Protein AF-A0A7J7K8I4-F1 (afdb_monomer_lite)

pLDDT: mean 76.25, std 20.35, range [28.31, 97.31]

Sequence (463 aa):
MSLALYSTEATQTVIATSYNNIGLVYEEMGEYNKGLEYHKKALQISYSNLGGVYYKKGEYSKALRYYRKSLEMVLAVYGTEATHPDIANNYANVGLVHHRMGEYNKALGVYYKMGEYKKALEYYTESINKMFVKLLMVLRLHMKTLLVIIELLSIGMPRQPQKSSGRLAAKRKLQNTELVDAKKEKLETNSSQINAKDSNDTKDCSVESLTALQKAKIENNRLKALQLRKTKQEAEEQKAANYKKIKQSVAVEVDTGAGFFIDDDATENTDDLDISDLIADEPFVIAGDGQDVECVECCRPFTLSFLRSKFKVNVCDDCHDRETHRLITRTTAKTRYLLKDSDLDKREPILQFVTKKNPRNNYWGEMKLYLESQCHDRAMEIWGSMENIEEEATKRKILSAKSKAKKYDKKMNELKKEVRSSLYKVELSGHTHQYSEETYNEETDEYSKSCITCNHTLTYEKM

Foldseek 3Di:
DVVVVVVVLVVLLVQLVVLQVVLVVCVVVVNNVSSVLSPLVSVLSVLQSVLVVCVVVVVLVSSLVSLVVSLVSVCVNQNPPGQDPSNLVSLQSNLVSCVSVVVNVVSVVSNVVSVVSVVVVVVVVVVVVVVVVVVVVVVVVVVVVVVVVVVVVVVPDDDDDDDDDDCPVVVVVVVVVVVVVVVVVVVVVVVVVVVPPDDPDDDDD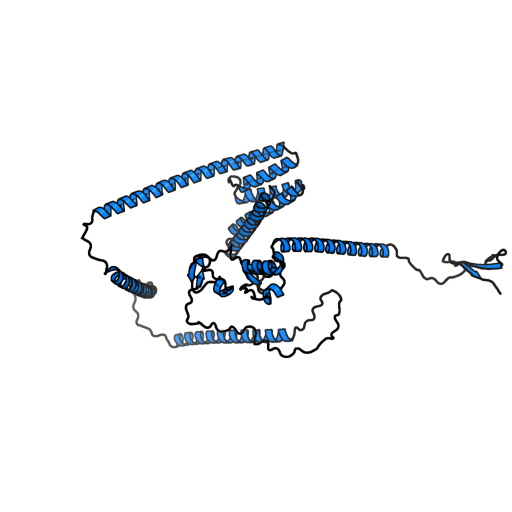DDDDDDPVRVVVVVVVVVVVVVVVVVVVVVVVVVVVVVVVVVVVPPDDDPPVPDDDDDDDDDDDDDDDDPPPPDPPPPPPPPVDQPQQQAPPPRGGDRDAPCCVFFVHRHHPVRDDCVQFPKDWPVCLCLQLVDDPCLQDPDPPHGGWDWDQDPVDNPDDTTTIGGPVVSVVSSCVVQVDPVSSVVVNVVVVVVVVVVVVVVVVVVVVVVVVVVVCVVPPPPPPDDDFDWDDWDADPVPQWIWTAGPVDRDIDIDHDD

Structure (mmCIF, N/CA/C/O backbone):
data_AF-A0A7J7K8I4-F1
#
_entry.id   AF-A0A7J7K8I4-F1
#
loop_
_atom_site.group_PDB
_atom_site.id
_atom_site.type_symbol
_atom_site.label_atom_id
_atom_site.label_alt_id
_atom_site.label_comp_id
_atom_site.label_asym_id
_atom_site.label_entity_id
_atom_site.label_seq_id
_atom_site.pdbx_PDB_ins_code
_atom_site.Cartn_x
_atom_site.Cartn_y
_atom_site.Cartn_z
_atom_site.occupancy
_atom_site.B_iso_or_equiv
_atom_site.auth_seq_id
_atom_site.auth_comp_id
_atom_site.auth_asym_id
_atom_site.auth_atom_id
_atom_site.pdbx_PDB_model_num
ATOM 1 N N . MET A 1 1 ? 13.097 12.731 14.223 1.00 39.94 1 MET A N 1
ATOM 2 C CA . MET A 1 1 ? 13.411 11.292 14.416 1.00 39.94 1 MET A CA 1
ATOM 3 C C . MET A 1 1 ? 12.275 10.340 14.001 1.00 39.94 1 MET A C 1
ATOM 5 O O . MET A 1 1 ? 12.544 9.163 13.821 1.00 39.94 1 MET A O 1
ATOM 9 N N . SER A 1 2 ? 11.035 10.810 13.795 1.00 32.41 2 SER A N 1
ATOM 10 C CA . SER A 1 2 ? 9.885 9.974 13.394 1.00 32.41 2 SER A CA 1
ATOM 11 C C . SER A 1 2 ? 9.833 9.604 11.901 1.00 32.41 2 SER A C 1
ATOM 13 O O . SER A 1 2 ? 9.329 8.535 11.573 1.00 32.41 2 SER A O 1
ATOM 15 N N . LEU A 1 3 ? 10.390 10.424 10.996 1.00 33.50 3 LEU A N 1
ATOM 16 C CA . LEU A 1 3 ? 10.366 10.149 9.547 1.00 33.50 3 LEU A CA 1
ATOM 17 C C . LEU A 1 3 ? 11.277 8.986 9.104 1.00 33.50 3 LEU A C 1
ATOM 19 O O . LEU A 1 3 ? 10.959 8.303 8.137 1.00 33.50 3 LEU A O 1
ATOM 23 N N . ALA A 1 4 ? 12.366 8.704 9.827 1.00 29.92 4 ALA A N 1
ATOM 24 C CA . ALA A 1 4 ? 13.311 7.642 9.458 1.00 29.92 4 ALA A CA 1
ATOM 25 C C . ALA A 1 4 ? 12.798 6.218 9.760 1.00 29.92 4 ALA A C 1
ATOM 27 O O . ALA A 1 4 ? 13.297 5.250 9.199 1.00 29.92 4 ALA A O 1
ATOM 28 N N . LEU A 1 5 ? 11.797 6.077 10.638 1.00 36.91 5 LEU A N 1
ATOM 29 C CA . LEU A 1 5 ? 11.194 4.779 10.972 1.00 36.91 5 LEU A CA 1
ATOM 30 C C . LEU A 1 5 ? 10.066 4.387 10.007 1.00 36.91 5 LEU A C 1
ATOM 32 O O . LEU A 1 5 ? 9.754 3.207 9.886 1.00 36.91 5 LEU A O 1
ATOM 36 N N . TYR A 1 6 ? 9.457 5.357 9.317 1.00 38.16 6 TYR A N 1
ATOM 37 C CA . TYR A 1 6 ? 8.373 5.086 8.369 1.00 38.16 6 TYR A CA 1
ATOM 38 C C . TYR A 1 6 ? 8.905 4.619 7.006 1.00 38.16 6 TYR A C 1
ATOM 40 O O . TYR A 1 6 ? 8.277 3.792 6.347 1.00 38.16 6 TYR A O 1
ATOM 48 N N . SER A 1 7 ? 10.092 5.092 6.602 1.00 42.34 7 SER A N 1
ATOM 49 C CA . SER A 1 7 ? 10.717 4.682 5.339 1.00 42.34 7 SER A CA 1
ATOM 50 C C . SER A 1 7 ? 11.245 3.245 5.376 1.00 42.34 7 SER A C 1
ATOM 52 O O . SER A 1 7 ? 11.195 2.558 4.361 1.00 42.34 7 SER A O 1
ATOM 54 N N . THR A 1 8 ? 11.694 2.746 6.531 1.00 52.34 8 THR A N 1
ATOM 55 C CA . THR A 1 8 ? 12.239 1.384 6.663 1.00 52.34 8 THR A CA 1
ATOM 56 C C . THR A 1 8 ? 11.156 0.303 6.729 1.00 52.34 8 THR A C 1
ATOM 58 O O . THR A 1 8 ? 11.338 -0.786 6.195 1.00 52.34 8 THR A O 1
ATOM 61 N N . GLU A 1 9 ? 9.993 0.585 7.319 1.00 54.00 9 GLU A N 1
ATOM 62 C CA . GLU A 1 9 ? 8.866 -0.365 7.343 1.00 54.00 9 GLU A CA 1
ATOM 63 C C . GLU A 1 9 ? 8.167 -0.451 5.978 1.00 54.00 9 GLU A C 1
ATOM 65 O O . GLU A 1 9 ? 7.796 -1.538 5.520 1.00 54.00 9 GLU A O 1
ATOM 70 N N . ALA A 1 10 ? 8.060 0.684 5.278 1.00 58.06 10 ALA A N 1
ATOM 71 C CA . ALA A 1 10 ? 7.558 0.727 3.910 1.00 58.06 10 ALA A CA 1
ATOM 72 C C . ALA A 1 10 ? 8.470 -0.042 2.936 1.00 58.06 10 ALA A C 1
ATOM 74 O O . ALA A 1 10 ? 7.969 -0.740 2.059 1.00 58.06 10 ALA A O 1
ATOM 75 N N . THR A 1 11 ? 9.795 -0.010 3.110 1.00 69.12 11 THR A N 1
ATOM 76 C CA . THR A 1 11 ? 10.706 -0.769 2.235 1.00 69.12 11 THR A CA 1
ATOM 77 C C . THR A 1 11 ? 10.649 -2.273 2.492 1.00 69.12 11 THR A C 1
ATOM 79 O O . THR A 1 11 ? 10.616 -3.048 1.538 1.00 69.12 11 THR A O 1
ATOM 82 N N . GLN A 1 12 ? 10.544 -2.717 3.748 1.00 74.44 12 GLN A N 1
ATOM 83 C CA . GLN A 1 12 ? 10.467 -4.150 4.072 1.00 74.44 12 GLN A CA 1
ATOM 84 C C . GLN A 1 12 ? 9.188 -4.817 3.546 1.00 74.44 12 GLN A C 1
ATOM 86 O O . GLN A 1 12 ? 9.217 -5.962 3.097 1.00 74.44 12 GLN A O 1
ATOM 91 N N . THR A 1 13 ? 8.061 -4.102 3.543 1.00 79.50 13 THR A N 1
ATOM 92 C CA . THR A 1 13 ? 6.807 -4.620 2.961 1.00 79.50 13 THR A CA 1
ATOM 93 C C . THR A 1 13 ? 6.885 -4.770 1.440 1.00 79.50 13 THR A C 1
ATOM 95 O O . THR A 1 13 ? 6.418 -5.775 0.895 1.00 79.50 13 THR A O 1
ATOM 98 N N . VAL A 1 14 ? 7.538 -3.829 0.751 1.00 86.56 14 VAL A N 1
ATOM 99 C CA . VAL A 1 14 ? 7.799 -3.929 -0.693 1.00 86.56 14 VAL A CA 1
ATOM 100 C C . VAL A 1 14 ? 8.726 -5.108 -0.996 1.00 86.56 14 VAL A C 1
ATOM 102 O O . VAL A 1 14 ? 8.413 -5.905 -1.877 1.00 86.56 14 VAL A O 1
ATOM 105 N N . ILE A 1 15 ? 9.807 -5.289 -0.229 1.00 85.62 15 ILE A N 1
ATOM 106 C CA . ILE A 1 15 ? 10.748 -6.410 -0.406 1.00 85.62 15 ILE A CA 1
ATOM 107 C C . ILE A 1 15 ? 10.043 -7.762 -0.220 1.00 85.62 15 ILE A C 1
ATOM 109 O O . ILE A 1 15 ? 10.208 -8.658 -1.049 1.00 85.62 15 ILE A O 1
ATOM 113 N N . ALA A 1 16 ? 9.210 -7.910 0.815 1.00 88.94 16 ALA A N 1
ATOM 114 C CA . ALA A 1 16 ? 8.439 -9.136 1.034 1.00 88.94 16 ALA A CA 1
ATOM 115 C C . ALA A 1 16 ? 7.492 -9.444 -0.139 1.00 88.94 16 ALA A C 1
ATOM 117 O O . ALA A 1 16 ? 7.390 -10.590 -0.575 1.00 88.94 16 ALA A O 1
ATOM 118 N N . THR A 1 17 ? 6.837 -8.414 -0.683 1.00 89.75 17 THR A N 1
ATOM 119 C CA . THR A 1 17 ? 5.940 -8.552 -1.840 1.00 89.75 17 THR A CA 1
ATOM 120 C C . THR A 1 17 ? 6.713 -8.978 -3.087 1.00 89.75 17 THR A C 1
ATOM 122 O O . THR A 1 17 ? 6.278 -9.875 -3.808 1.00 89.75 17 THR A O 1
ATOM 125 N N . SER A 1 18 ? 7.890 -8.395 -3.315 1.00 91.50 18 SER A N 1
ATOM 126 C CA . SER A 1 18 ? 8.774 -8.775 -4.417 1.00 91.50 18 SER A CA 1
ATOM 127 C C . SER A 1 18 ? 9.224 -10.229 -4.308 1.00 91.50 18 SER A C 1
ATOM 129 O O . SER A 1 18 ? 9.113 -10.962 -5.285 1.00 91.50 18 SER A O 1
ATOM 131 N N . TYR A 1 19 ? 9.657 -10.683 -3.127 1.00 92.75 19 TYR A N 1
ATOM 132 C CA . TYR A 1 19 ? 10.014 -12.090 -2.927 1.00 92.75 19 TYR A CA 1
ATOM 133 C C . TYR A 1 19 ? 8.835 -13.034 -3.150 1.00 92.75 19 TYR A C 1
ATOM 135 O O . TYR A 1 19 ? 9.013 -14.089 -3.752 1.00 92.75 19 TYR A O 1
ATOM 143 N N . ASN A 1 20 ? 7.627 -12.645 -2.743 1.00 93.44 20 ASN A N 1
ATOM 144 C CA . ASN A 1 20 ? 6.443 -13.449 -3.012 1.00 93.44 20 ASN A CA 1
ATOM 145 C C . ASN A 1 20 ? 6.164 -13.572 -4.518 1.00 93.44 20 ASN A C 1
ATOM 147 O O . ASN A 1 20 ? 5.889 -14.663 -5.002 1.00 93.44 20 ASN A O 1
ATOM 151 N N . ASN A 1 21 ? 6.289 -12.472 -5.262 1.00 94.56 21 ASN A N 1
ATOM 152 C CA . ASN A 1 21 ? 6.097 -12.478 -6.712 1.00 94.56 21 ASN A CA 1
ATOM 153 C C . ASN A 1 21 ? 7.182 -13.289 -7.432 1.00 94.56 21 ASN A C 1
ATOM 155 O O . ASN A 1 21 ? 6.873 -14.006 -8.374 1.00 94.56 21 ASN A O 1
ATOM 159 N N . ILE A 1 22 ? 8.436 -13.223 -6.975 1.00 93.06 22 ILE A N 1
ATOM 160 C CA . ILE A 1 22 ? 9.518 -14.069 -7.497 1.00 93.06 22 ILE A CA 1
ATOM 161 C C . ILE A 1 22 ? 9.201 -15.550 -7.245 1.00 93.06 22 ILE A C 1
ATOM 163 O O . ILE A 1 22 ? 9.384 -16.370 -8.140 1.00 93.06 22 ILE A O 1
ATOM 167 N N . GLY A 1 23 ? 8.678 -15.884 -6.061 1.00 94.06 23 GLY A N 1
ATOM 168 C CA . GLY A 1 23 ? 8.219 -17.235 -5.743 1.00 94.06 23 GLY A CA 1
ATOM 169 C C . GLY A 1 23 ? 7.164 -17.750 -6.727 1.00 94.06 23 GLY A C 1
ATOM 170 O O . GLY A 1 23 ? 7.326 -18.844 -7.262 1.00 94.06 23 GLY A O 1
ATOM 171 N N . LEU A 1 24 ? 6.169 -16.913 -7.050 1.00 94.69 24 LEU A N 1
ATOM 172 C CA . LEU A 1 24 ? 5.126 -17.230 -8.035 1.00 94.69 24 LEU A CA 1
ATOM 173 C C . LEU A 1 24 ? 5.693 -17.450 -9.443 1.00 94.69 24 LEU A C 1
ATOM 175 O O . LEU A 1 24 ? 5.287 -18.379 -10.130 1.00 94.69 24 LEU A O 1
ATOM 179 N N . VAL A 1 25 ? 6.670 -16.643 -9.867 1.00 95.69 25 VAL A N 1
ATOM 180 C CA . VAL A 1 25 ? 7.329 -16.840 -11.170 1.00 95.69 25 VAL A CA 1
ATOM 181 C C . VAL A 1 25 ? 8.059 -18.188 -11.209 1.00 95.69 25 VAL A C 1
ATOM 183 O O . VAL A 1 25 ? 7.976 -18.902 -12.204 1.00 95.69 25 VAL A O 1
ATOM 186 N N . TYR A 1 26 ? 8.742 -18.581 -10.129 1.00 94.69 26 TYR A N 1
ATOM 187 C CA . TYR A 1 26 ? 9.374 -19.904 -10.048 1.00 94.69 26 TYR A CA 1
ATOM 188 C C . TYR A 1 26 ? 8.364 -21.055 -10.030 1.00 94.69 26 TYR A C 1
ATOM 190 O O . TYR A 1 26 ? 8.649 -22.108 -10.599 1.00 94.69 26 TYR A O 1
ATOM 198 N N . GLU A 1 27 ? 7.191 -20.858 -9.431 1.00 93.00 27 GLU A N 1
ATOM 199 C CA . GLU A 1 27 ? 6.085 -21.818 -9.483 1.00 93.00 27 GLU A CA 1
ATOM 200 C C . GLU A 1 27 ? 5.567 -21.999 -10.918 1.00 93.00 27 GLU A C 1
ATOM 202 O O . GLU A 1 27 ? 5.460 -23.132 -11.386 1.00 93.00 27 GLU A O 1
ATOM 207 N N . GLU A 1 28 ? 5.349 -20.905 -11.655 1.00 93.56 28 GLU A N 1
ATOM 208 C CA . GLU A 1 28 ? 4.932 -20.945 -13.066 1.00 93.56 28 GLU A CA 1
ATOM 209 C C . GLU A 1 28 ? 5.984 -21.597 -13.980 1.00 93.56 28 GLU A C 1
ATOM 211 O O . GLU A 1 28 ? 5.636 -22.246 -14.966 1.00 93.56 28 GLU A O 1
ATOM 216 N N . MET A 1 29 ? 7.272 -21.479 -13.640 1.00 92.12 29 MET A N 1
ATOM 217 C CA . MET A 1 29 ? 8.372 -22.159 -14.341 1.00 92.12 29 MET A CA 1
ATOM 218 C C . MET A 1 29 ? 8.544 -23.636 -13.936 1.00 92.12 29 MET A C 1
ATOM 220 O O . MET A 1 29 ? 9.392 -24.325 -14.502 1.00 92.12 29 MET A O 1
ATOM 224 N N . GLY A 1 30 ? 7.777 -24.137 -12.961 1.00 91.56 30 GLY A N 1
ATOM 225 C 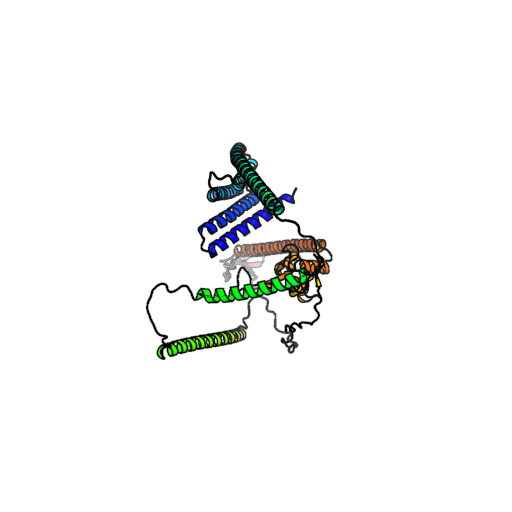CA . GLY A 1 30 ? 7.888 -25.504 -12.438 1.00 91.56 30 GLY A CA 1
ATOM 226 C C . GLY A 1 30 ? 9.074 -25.736 -11.489 1.00 91.56 30 GLY A C 1
ATOM 227 O O . GLY A 1 30 ? 9.336 -26.870 -11.086 1.00 91.56 30 GLY A O 1
ATOM 228 N N . GLU A 1 31 ? 9.794 -24.685 -11.089 1.00 93.94 31 GLU A N 1
ATOM 229 C CA . GLU A 1 31 ? 10.927 -24.748 -10.160 1.00 93.94 31 GLU A CA 1
ATOM 230 C C . GLU A 1 31 ? 10.476 -24.558 -8.697 1.00 93.94 31 GLU A C 1
ATOM 232 O O . GLU A 1 31 ? 10.883 -23.628 -7.991 1.00 93.94 31 GLU A O 1
ATOM 237 N N . TYR A 1 32 ? 9.650 -25.482 -8.206 1.00 89.81 32 TYR A N 1
ATOM 238 C CA . TYR A 1 32 ? 8.975 -25.368 -6.904 1.00 89.81 32 TYR A CA 1
ATOM 239 C C . TYR A 1 32 ? 9.914 -25.186 -5.703 1.00 89.81 32 TYR A C 1
ATOM 241 O O . TYR A 1 32 ? 9.582 -24.464 -4.766 1.00 89.81 32 TYR A O 1
ATOM 249 N N . ASN A 1 33 ? 11.103 -25.797 -5.721 1.00 91.38 33 ASN A N 1
ATOM 250 C CA . ASN A 1 33 ? 12.066 -25.670 -4.621 1.00 91.38 33 ASN A CA 1
ATOM 251 C C . ASN A 1 33 ? 12.587 -24.232 -4.470 1.00 91.38 33 ASN A C 1
ATOM 253 O O . ASN A 1 33 ? 12.698 -23.738 -3.348 1.00 91.38 33 ASN A O 1
ATOM 257 N N . LYS A 1 34 ? 12.850 -23.542 -5.589 1.00 90.12 34 LYS A N 1
ATOM 258 C CA . LYS A 1 34 ? 13.249 -22.128 -5.568 1.00 90.12 34 LYS A CA 1
ATOM 259 C C . LYS A 1 34 ? 12.062 -21.248 -5.195 1.00 90.12 34 LYS A C 1
ATOM 261 O O . LYS A 1 34 ? 12.207 -20.362 -4.356 1.00 90.12 34 LYS A O 1
ATOM 266 N N . GLY A 1 35 ? 10.874 -21.547 -5.728 1.00 91.31 35 GLY A N 1
ATOM 267 C CA . GLY A 1 35 ? 9.634 -20.876 -5.331 1.00 91.31 35 GLY A CA 1
ATOM 268 C C . GLY A 1 35 ? 9.423 -20.907 -3.814 1.00 91.31 35 GLY A C 1
ATOM 269 O O . GLY A 1 35 ? 9.251 -19.867 -3.176 1.00 91.31 35 GLY A O 1
ATOM 270 N N . LEU A 1 36 ? 9.561 -22.089 -3.208 1.00 92.31 36 LEU A N 1
ATOM 271 C CA . LEU A 1 36 ? 9.457 -22.291 -1.764 1.00 92.31 36 LEU A CA 1
ATOM 272 C C . LEU A 1 36 ? 10.501 -21.486 -0.977 1.00 92.31 36 LEU A C 1
ATOM 274 O O . LEU A 1 36 ? 10.177 -20.930 0.073 1.00 92.31 36 LEU A O 1
ATOM 278 N N . GLU A 1 37 ? 11.742 -21.405 -1.458 1.00 91.00 37 GLU A N 1
ATOM 279 C CA . GLU A 1 37 ? 12.791 -20.592 -0.834 1.00 91.00 37 GLU A CA 1
ATOM 280 C C . GLU A 1 37 ? 12.400 -19.106 -0.793 1.00 91.00 37 GLU A C 1
ATOM 282 O O . GLU A 1 37 ? 12.486 -18.459 0.256 1.00 91.00 37 GLU A O 1
ATOM 287 N N . TYR A 1 38 ? 11.899 -18.569 -1.906 1.00 91.69 38 TYR A N 1
ATOM 288 C CA . TYR A 1 38 ? 11.472 -17.173 -1.996 1.00 91.69 38 TYR A CA 1
ATOM 289 C C . TYR A 1 38 ? 10.207 -16.879 -1.179 1.00 91.69 38 TYR A C 1
ATOM 291 O O . TYR A 1 38 ? 10.146 -15.852 -0.497 1.00 91.69 38 TYR A O 1
ATOM 299 N N . HIS A 1 39 ? 9.243 -17.801 -1.132 1.00 91.25 39 HIS A N 1
ATOM 300 C CA . HIS A 1 39 ? 8.096 -17.676 -0.229 1.00 91.25 39 HIS A CA 1
ATOM 301 C C . HIS A 1 39 ? 8.516 -17.708 1.246 1.00 91.25 39 HIS A C 1
ATOM 303 O O . HIS A 1 39 ? 7.987 -16.936 2.051 1.00 91.25 39 HIS A O 1
ATOM 309 N N . LYS A 1 40 ? 9.511 -18.529 1.618 1.00 91.31 40 LYS A N 1
ATOM 310 C CA . LYS A 1 40 ? 10.081 -18.517 2.976 1.00 91.31 40 LYS A CA 1
ATOM 311 C C . LYS A 1 40 ? 10.722 -17.164 3.303 1.00 91.31 40 LYS A C 1
ATOM 313 O O . LYS A 1 40 ? 10.443 -16.624 4.373 1.00 91.31 40 LYS A O 1
ATOM 318 N N . LYS A 1 41 ? 11.493 -16.566 2.387 1.00 90.00 41 LYS A N 1
ATOM 319 C CA . LYS A 1 41 ? 12.060 -15.209 2.560 1.00 90.00 41 LYS A CA 1
ATOM 320 C C . LYS A 1 41 ? 10.970 -14.144 2.748 1.00 90.00 41 LYS A C 1
ATOM 322 O O . LYS A 1 41 ? 11.058 -13.313 3.651 1.00 90.00 41 LYS A O 1
ATOM 327 N N . ALA A 1 42 ? 9.897 -14.193 1.958 1.00 91.44 42 ALA A N 1
ATOM 328 C CA . ALA A 1 42 ? 8.767 -13.268 2.101 1.00 91.44 42 ALA A CA 1
ATOM 329 C C . ALA A 1 42 ? 8.054 -13.410 3.463 1.00 91.44 42 ALA A C 1
ATOM 331 O O . ALA A 1 42 ? 7.730 -12.417 4.131 1.00 91.44 42 ALA A O 1
ATOM 332 N N . LEU A 1 43 ? 7.829 -14.650 3.902 1.00 91.75 43 LEU A N 1
ATOM 333 C CA . LEU A 1 43 ? 7.150 -14.948 5.162 1.00 91.75 43 LEU A CA 1
ATOM 334 C C . LEU A 1 43 ? 8.002 -14.568 6.382 1.00 91.75 43 LEU A C 1
ATOM 336 O O . LEU A 1 43 ? 7.477 -14.026 7.356 1.00 91.75 43 LEU A O 1
ATOM 340 N N . GLN A 1 44 ? 9.315 -14.775 6.310 1.00 91.31 44 GLN A N 1
ATOM 341 C CA . GLN A 1 44 ? 10.280 -14.322 7.311 1.00 91.31 44 GLN A CA 1
ATOM 342 C C . GLN A 1 44 ? 10.160 -12.810 7.567 1.00 91.31 44 GLN A C 1
ATOM 344 O O . GLN A 1 44 ? 9.978 -12.389 8.712 1.00 91.31 44 GLN A O 1
ATOM 349 N N . ILE A 1 45 ? 10.201 -11.988 6.513 1.00 88.69 45 ILE A N 1
ATOM 350 C CA . ILE A 1 45 ? 10.073 -10.525 6.637 1.00 88.69 45 ILE A CA 1
ATOM 351 C C . ILE A 1 45 ? 8.717 -10.151 7.248 1.00 88.69 45 ILE A C 1
ATOM 353 O O . ILE A 1 45 ? 8.639 -9.304 8.140 1.00 88.69 45 ILE A O 1
ATOM 357 N N . SER A 1 46 ? 7.650 -10.836 6.834 1.00 90.75 46 SER A N 1
ATOM 358 C CA . SER A 1 46 ? 6.303 -10.620 7.371 1.00 90.75 46 SER A CA 1
ATOM 359 C C . SER A 1 46 ? 6.224 -10.905 8.877 1.00 90.75 46 SER A C 1
ATOM 361 O O . SER A 1 46 ? 5.643 -10.114 9.625 1.00 90.75 46 SER A O 1
ATOM 363 N N . TYR A 1 47 ? 6.850 -11.987 9.352 1.00 94.00 47 TYR A N 1
ATOM 364 C CA . TYR A 1 47 ? 6.924 -12.290 10.783 1.00 94.00 47 TYR A CA 1
ATOM 365 C C . TYR A 1 47 ? 7.746 -11.263 11.565 1.00 94.00 47 TYR A C 1
ATOM 367 O O . TYR A 1 47 ? 7.332 -10.872 12.658 1.00 94.00 47 TYR A O 1
ATOM 375 N N . SER A 1 48 ? 8.864 -10.790 11.010 1.00 90.31 48 SER A N 1
ATOM 376 C CA . SER A 1 48 ? 9.661 -9.720 11.622 1.00 90.31 48 SER A CA 1
ATOM 377 C C . SER A 1 48 ? 8.840 -8.433 11.783 1.00 90.31 48 SER A C 1
ATOM 379 O O . SER A 1 48 ? 8.759 -7.876 12.879 1.00 90.31 48 SER A O 1
ATOM 381 N N . ASN A 1 49 ? 8.121 -8.018 10.735 1.00 90.06 49 ASN A N 1
ATOM 382 C CA . ASN A 1 49 ? 7.259 -6.833 10.776 1.00 90.06 49 ASN A CA 1
ATOM 383 C C . ASN A 1 49 ? 6.141 -6.973 11.820 1.00 90.06 49 ASN A C 1
ATOM 385 O O . ASN A 1 49 ? 5.882 -6.045 12.588 1.00 90.06 49 ASN A O 1
ATOM 389 N N . LEU A 1 50 ? 5.512 -8.149 11.907 1.00 91.94 50 LEU A N 1
ATOM 390 C CA . LEU A 1 50 ? 4.487 -8.423 12.913 1.00 91.94 50 LEU A CA 1
ATOM 391 C C . LEU A 1 50 ? 5.057 -8.353 14.340 1.00 91.94 50 LEU A C 1
ATOM 393 O O . LEU A 1 50 ? 4.422 -7.786 15.231 1.00 91.94 50 LEU A O 1
ATOM 397 N N . GLY A 1 51 ? 6.272 -8.869 14.549 1.00 92.69 51 GLY A N 1
ATOM 398 C CA . GLY A 1 51 ? 7.017 -8.711 15.799 1.00 92.69 51 GLY A CA 1
ATOM 399 C C . GLY A 1 51 ? 7.228 -7.241 16.169 1.00 92.69 51 GLY A C 1
ATOM 400 O O . GLY A 1 51 ? 6.981 -6.857 17.314 1.00 92.69 51 GLY A O 1
ATOM 401 N N . GLY A 1 52 ? 7.585 -6.405 15.190 1.00 90.38 52 GLY A N 1
ATOM 402 C CA . GLY A 1 52 ? 7.746 -4.955 15.348 1.00 90.38 52 GLY A CA 1
ATOM 403 C C . GLY A 1 52 ? 6.466 -4.244 15.770 1.00 90.38 52 GLY A C 1
ATOM 404 O O . GLY A 1 52 ? 6.486 -3.437 16.701 1.00 90.38 52 GLY A O 1
ATOM 405 N N . VAL A 1 53 ? 5.333 -4.595 15.160 1.00 91.50 53 VAL A N 1
ATOM 406 C CA . VAL A 1 53 ? 4.021 -4.040 15.528 1.00 91.50 53 VAL A CA 1
ATOM 407 C C . VAL A 1 53 ? 3.663 -4.384 16.977 1.00 91.50 53 VAL A C 1
ATOM 409 O O . VAL A 1 53 ? 3.301 -3.492 17.746 1.00 91.50 53 VAL A O 1
ATOM 412 N N . TYR A 1 54 ? 3.807 -5.649 17.387 1.00 92.25 54 TYR A N 1
ATOM 413 C CA . TYR A 1 54 ? 3.535 -6.048 18.775 1.00 92.25 54 TYR A CA 1
ATOM 414 C C . TYR A 1 54 ? 4.506 -5.414 19.772 1.00 92.25 54 TYR A C 1
ATOM 416 O O . TYR A 1 54 ? 4.087 -5.031 20.864 1.00 92.25 54 TYR A O 1
ATOM 424 N N . TYR A 1 55 ? 5.774 -5.243 19.391 1.00 90.94 55 TYR A N 1
ATOM 425 C CA . TYR A 1 55 ? 6.766 -4.544 20.202 1.00 90.94 55 TYR A CA 1
ATOM 426 C C . TYR A 1 55 ? 6.372 -3.079 20.431 1.00 90.94 55 TYR A C 1
ATOM 428 O O . TYR A 1 55 ? 6.359 -2.628 21.574 1.00 90.94 55 TYR A O 1
ATOM 436 N N . LYS A 1 56 ? 5.969 -2.354 19.377 1.00 90.56 56 LYS A N 1
ATOM 437 C CA . LYS A 1 56 ? 5.480 -0.965 19.490 1.00 90.56 56 LYS A CA 1
ATOM 438 C C . LYS A 1 56 ? 4.208 -0.855 20.332 1.00 90.56 56 LYS A C 1
ATOM 440 O O . LYS A 1 56 ? 4.002 0.155 20.993 1.00 90.56 56 LYS A O 1
ATOM 445 N N . LYS A 1 57 ? 3.371 -1.896 20.329 1.00 92.50 57 LYS A N 1
ATOM 446 C CA . LYS A 1 57 ? 2.163 -1.988 21.162 1.00 92.50 57 LYS A CA 1
ATOM 447 C C . LYS A 1 57 ? 2.464 -2.318 22.636 1.00 92.50 57 LYS A C 1
ATOM 449 O O . LYS A 1 57 ? 1.554 -2.293 23.456 1.00 92.50 57 LYS A O 1
ATOM 454 N N . GLY A 1 58 ? 3.711 -2.652 22.979 1.00 89.81 58 GLY A N 1
ATOM 455 C CA . GLY A 1 58 ? 4.110 -3.081 24.325 1.00 89.81 58 GLY A CA 1
ATOM 456 C C . GLY A 1 58 ? 3.772 -4.542 24.651 1.00 89.81 58 GLY A C 1
ATOM 457 O O . GLY A 1 58 ? 4.011 -5.002 25.764 1.00 89.81 58 GLY A O 1
ATOM 458 N N . GLU A 1 59 ? 3.256 -5.316 23.691 1.00 94.94 59 GLU A N 1
ATOM 459 C CA . GLU A 1 59 ? 2.947 -6.742 23.858 1.00 94.94 59 GLU A CA 1
ATOM 460 C C . GLU A 1 59 ? 4.205 -7.601 23.604 1.00 94.94 59 GLU A C 1
ATOM 462 O O . GLU A 1 59 ? 4.292 -8.367 22.638 1.00 94.94 59 GLU A O 1
ATOM 467 N N . TYR A 1 60 ? 5.210 -7.463 24.475 1.00 91.69 60 TYR A N 1
ATOM 468 C CA . TYR A 1 60 ? 6.559 -8.013 24.274 1.00 91.69 60 TYR A CA 1
ATOM 469 C C . TYR A 1 60 ? 6.620 -9.541 24.137 1.00 91.69 60 TYR A C 1
ATOM 471 O O . TYR A 1 60 ? 7.387 -10.056 23.325 1.00 91.69 60 TYR A O 1
ATOM 479 N N . SER A 1 61 ? 5.777 -10.285 24.855 1.00 92.69 61 SER A N 1
ATOM 480 C CA . SER A 1 61 ? 5.717 -11.751 24.759 1.00 92.69 61 SER A CA 1
ATOM 481 C C . SER A 1 61 ? 5.294 -12.232 23.365 1.00 92.69 61 SER A C 1
ATOM 483 O O . SER A 1 61 ? 5.865 -13.183 22.823 1.00 92.69 61 SER A O 1
ATOM 485 N N . LYS A 1 62 ? 4.335 -11.541 22.734 1.00 92.19 62 LYS A N 1
ATOM 486 C CA . LYS A 1 62 ? 3.917 -11.827 21.354 1.00 92.19 62 LYS A CA 1
ATOM 487 C C . LYS A 1 62 ? 4.973 -11.384 20.351 1.00 92.19 62 LYS A C 1
ATOM 489 O O . LYS A 1 62 ? 5.246 -12.132 19.413 1.00 92.19 62 LYS A O 1
ATOM 494 N N . ALA A 1 63 ? 5.599 -10.227 20.572 1.00 92.50 63 ALA A N 1
ATOM 495 C CA . ALA A 1 63 ? 6.710 -9.761 19.745 1.00 92.50 63 ALA A CA 1
ATOM 496 C C . ALA A 1 63 ? 7.842 -10.800 19.697 1.00 92.50 63 ALA A C 1
ATOM 498 O O . ALA A 1 63 ? 8.280 -11.193 18.616 1.00 92.50 63 ALA A O 1
ATOM 499 N N . LEU A 1 64 ? 8.234 -11.331 20.861 1.00 94.06 64 LEU A N 1
ATOM 500 C CA . LEU A 1 64 ? 9.251 -12.374 20.981 1.00 94.06 64 LEU A CA 1
ATOM 501 C C . LEU A 1 64 ? 8.885 -13.634 20.185 1.00 94.06 64 LEU A C 1
ATOM 503 O O . LEU A 1 64 ? 9.736 -14.199 19.499 1.00 94.06 64 LEU A O 1
ATOM 507 N N . ARG A 1 65 ? 7.616 -14.067 20.238 1.00 94.81 65 ARG A N 1
ATOM 508 C CA . ARG A 1 65 ? 7.135 -15.239 19.489 1.00 94.81 65 ARG A CA 1
ATOM 509 C C . ARG A 1 65 ? 7.331 -15.065 17.984 1.00 94.81 65 ARG A C 1
ATOM 511 O O . ARG A 1 65 ? 7.788 -15.992 17.321 1.00 94.81 65 ARG A O 1
ATOM 518 N N . TYR A 1 66 ? 6.979 -13.901 17.446 1.00 94.69 66 TYR A N 1
ATOM 519 C CA . TYR A 1 66 ? 7.081 -13.644 16.010 1.00 94.69 66 TYR A CA 1
ATOM 520 C C . TYR A 1 66 ? 8.522 -13.433 15.549 1.00 94.69 66 TYR A C 1
ATOM 522 O O . TYR A 1 66 ? 8.910 -14.004 14.531 1.00 94.69 66 TYR A O 1
ATOM 530 N N . TYR A 1 67 ? 9.348 -12.730 16.327 1.00 93.56 67 TYR A N 1
ATOM 531 C CA . TYR A 1 67 ? 10.772 -12.612 16.012 1.00 93.56 67 TYR A CA 1
ATOM 532 C C . TYR A 1 67 ? 11.509 -13.955 16.069 1.00 93.56 67 TYR A C 1
ATOM 534 O O . TYR A 1 67 ? 12.356 -14.209 15.220 1.00 93.56 67 TYR A O 1
ATOM 542 N N . ARG A 1 68 ? 11.157 -14.860 16.994 1.00 93.38 68 ARG A N 1
ATOM 543 C CA . ARG A 1 68 ? 11.728 -16.220 17.019 1.00 93.38 68 ARG A CA 1
ATOM 544 C C . ARG A 1 68 ? 11.348 -17.042 15.791 1.00 93.38 68 ARG A C 1
ATOM 546 O O . ARG A 1 68 ? 12.219 -17.689 15.226 1.00 93.38 68 ARG A O 1
ATOM 553 N N . LYS A 1 69 ? 10.088 -16.974 15.349 1.00 93.81 69 LYS A N 1
ATOM 554 C CA . LYS A 1 69 ? 9.658 -17.624 14.099 1.00 93.81 69 LYS A CA 1
ATOM 555 C C . LYS A 1 69 ? 10.411 -17.077 12.891 1.00 93.81 69 LYS A C 1
ATOM 557 O O . LYS A 1 69 ? 10.877 -17.845 12.063 1.00 93.81 69 LYS A O 1
ATOM 562 N N . SER A 1 70 ? 10.559 -15.756 12.810 1.00 92.62 70 SER A N 1
ATOM 563 C CA . SER A 1 70 ? 11.360 -15.121 11.762 1.00 92.62 70 SER A CA 1
ATOM 564 C C . SER A 1 70 ? 12.807 -15.629 11.791 1.00 92.62 70 SER A C 1
ATOM 566 O O . SER A 1 70 ? 13.315 -16.062 10.763 1.00 92.62 70 SER A O 1
ATOM 568 N N . LEU A 1 71 ? 13.442 -15.677 12.966 1.00 91.19 71 LEU A N 1
ATOM 569 C CA . LEU A 1 71 ? 14.806 -16.186 13.129 1.00 91.19 71 LEU A CA 1
ATOM 570 C C . LEU A 1 71 ? 14.956 -17.654 12.691 1.00 91.19 71 LEU A C 1
ATOM 572 O O . LEU A 1 71 ? 15.900 -17.976 11.977 1.00 91.19 71 LEU A O 1
ATOM 576 N N . GLU A 1 72 ? 14.026 -18.526 13.079 1.00 91.00 72 GLU A N 1
ATOM 577 C CA . GLU A 1 72 ? 14.004 -19.935 12.662 1.00 91.00 72 GLU A CA 1
ATOM 578 C C . GLU A 1 72 ? 13.955 -20.068 11.135 1.00 91.00 72 GLU A C 1
ATOM 580 O O . GLU A 1 72 ? 14.706 -20.842 10.544 1.00 91.00 72 GLU A O 1
ATOM 585 N N . MET A 1 73 ? 13.132 -19.247 10.481 1.00 89.31 73 MET A N 1
ATOM 586 C CA . MET A 1 73 ? 13.041 -19.227 9.024 1.00 89.31 73 MET A CA 1
ATOM 587 C C . MET A 1 73 ? 14.322 -18.726 8.356 1.00 89.31 73 MET A C 1
ATOM 589 O O . MET A 1 73 ? 14.749 -19.319 7.368 1.00 89.31 73 MET A O 1
ATOM 593 N N . VAL A 1 74 ? 14.954 -17.674 8.890 1.00 88.19 74 VAL A N 1
ATOM 594 C CA . VAL A 1 74 ? 16.245 -17.186 8.373 1.00 88.19 74 VAL A CA 1
ATOM 595 C C . VAL A 1 74 ? 17.299 -18.289 8.441 1.00 88.19 74 VAL A C 1
ATOM 597 O O . VAL A 1 74 ? 17.997 -18.532 7.459 1.00 88.19 74 VAL A O 1
ATOM 600 N N . LEU A 1 75 ? 17.395 -18.977 9.579 1.00 89.19 75 LEU A N 1
ATOM 601 C CA . LEU A 1 75 ? 18.355 -20.066 9.768 1.00 89.19 75 LEU A CA 1
ATOM 602 C C . LEU A 1 75 ? 18.068 -21.250 8.838 1.00 89.19 75 LEU A C 1
ATOM 604 O O . LEU A 1 75 ? 19.003 -21.876 8.354 1.00 89.19 75 LEU A O 1
ATOM 608 N N . ALA A 1 76 ? 16.798 -21.529 8.539 1.00 86.81 76 ALA A N 1
ATOM 609 C CA . ALA A 1 76 ? 16.421 -22.576 7.593 1.00 86.81 76 ALA A CA 1
ATOM 610 C C . ALA A 1 76 ? 16.732 -22.220 6.127 1.00 86.81 76 ALA A C 1
ATOM 612 O O . ALA A 1 76 ? 16.936 -23.123 5.321 1.00 86.81 76 ALA A O 1
ATOM 613 N N . VAL A 1 77 ? 16.728 -20.932 5.765 1.00 84.44 77 VAL A N 1
ATOM 614 C CA . VAL A 1 77 ? 17.008 -20.469 4.394 1.00 84.44 77 VAL A CA 1
ATOM 615 C C . VAL A 1 77 ? 18.506 -20.369 4.135 1.00 84.44 77 VAL A C 1
ATOM 617 O O . VAL A 1 77 ? 18.979 -20.864 3.119 1.00 84.44 77 VAL A O 1
ATOM 620 N N . TYR A 1 78 ? 19.253 -19.727 5.035 1.00 81.56 78 TYR A N 1
ATOM 621 C CA . TYR A 1 78 ? 20.683 -19.487 4.825 1.00 81.56 78 TYR A CA 1
ATOM 622 C C . TYR A 1 78 ? 21.563 -20.598 5.415 1.00 81.56 78 TYR A C 1
ATOM 624 O O . TYR A 1 78 ? 22.695 -20.767 4.980 1.00 81.56 78 TYR A O 1
ATOM 632 N N . GLY A 1 79 ? 21.052 -21.386 6.362 1.00 78.06 79 GLY A N 1
ATOM 633 C CA . GLY A 1 79 ? 21.832 -22.352 7.134 1.00 78.06 79 GLY A CA 1
ATOM 634 C C . GLY A 1 79 ? 22.377 -21.749 8.431 1.00 78.06 79 GLY A C 1
ATOM 635 O O . GLY A 1 79 ? 22.469 -20.532 8.594 1.00 78.06 79 GLY A O 1
ATOM 636 N N . THR A 1 80 ? 22.740 -22.609 9.383 1.00 68.81 80 THR A N 1
ATOM 637 C CA . THR A 1 80 ? 23.217 -22.201 10.719 1.00 68.81 80 THR A CA 1
ATOM 638 C C . THR A 1 80 ? 24.613 -21.580 10.708 1.00 68.81 80 THR A C 1
ATOM 640 O O . THR A 1 80 ? 24.932 -20.790 11.597 1.00 68.81 80 THR A O 1
ATOM 643 N N . GLU A 1 81 ? 25.421 -21.928 9.705 1.00 64.81 81 GLU A N 1
ATOM 644 C CA . GLU A 1 81 ? 26.809 -21.478 9.533 1.00 64.81 81 GLU A CA 1
ATOM 645 C C . GLU A 1 81 ? 26.941 -20.277 8.587 1.00 64.81 81 GLU A C 1
ATOM 647 O O . GLU A 1 81 ? 27.986 -19.629 8.545 1.00 64.81 81 GLU A O 1
ATOM 652 N N . ALA A 1 82 ? 25.888 -19.950 7.832 1.00 65.94 82 ALA A N 1
ATOM 653 C CA . ALA A 1 82 ? 25.927 -18.828 6.911 1.00 65.94 82 ALA A CA 1
ATOM 654 C C . ALA A 1 82 ? 25.833 -17.496 7.655 1.00 65.94 82 ALA A C 1
ATOM 656 O O . ALA A 1 82 ? 25.001 -17.288 8.539 1.00 65.94 82 ALA A O 1
ATOM 657 N N . THR A 1 83 ? 26.679 -16.556 7.253 1.00 70.19 83 THR A N 1
ATOM 658 C CA . THR A 1 83 ? 26.751 -15.218 7.829 1.00 70.19 83 THR A CA 1
ATOM 659 C C . THR A 1 83 ? 25.914 -14.271 6.978 1.00 70.19 83 THR A C 1
ATOM 661 O O . THR A 1 83 ? 26.369 -13.732 5.975 1.00 70.19 83 THR A O 1
ATOM 664 N N . HIS A 1 84 ? 24.646 -14.090 7.359 1.00 76.38 84 HIS A N 1
ATOM 665 C CA . HIS A 1 84 ? 23.721 -13.209 6.641 1.00 76.38 84 HIS A CA 1
ATOM 666 C C . HIS A 1 84 ? 23.273 -12.019 7.513 1.00 76.38 84 HIS A C 1
ATOM 668 O O . HIS A 1 84 ? 22.940 -12.222 8.688 1.00 76.38 84 HIS A O 1
ATOM 674 N N . PRO A 1 85 ? 23.189 -10.786 6.966 1.00 79.38 85 PRO A N 1
ATOM 675 C CA . PRO A 1 85 ? 22.700 -9.613 7.700 1.00 79.38 85 PRO A CA 1
ATOM 676 C C . PRO A 1 85 ? 21.332 -9.824 8.367 1.00 79.38 85 PRO A C 1
ATOM 678 O O . PRO A 1 85 ? 21.087 -9.330 9.468 1.00 79.38 85 PRO A O 1
ATOM 681 N N . ASP A 1 86 ? 20.454 -10.608 7.737 1.00 81.12 86 ASP A N 1
ATOM 682 C CA . ASP A 1 86 ? 19.113 -10.901 8.261 1.00 81.12 86 ASP A CA 1
ATOM 683 C C . ASP A 1 86 ? 19.137 -11.701 9.571 1.00 81.12 86 ASP A C 1
ATOM 685 O O . ASP A 1 86 ? 18.244 -11.529 10.409 1.00 81.12 86 ASP A O 1
ATOM 689 N N . ILE A 1 87 ? 20.156 -12.547 9.775 1.00 85.88 87 ILE A N 1
ATOM 690 C CA . ILE A 1 87 ? 20.347 -13.308 11.020 1.00 85.88 87 ILE A CA 1
ATOM 691 C C . ILE A 1 87 ? 20.688 -12.332 12.144 1.00 85.88 87 ILE A C 1
ATOM 693 O O . ILE A 1 87 ? 20.032 -12.321 13.188 1.00 85.88 87 ILE A O 1
ATOM 697 N N . ALA A 1 88 ? 21.667 -11.457 11.903 1.00 84.94 88 ALA A N 1
ATOM 698 C CA . ALA A 1 88 ? 22.088 -10.450 12.869 1.00 84.94 88 ALA A CA 1
ATOM 699 C C . ALA A 1 88 ? 20.942 -9.484 13.224 1.00 84.94 88 ALA A C 1
ATOM 701 O O . ALA A 1 88 ? 20.735 -9.185 14.402 1.00 84.94 88 ALA A O 1
ATOM 702 N N . ASN A 1 89 ? 20.152 -9.052 12.236 1.00 85.44 89 ASN A N 1
ATOM 703 C CA . ASN A 1 89 ? 18.989 -8.187 12.454 1.00 85.44 89 ASN A CA 1
ATOM 704 C C . ASN A 1 89 ? 17.902 -8.871 13.297 1.00 85.44 89 ASN A C 1
ATOM 706 O O . ASN A 1 89 ? 17.337 -8.247 14.197 1.00 85.44 89 ASN A O 1
ATOM 710 N N . ASN A 1 90 ? 17.631 -10.159 13.070 1.00 88.88 90 ASN A N 1
ATOM 711 C CA . ASN A 1 90 ? 16.670 -10.897 13.892 1.00 88.88 90 ASN A CA 1
ATOM 712 C C . ASN A 1 90 ? 17.143 -11.048 15.341 1.00 88.88 90 ASN A C 1
ATOM 714 O O . ASN A 1 90 ? 16.360 -10.804 16.262 1.00 88.88 90 ASN A O 1
ATOM 718 N N . TYR A 1 91 ? 18.416 -11.385 15.567 1.00 90.94 91 TYR A N 1
ATOM 719 C CA . TYR A 1 91 ? 18.963 -11.423 16.924 1.00 90.94 91 TYR A CA 1
ATOM 720 C C . TYR A 1 91 ? 18.926 -10.046 17.596 1.00 90.94 91 TYR A C 1
ATOM 722 O O . TYR A 1 91 ? 18.578 -9.963 18.773 1.00 90.94 91 TYR A O 1
ATOM 730 N N . ALA A 1 92 ? 19.189 -8.958 16.866 1.00 89.19 92 ALA A N 1
ATOM 731 C CA . ALA A 1 92 ? 19.056 -7.604 17.403 1.00 89.19 92 ALA A CA 1
ATOM 732 C C . ALA A 1 92 ? 17.617 -7.309 17.867 1.00 89.19 92 ALA A C 1
ATOM 734 O O . ALA A 1 92 ? 17.418 -6.811 18.976 1.00 89.19 92 ALA A O 1
ATOM 735 N N . ASN A 1 93 ? 16.614 -7.692 17.072 1.00 90.44 93 ASN A N 1
ATOM 736 C CA . ASN A 1 93 ? 15.203 -7.528 17.428 1.00 90.44 93 ASN A CA 1
ATOM 737 C C . ASN A 1 93 ? 14.813 -8.354 18.665 1.00 90.44 93 ASN A C 1
ATOM 739 O O . ASN A 1 93 ? 14.135 -7.846 19.558 1.00 90.44 93 ASN A O 1
ATOM 743 N N . VAL A 1 94 ? 15.276 -9.604 18.769 1.00 92.88 94 VAL A N 1
ATOM 744 C CA . VAL A 1 94 ? 15.050 -10.453 19.954 1.00 92.88 94 VAL A CA 1
ATOM 745 C C . VAL A 1 94 ? 15.730 -9.867 21.199 1.00 92.88 94 VAL A C 1
ATOM 747 O O . VAL A 1 94 ? 15.118 -9.819 22.269 1.00 92.88 94 VAL A O 1
ATOM 750 N N . GLY A 1 95 ? 16.966 -9.379 21.068 1.00 90.69 95 GLY A N 1
ATOM 751 C CA . GLY A 1 95 ? 17.710 -8.736 22.155 1.00 90.69 95 GLY A CA 1
ATOM 752 C C . GLY A 1 95 ? 17.017 -7.471 22.658 1.00 90.69 95 GLY A C 1
ATOM 753 O O . GLY A 1 95 ? 16.909 -7.260 23.869 1.00 90.69 95 GLY A O 1
ATOM 754 N N . LEU A 1 96 ? 16.454 -6.677 21.743 1.00 90.12 96 LEU A N 1
ATOM 755 C CA . LEU A 1 96 ? 15.699 -5.472 22.075 1.00 90.12 96 LEU A CA 1
ATOM 756 C C . LEU A 1 96 ? 14.434 -5.790 22.883 1.00 90.12 96 LEU A C 1
ATOM 758 O O . LEU A 1 96 ? 14.131 -5.088 23.848 1.00 90.12 96 LEU A O 1
ATOM 762 N N . VAL A 1 97 ? 13.719 -6.867 22.540 1.00 92.06 97 VAL A N 1
ATOM 763 C CA . VAL A 1 97 ? 12.547 -7.319 23.308 1.00 92.06 97 VAL A CA 1
ATOM 764 C C . VAL A 1 97 ? 12.946 -7.736 24.725 1.00 92.06 97 VAL A C 1
ATOM 766 O O . VAL A 1 97 ? 12.343 -7.254 25.681 1.00 92.06 97 VAL A O 1
ATOM 769 N N . HIS A 1 98 ? 13.983 -8.566 24.884 1.00 90.81 98 HIS A N 1
ATOM 770 C CA . HIS A 1 98 ? 14.459 -8.981 26.211 1.00 90.81 98 HIS A CA 1
ATOM 771 C C . HIS A 1 98 ? 14.923 -7.791 27.060 1.00 90.81 98 HIS A C 1
ATOM 773 O O . HIS A 1 98 ? 14.613 -7.727 28.249 1.00 90.81 98 HIS A O 1
ATOM 779 N N . HIS A 1 99 ? 15.584 -6.808 26.443 1.00 89.06 99 HIS A N 1
ATOM 780 C CA . HIS A 1 99 ? 15.955 -5.564 27.111 1.00 89.06 99 HIS A CA 1
ATOM 781 C C . HIS A 1 99 ? 14.720 -4.793 27.607 1.00 89.06 99 HIS A C 1
ATOM 783 O O . HIS A 1 99 ? 14.715 -4.299 28.731 1.00 89.06 99 HIS A O 1
ATOM 789 N N . ARG A 1 100 ? 13.649 -4.687 26.806 1.00 88.62 100 ARG A N 1
ATOM 790 C CA . ARG A 1 100 ? 12.402 -4.022 27.238 1.00 88.62 100 ARG A CA 1
ATOM 791 C C . ARG A 1 100 ? 11.625 -4.792 28.299 1.00 88.62 100 ARG A C 1
ATOM 793 O O . ARG A 1 100 ? 10.906 -4.168 29.068 1.00 88.62 100 ARG A O 1
ATOM 800 N N . MET A 1 101 ? 11.787 -6.110 28.365 1.00 91.06 101 MET A N 1
ATOM 801 C CA . MET A 1 101 ? 11.210 -6.942 29.423 1.00 91.06 101 MET A CA 1
ATOM 802 C C . MET A 1 101 ? 12.012 -6.902 30.738 1.00 91.06 101 MET A C 1
ATOM 804 O O . MET A 1 101 ? 11.586 -7.513 31.711 1.00 91.06 101 MET A O 1
ATOM 808 N N . GLY A 1 102 ? 13.161 -6.213 30.783 1.00 87.88 102 GLY A N 1
ATOM 809 C CA . GLY A 1 102 ? 14.046 -6.182 31.956 1.00 87.88 102 GLY A CA 1
ATOM 810 C C . GLY A 1 102 ? 14.900 -7.445 32.128 1.00 87.88 102 GLY A C 1
ATOM 811 O O . GLY A 1 102 ? 15.583 -7.610 33.134 1.00 87.88 102 GLY A O 1
ATOM 812 N N . GLU A 1 103 ? 14.904 -8.344 31.142 1.00 92.06 103 GLU A N 1
ATOM 813 C CA . GLU A 1 103 ? 15.664 -9.595 31.169 1.00 92.06 103 GLU A CA 1
ATOM 814 C C . GLU A 1 103 ? 17.093 -9.387 30.636 1.00 92.06 103 GLU A C 1
ATOM 816 O O . GLU A 1 103 ? 17.503 -9.973 29.629 1.00 92.06 103 GLU A O 1
ATOM 821 N N . TYR A 1 104 ? 17.867 -8.531 31.305 1.00 83.62 104 TYR A N 1
ATOM 822 C CA . TYR A 1 104 ? 19.158 -8.045 30.799 1.00 83.62 104 TYR A CA 1
ATOM 823 C C . TYR A 1 104 ? 20.182 -9.154 30.523 1.00 83.62 104 TYR A C 1
ATOM 825 O O . TYR A 1 104 ? 20.856 -9.114 29.497 1.00 83.62 104 TYR A O 1
ATOM 833 N N . ASN A 1 105 ? 20.244 -10.193 31.362 1.00 88.69 105 ASN A N 1
ATOM 834 C CA . ASN A 1 105 ? 21.154 -11.329 31.155 1.00 88.69 105 ASN A CA 1
ATOM 835 C C . ASN A 1 105 ? 20.846 -12.097 29.858 1.00 88.69 105 ASN A C 1
ATOM 837 O O . ASN A 1 105 ? 21.755 -12.502 29.134 1.00 88.69 105 ASN A O 1
ATOM 841 N N . LYS A 1 106 ? 19.559 -12.256 29.520 1.00 89.38 106 LYS A N 1
ATOM 842 C CA . LYS A 1 106 ? 19.143 -12.890 28.259 1.00 89.38 106 LYS A CA 1
ATOM 843 C C . LYS A 1 106 ? 19.430 -11.976 27.070 1.00 89.38 106 LYS A C 1
ATOM 845 O O . LYS A 1 106 ? 19.910 -12.451 26.044 1.00 89.38 106 LYS A O 1
ATOM 850 N N . ALA A 1 107 ? 19.177 -10.674 27.216 1.00 86.75 107 ALA A N 1
ATOM 851 C CA . ALA A 1 107 ? 19.477 -9.684 26.184 1.00 86.75 107 ALA A CA 1
ATOM 852 C C . ALA A 1 107 ? 20.977 -9.652 25.848 1.00 86.75 107 ALA A C 1
ATOM 854 O O . ALA A 1 107 ? 21.331 -9.693 24.672 1.00 86.75 107 ALA A O 1
ATOM 855 N N . LEU A 1 108 ? 21.849 -9.667 26.862 1.00 87.31 108 LEU A N 1
ATOM 856 C CA . LEU A 1 108 ? 23.302 -9.754 26.692 1.00 87.31 108 LEU A CA 1
ATOM 857 C C . LEU A 1 108 ? 23.698 -11.003 25.904 1.00 87.31 108 LEU A C 1
ATOM 859 O O . LEU A 1 108 ? 24.377 -10.884 24.888 1.00 87.31 108 LEU A O 1
ATOM 863 N N . GLY A 1 109 ? 23.218 -12.183 26.311 1.00 89.06 109 GLY A N 1
ATOM 864 C CA . GLY A 1 109 ? 23.505 -13.431 25.595 1.00 89.06 109 GLY A CA 1
ATOM 865 C C . GLY A 1 109 ? 23.074 -13.395 24.123 1.00 89.06 109 GLY A C 1
ATOM 866 O O . GLY A 1 109 ? 23.792 -13.876 23.248 1.00 89.06 109 GLY A O 1
ATOM 867 N N . VAL A 1 110 ? 21.930 -12.775 23.826 1.00 89.56 110 VAL A N 1
ATOM 868 C CA . VAL A 1 110 ? 21.439 -12.597 22.451 1.00 89.56 110 VAL A CA 1
ATOM 869 C C . VAL A 1 110 ? 22.290 -11.595 21.659 1.00 89.56 110 VAL A C 1
ATOM 871 O O . VAL A 1 110 ? 22.596 -11.844 20.491 1.00 89.56 110 VAL A O 1
ATOM 874 N N . TYR A 1 111 ? 22.713 -10.489 22.273 1.00 86.69 111 TYR A N 1
ATOM 875 C CA . TYR A 1 111 ? 23.579 -9.508 21.616 1.00 86.69 111 TYR A CA 1
ATOM 876 C C . TYR A 1 111 ? 24.996 -10.032 21.363 1.00 86.69 111 TYR A C 1
ATOM 878 O O . TYR A 1 111 ? 25.565 -9.701 20.324 1.00 86.69 111 TYR A O 1
ATOM 886 N N . TYR A 1 112 ? 25.540 -10.889 22.235 1.00 89.94 112 TYR A N 1
ATOM 887 C CA . TYR A 1 112 ? 26.811 -11.575 21.974 1.00 89.94 112 TYR A CA 1
ATOM 888 C C . TYR A 1 112 ? 26.738 -12.416 20.697 1.00 89.94 112 TYR A C 1
ATOM 890 O O . TYR A 1 112 ? 27.563 -12.226 19.804 1.00 89.94 112 TYR A O 1
ATOM 898 N N . LYS A 1 113 ? 25.691 -13.240 20.551 1.00 88.00 113 LYS A N 1
ATOM 899 C CA . LYS A 1 113 ? 25.459 -14.016 19.320 1.00 88.00 113 LYS A CA 1
ATOM 900 C C . LYS A 1 113 ? 25.321 -13.118 18.092 1.00 88.00 113 LYS A C 1
ATOM 902 O O . LYS A 1 113 ? 25.927 -13.382 17.062 1.00 88.00 113 LYS A O 1
ATOM 907 N N . MET A 1 114 ? 24.571 -12.017 18.192 1.00 89.00 114 MET A N 1
ATOM 908 C CA . MET A 1 114 ? 24.461 -11.038 17.100 1.00 89.00 114 MET A CA 1
ATOM 909 C C . MET A 1 114 ? 25.831 -10.482 16.677 1.00 89.00 114 MET A C 1
ATOM 911 O O . MET A 1 114 ? 26.097 -10.346 15.481 1.00 89.00 114 MET A O 1
ATOM 915 N N . GLY A 1 115 ? 26.702 -10.191 17.647 1.00 85.31 115 GLY A N 1
ATOM 916 C CA . GLY A 1 115 ? 28.064 -9.719 17.409 1.00 85.31 115 GLY A CA 1
ATOM 917 C C . GLY A 1 115 ? 28.950 -10.741 16.693 1.00 85.31 115 GLY A C 1
ATOM 918 O O . GLY A 1 115 ? 29.722 -10.351 15.820 1.00 85.31 115 GLY A O 1
ATOM 919 N N . GLU A 1 116 ? 28.816 -12.032 17.003 1.00 86.19 116 GLU A N 1
ATOM 920 C CA . GLU A 1 116 ? 29.526 -13.114 16.300 1.00 86.19 116 GLU A CA 1
ATOM 921 C C . GLU A 1 116 ? 29.152 -13.152 14.811 1.00 86.19 116 GLU A C 1
ATOM 923 O O . GLU A 1 116 ? 30.038 -13.118 13.954 1.00 86.19 116 GLU A O 1
ATOM 928 N N . TYR A 1 117 ? 27.853 -13.101 14.490 1.00 82.81 117 TYR A N 1
ATOM 929 C CA . TYR A 1 117 ? 27.385 -13.062 13.098 1.00 82.81 117 TYR A CA 1
ATOM 930 C C . TYR A 1 117 ? 27.825 -11.791 12.357 1.00 82.81 117 TYR A C 1
ATOM 932 O O . TYR A 1 117 ? 28.184 -11.867 11.181 1.00 82.81 117 TYR A O 1
ATOM 940 N N . LYS A 1 118 ? 27.838 -10.625 13.022 1.00 82.94 118 LYS A N 1
ATOM 941 C CA . LYS A 1 118 ? 28.325 -9.372 12.414 1.00 82.94 118 LYS A CA 1
ATOM 942 C C . LYS A 1 118 ? 29.817 -9.410 12.099 1.00 82.94 118 LYS A C 1
ATOM 944 O O . LYS A 1 118 ? 30.196 -9.071 10.984 1.00 82.94 118 LYS A O 1
ATOM 949 N N . LYS A 1 119 ? 30.651 -9.856 13.042 1.00 82.62 119 LYS A N 1
ATOM 950 C CA . LYS A 1 119 ? 32.103 -9.978 12.825 1.00 82.62 119 LYS A CA 1
ATOM 951 C C . LYS A 1 119 ? 32.420 -10.919 11.665 1.00 82.62 119 LYS A C 1
ATOM 953 O O . LYS A 1 119 ? 33.283 -10.631 10.841 1.00 82.62 119 LYS A O 1
ATOM 958 N N . ALA A 1 120 ? 31.703 -12.035 11.582 1.00 76.50 120 ALA A N 1
ATOM 959 C CA . ALA A 1 120 ? 31.905 -13.004 10.518 1.00 76.50 120 ALA A CA 1
ATOM 960 C C . ALA A 1 120 ? 31.428 -12.479 9.142 1.00 76.50 120 ALA A C 1
ATOM 962 O O . ALA A 1 120 ? 32.048 -12.782 8.122 1.00 76.50 120 ALA A O 1
ATOM 963 N N . LEU A 1 121 ? 30.389 -11.633 9.105 1.00 76.88 121 LEU A N 1
ATOM 964 C CA . LEU A 1 121 ? 29.974 -10.911 7.897 1.00 76.88 121 LEU A CA 1
ATOM 965 C C . LEU A 1 121 ? 31.038 -9.895 7.443 1.00 76.88 121 LEU A C 1
ATOM 967 O O . LEU A 1 121 ? 31.386 -9.867 6.264 1.00 76.88 121 LEU A O 1
ATOM 971 N N . GLU A 1 122 ? 31.578 -9.092 8.363 1.00 81.81 122 GLU A N 1
ATOM 972 C CA . GLU A 1 122 ? 32.641 -8.117 8.069 1.00 81.81 122 GLU A CA 1
ATOM 973 C C . GLU A 1 122 ? 33.860 -8.807 7.440 1.00 81.81 122 GLU A C 1
ATOM 975 O O . GLU A 1 122 ? 34.292 -8.416 6.353 1.00 81.81 122 GLU A O 1
ATOM 980 N N . TYR A 1 123 ? 34.325 -9.911 8.033 1.00 78.88 123 TYR A N 1
ATOM 981 C CA . TYR A 1 123 ? 35.418 -10.722 7.486 1.00 78.88 123 TYR A CA 1
ATOM 982 C C . TYR A 1 123 ? 35.136 -11.226 6.058 1.00 78.88 123 TYR A C 1
ATOM 984 O O . TYR A 1 123 ? 35.995 -11.139 5.175 1.00 78.88 123 TYR A O 1
ATOM 992 N N . TYR A 1 124 ? 33.920 -11.721 5.802 1.00 73.44 124 TYR A N 1
ATOM 993 C CA . TYR A 1 124 ? 33.524 -12.210 4.479 1.00 73.44 124 TYR A CA 1
ATOM 994 C C . TYR A 1 124 ? 33.491 -11.086 3.432 1.00 73.44 124 TYR A C 1
ATOM 996 O O . TYR A 1 124 ? 34.031 -11.244 2.334 1.00 73.44 124 TYR A O 1
ATOM 1004 N N . THR A 1 125 ? 32.931 -9.921 3.777 1.00 77.56 125 THR A N 1
ATOM 1005 C CA . THR A 1 125 ? 32.901 -8.755 2.877 1.00 77.56 125 THR A CA 1
ATOM 1006 C C . THR A 1 125 ? 34.298 -8.228 2.566 1.00 77.56 125 THR A C 1
ATOM 1008 O O . THR A 1 125 ? 34.592 -7.904 1.415 1.00 77.56 125 THR A O 1
ATOM 1011 N N . GLU A 1 126 ? 35.198 -8.210 3.551 1.00 80.44 126 GLU A N 1
ATOM 1012 C CA . GLU A 1 126 ? 36.588 -7.808 3.348 1.00 80.44 126 GLU A CA 1
ATOM 1013 C C . GLU A 1 126 ? 37.322 -8.786 2.416 1.00 80.44 126 GLU A C 1
ATOM 1015 O O . GLU A 1 126 ? 38.077 -8.366 1.537 1.00 80.44 126 GLU A O 1
ATOM 1020 N N . SER A 1 127 ? 37.057 -10.089 2.549 1.00 76.25 127 SER A N 1
ATOM 1021 C CA . SER A 1 127 ? 37.602 -11.126 1.667 1.00 76.25 127 SER A CA 1
ATOM 1022 C C . SER A 1 127 ? 37.117 -10.981 0.216 1.00 76.25 127 SER A C 1
ATOM 1024 O O . SER A 1 127 ? 37.935 -10.985 -0.711 1.00 76.25 127 SER A O 1
ATOM 1026 N N . ILE A 1 128 ? 35.813 -10.759 -0.002 1.00 77.50 128 ILE A N 1
ATOM 1027 C CA . ILE A 1 128 ? 35.253 -10.492 -1.340 1.00 77.50 128 ILE A CA 1
ATOM 1028 C C . ILE A 1 128 ? 35.850 -9.219 -1.935 1.00 77.50 128 ILE A C 1
ATOM 1030 O O . ILE A 1 128 ? 36.294 -9.234 -3.083 1.00 77.50 128 ILE A O 1
ATOM 1034 N N . ASN A 1 129 ? 35.914 -8.134 -1.163 1.00 79.06 129 ASN A N 1
ATOM 1035 C CA . ASN A 1 129 ? 36.492 -6.874 -1.623 1.00 79.06 129 ASN A CA 1
ATOM 1036 C C . ASN A 1 129 ? 37.964 -7.056 -2.021 1.00 79.06 129 ASN A C 1
ATOM 1038 O O . ASN A 1 129 ? 38.382 -6.567 -3.071 1.00 79.06 129 ASN A O 1
ATOM 1042 N N . LYS A 1 130 ? 38.741 -7.838 -1.257 1.00 78.62 130 LYS A N 1
ATOM 1043 C CA . LYS A 1 130 ? 40.119 -8.210 -1.621 1.00 78.62 130 LYS A CA 1
ATOM 1044 C C . LYS A 1 130 ? 40.180 -9.017 -2.921 1.00 78.62 130 LYS A C 1
ATOM 1046 O O . LYS A 1 130 ? 41.060 -8.755 -3.742 1.00 78.62 130 LYS A O 1
ATOM 1051 N N . MET A 1 131 ? 39.271 -9.971 -3.143 1.00 78.75 131 MET A N 1
ATOM 1052 C CA . MET A 1 131 ? 39.187 -10.701 -4.418 1.00 78.75 131 MET A CA 1
ATOM 1053 C C . MET A 1 131 ? 38.827 -9.784 -5.592 1.00 78.75 131 MET A C 1
ATOM 1055 O O . MET A 1 131 ? 39.468 -9.858 -6.639 1.00 78.75 131 MET A O 1
ATOM 1059 N N . PHE A 1 132 ? 37.854 -8.890 -5.419 1.00 84.50 132 PHE A N 1
ATOM 1060 C CA . PHE A 1 132 ? 37.415 -7.970 -6.466 1.00 84.50 132 PHE A CA 1
ATOM 1061 C C . PHE A 1 132 ? 38.519 -6.980 -6.855 1.00 84.50 132 PHE A C 1
ATOM 1063 O O . PHE A 1 132 ? 38.790 -6.781 -8.038 1.00 84.50 132 PHE A O 1
ATOM 1070 N N . VAL A 1 133 ? 39.237 -6.430 -5.870 1.00 84.56 133 VAL A N 1
ATOM 1071 C CA . VAL A 1 133 ? 40.406 -5.571 -6.111 1.00 84.56 133 VAL A CA 1
ATOM 1072 C C . VAL A 1 133 ? 41.491 -6.322 -6.889 1.00 84.56 133 VAL A C 1
ATOM 1074 O O . VAL A 1 133 ? 42.036 -5.774 -7.848 1.00 84.56 133 VAL A O 1
ATOM 1077 N N . LYS A 1 134 ? 41.770 -7.590 -6.550 1.00 85.75 134 LYS A N 1
ATOM 1078 C CA . LYS A 1 134 ? 42.714 -8.429 -7.311 1.00 85.75 134 LYS A CA 1
ATOM 1079 C C . LYS A 1 134 ? 42.255 -8.645 -8.757 1.00 85.75 134 LYS A C 1
ATOM 1081 O O . LYS A 1 134 ? 43.063 -8.495 -9.671 1.00 85.75 134 LYS A O 1
ATOM 1086 N N . LEU A 1 135 ? 40.973 -8.936 -8.979 1.00 86.38 135 LEU A N 1
ATOM 1087 C CA . LEU A 1 135 ? 40.408 -9.114 -10.320 1.00 86.38 135 LEU A CA 1
ATOM 1088 C C . LEU A 1 135 ? 40.532 -7.835 -11.166 1.00 86.38 135 LEU A C 1
ATOM 1090 O O . LEU A 1 135 ? 40.964 -7.892 -12.318 1.00 86.38 135 LEU A O 1
ATOM 1094 N N . LEU A 1 136 ? 40.224 -6.673 -10.584 1.00 87.12 136 LEU A N 1
ATOM 1095 C CA . LEU A 1 136 ? 40.378 -5.376 -11.247 1.00 87.12 136 LEU A CA 1
ATOM 1096 C C . LEU A 1 136 ? 41.840 -5.065 -11.597 1.00 87.12 136 LEU A C 1
ATOM 1098 O O . LEU A 1 136 ? 42.111 -4.530 -12.673 1.00 87.12 136 LEU A O 1
ATOM 1102 N N . MET A 1 137 ? 42.793 -5.411 -10.724 1.00 86.75 137 MET A N 1
ATOM 1103 C CA . MET A 1 137 ? 44.225 -5.254 -11.010 1.00 86.75 137 MET A CA 1
ATOM 1104 C C . MET A 1 137 ? 44.664 -6.109 -12.205 1.00 86.75 137 MET A C 1
ATOM 1106 O O . MET A 1 137 ? 45.382 -5.612 -13.074 1.00 86.75 137 MET A O 1
ATOM 1110 N N . VAL A 1 138 ? 44.194 -7.358 -12.283 1.00 88.75 138 VAL A N 1
ATOM 1111 C CA . VAL A 1 138 ? 44.473 -8.275 -13.400 1.00 88.75 138 VAL A CA 1
ATOM 1112 C C . VAL A 1 138 ? 43.873 -7.746 -14.705 1.00 88.75 138 VAL A C 1
ATOM 1114 O O . VAL A 1 138 ? 44.585 -7.630 -15.702 1.00 88.75 138 VAL A O 1
ATOM 1117 N N . LEU A 1 139 ? 42.606 -7.321 -14.699 1.00 86.94 139 LEU A N 1
ATOM 1118 C CA . LEU A 1 139 ? 41.957 -6.695 -15.860 1.00 86.94 139 LEU A CA 1
ATOM 1119 C C . LEU A 1 139 ? 42.710 -5.447 -16.337 1.00 86.94 139 LEU A C 1
ATOM 1121 O O . LEU A 1 139 ? 42.943 -5.279 -17.534 1.00 86.94 139 LEU A O 1
ATOM 1125 N N . ARG A 1 140 ? 43.157 -4.591 -15.411 1.00 90.31 140 ARG A N 1
ATOM 1126 C CA . ARG A 1 140 ? 43.952 -3.400 -15.740 1.00 90.31 140 ARG A CA 1
ATOM 1127 C C . ARG A 1 140 ? 45.292 -3.765 -16.380 1.00 90.31 140 ARG A C 1
ATOM 1129 O O . ARG A 1 140 ? 45.739 -3.051 -17.276 1.00 90.31 140 ARG A O 1
ATOM 1136 N N . LEU A 1 141 ? 45.929 -4.847 -15.932 1.00 86.19 141 LEU A N 1
ATOM 1137 C CA . LEU A 1 141 ? 47.168 -5.342 -16.528 1.00 86.19 141 LEU A CA 1
ATOM 1138 C C . LEU A 1 141 ? 46.924 -5.845 -17.956 1.00 86.19 141 LEU A C 1
ATOM 1140 O O . LEU A 1 141 ? 47.642 -5.427 -18.858 1.00 86.19 141 LEU A O 1
ATOM 1144 N N . HIS A 1 142 ? 45.870 -6.638 -18.177 1.00 89.38 142 HIS A N 1
ATOM 1145 C CA . HIS A 1 142 ? 45.487 -7.107 -19.513 1.00 89.38 142 HIS A CA 1
ATOM 1146 C C . HIS A 1 142 ? 45.140 -5.961 -20.472 1.00 89.38 142 HIS A C 1
ATOM 1148 O O . HIS A 1 142 ? 45.535 -5.986 -21.632 1.00 89.38 142 HIS A O 1
ATOM 1154 N N . MET A 1 143 ? 44.453 -4.921 -19.998 1.00 89.25 143 MET A N 1
ATOM 1155 C CA . MET A 1 143 ? 44.158 -3.747 -20.826 1.00 89.25 143 MET A CA 1
ATOM 1156 C C . MET A 1 143 ? 45.429 -2.976 -21.205 1.00 89.25 143 MET A C 1
ATOM 1158 O O . MET A 1 143 ? 45.560 -2.525 -22.340 1.00 89.25 143 MET A O 1
ATOM 1162 N N . LYS A 1 144 ? 46.391 -2.850 -20.281 1.00 89.31 144 LYS A N 1
ATOM 1163 C CA . LYS A 1 144 ? 47.689 -2.218 -20.565 1.00 89.31 144 LYS A CA 1
ATOM 1164 C C . LYS A 1 144 ? 48.516 -3.024 -21.563 1.00 89.31 144 LYS A C 1
ATOM 1166 O O . LYS A 1 144 ? 49.095 -2.430 -22.465 1.00 89.31 144 LYS A O 1
ATOM 1171 N N . THR A 1 145 ? 48.571 -4.348 -21.426 1.00 84.38 145 THR A N 1
ATOM 1172 C CA . THR A 1 145 ? 49.304 -5.190 -22.382 1.00 84.38 145 THR A CA 1
ATOM 1173 C C . THR A 1 145 ? 48.667 -5.137 -23.766 1.00 84.38 145 THR A C 1
ATOM 1175 O O . THR A 1 145 ? 49.389 -5.029 -24.752 1.00 84.38 145 THR A O 1
ATOM 1178 N N . LEU A 1 146 ? 47.333 -5.113 -23.850 1.00 87.62 146 LEU A N 1
ATOM 1179 C CA . LEU A 1 146 ? 46.614 -4.946 -25.114 1.00 87.62 146 LEU A CA 1
ATOM 1180 C C . LEU A 1 146 ? 46.952 -3.609 -25.795 1.00 87.62 146 LEU A C 1
ATOM 1182 O O . LEU A 1 146 ? 47.205 -3.582 -26.995 1.00 87.62 146 LEU A O 1
ATOM 1186 N N . LEU A 1 147 ? 47.004 -2.513 -25.031 1.00 87.38 147 LEU A N 1
ATOM 1187 C CA . LEU A 1 147 ? 47.375 -1.189 -25.546 1.00 87.38 147 LEU A CA 1
ATOM 1188 C C . LEU A 1 147 ? 48.809 -1.158 -26.089 1.00 87.38 147 LEU A C 1
ATOM 1190 O O . LEU A 1 147 ? 49.025 -0.656 -27.187 1.00 87.38 147 LEU A O 1
ATOM 1194 N N . VAL A 1 148 ? 49.767 -1.760 -25.377 1.00 84.75 148 VAL A N 1
ATOM 1195 C CA . VAL A 1 148 ? 51.159 -1.870 -25.850 1.00 84.75 148 VAL A CA 1
ATOM 1196 C C . VAL A 1 148 ? 51.243 -2.702 -27.133 1.00 84.75 148 VAL A C 1
ATOM 1198 O O . VAL A 1 148 ? 51.965 -2.337 -28.056 1.00 84.75 148 VAL A O 1
ATOM 1201 N N . ILE A 1 149 ? 50.475 -3.792 -27.241 1.00 80.19 149 ILE A N 1
ATOM 1202 C CA . ILE A 1 149 ? 50.406 -4.598 -28.471 1.00 80.19 149 ILE A CA 1
ATOM 1203 C C . ILE A 1 149 ? 49.853 -3.763 -29.638 1.00 80.19 149 ILE A C 1
ATOM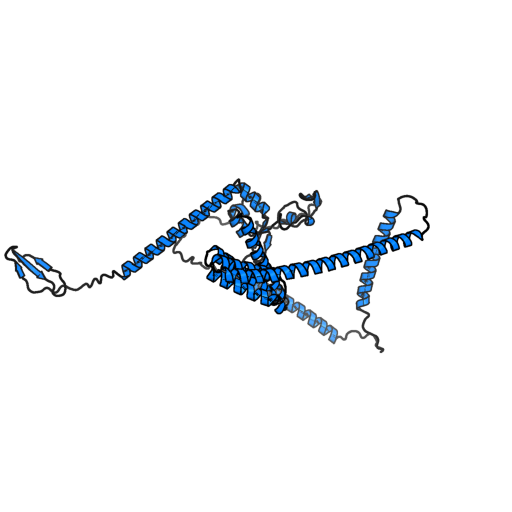 1205 O O . ILE A 1 149 ? 50.404 -3.814 -30.737 1.00 80.19 149 ILE A O 1
ATOM 1209 N N . ILE A 1 150 ? 48.807 -2.962 -29.410 1.00 80.62 150 ILE A N 1
ATOM 1210 C CA . ILE A 1 150 ? 48.234 -2.061 -30.424 1.00 80.62 150 ILE A CA 1
ATOM 1211 C C . ILE A 1 150 ? 49.263 -1.011 -30.880 1.00 80.62 150 ILE A C 1
ATOM 1213 O O . ILE A 1 150 ? 49.386 -0.755 -32.081 1.00 80.62 150 ILE A O 1
ATOM 1217 N N . GLU A 1 151 ? 50.029 -0.427 -29.957 1.00 77.75 151 GLU A N 1
ATOM 1218 C CA . GLU A 1 151 ? 51.093 0.532 -30.285 1.00 77.75 151 GLU A CA 1
ATOM 1219 C C . GLU A 1 151 ? 52.226 -0.115 -31.093 1.00 77.75 151 GLU A C 1
ATOM 1221 O O . GLU A 1 151 ? 52.632 0.432 -32.119 1.00 77.75 151 GLU A O 1
ATOM 1226 N N . LEU A 1 152 ? 52.683 -1.310 -30.706 1.00 74.88 152 LEU A N 1
ATOM 1227 C CA . LEU A 1 152 ? 53.731 -2.040 -31.430 1.00 74.88 152 LEU A CA 1
ATOM 1228 C C . LEU A 1 152 ? 53.298 -2.419 -32.855 1.00 74.88 152 LEU A C 1
ATOM 1230 O O . LEU A 1 152 ? 54.083 -2.278 -33.792 1.00 74.88 152 LEU A O 1
ATOM 1234 N N . LEU A 1 153 ? 52.038 -2.824 -33.046 1.00 70.69 153 LEU A N 1
ATOM 1235 C CA . LEU A 1 153 ? 51.470 -3.088 -34.375 1.00 70.69 153 LEU A CA 1
ATOM 1236 C C . LEU A 1 153 ? 51.341 -1.812 -35.228 1.00 70.69 153 LEU A C 1
ATOM 1238 O O . LEU A 1 153 ? 51.391 -1.883 -36.455 1.00 70.69 153 LEU A O 1
ATOM 1242 N N . SER A 1 154 ? 51.218 -0.642 -34.597 1.00 66.00 154 SER A N 1
ATOM 1243 C CA . SER A 1 154 ? 51.090 0.652 -35.281 1.00 66.00 154 SER A CA 1
ATOM 1244 C C . SER A 1 154 ? 52.433 1.236 -35.747 1.00 66.00 154 SER A C 1
ATOM 1246 O O . SER A 1 154 ? 52.454 2.050 -36.670 1.00 66.00 154 SER A O 1
ATOM 1248 N N . ILE A 1 155 ? 53.557 0.819 -35.152 1.00 61.94 155 ILE A N 1
ATOM 1249 C CA . ILE A 1 155 ? 54.914 1.285 -35.504 1.00 61.94 155 ILE A CA 1
ATOM 1250 C C . ILE A 1 155 ? 55.459 0.570 -36.762 1.00 61.94 155 ILE A C 1
ATOM 1252 O O . ILE A 1 155 ? 56.329 1.102 -37.447 1.00 61.94 155 ILE A O 1
ATOM 1256 N N . GLY A 1 156 ? 54.908 -0.593 -37.129 1.00 49.12 156 GLY A N 1
ATOM 1257 C CA . GLY A 1 156 ? 55.347 -1.396 -38.280 1.00 49.12 156 GLY A CA 1
ATOM 1258 C C . GLY A 1 156 ? 54.817 -0.977 -39.662 1.00 49.12 156 GLY A C 1
ATOM 1259 O O . GLY A 1 156 ? 55.116 -1.659 -40.639 1.00 49.12 156 GLY A O 1
ATOM 1260 N N . MET A 1 157 ? 54.033 0.104 -39.785 1.00 43.47 157 MET A N 1
ATOM 1261 C CA . MET A 1 157 ? 53.445 0.527 -41.069 1.00 43.47 157 MET A CA 1
ATOM 1262 C C . MET A 1 157 ? 53.952 1.907 -41.535 1.00 43.47 157 MET A C 1
ATOM 1264 O O . MET A 1 157 ? 53.799 2.891 -40.807 1.00 43.47 157 MET A O 1
ATOM 1268 N N . PRO A 1 158 ? 54.510 2.038 -42.758 1.00 40.47 158 PRO A N 1
ATOM 1269 C CA . PRO A 1 158 ? 54.996 3.320 -43.260 1.00 40.47 158 PRO A CA 1
ATOM 1270 C C . PRO A 1 158 ? 53.830 4.273 -43.566 1.00 40.47 158 PRO A C 1
ATOM 1272 O O . PRO A 1 158 ? 52.869 3.921 -44.254 1.00 40.47 158 PRO A O 1
ATOM 1275 N N . ARG A 1 159 ? 53.926 5.513 -43.069 1.00 45.59 159 ARG A N 1
ATOM 1276 C CA . ARG A 1 159 ? 52.955 6.592 -43.322 1.00 45.59 159 ARG A CA 1
ATOM 1277 C C . ARG A 1 159 ? 53.042 7.076 -44.775 1.00 45.59 159 ARG A C 1
ATOM 1279 O O . ARG A 1 159 ? 54.026 7.694 -45.166 1.00 45.59 159 ARG A O 1
ATOM 1286 N N . GLN A 1 160 ? 51.980 6.858 -45.550 1.00 36.34 160 GLN A N 1
ATOM 1287 C CA . GLN A 1 160 ? 51.742 7.531 -46.834 1.00 36.34 160 GLN A CA 1
ATOM 1288 C C . GLN A 1 160 ? 51.066 8.902 -46.602 1.00 36.34 160 GLN A C 1
ATOM 1290 O O . GLN A 1 160 ? 50.250 9.025 -45.682 1.00 36.34 160 GLN A O 1
ATOM 1295 N N . PRO A 1 161 ? 51.382 9.940 -47.403 1.00 37.28 161 PRO A N 1
ATOM 1296 C CA . PRO A 1 161 ? 50.934 11.307 -47.152 1.00 37.28 161 PRO A CA 1
ATOM 1297 C C . PRO A 1 161 ? 49.457 11.517 -47.512 1.00 37.28 161 PRO A C 1
ATOM 1299 O O . PRO A 1 161 ? 48.931 10.968 -48.481 1.00 37.28 161 PRO A O 1
ATOM 1302 N N . GLN A 1 162 ? 48.790 12.346 -46.708 1.00 47.78 162 GLN A N 1
ATOM 1303 C CA . GLN A 1 162 ? 47.363 12.632 -46.804 1.00 47.78 162 GLN A CA 1
ATOM 1304 C C . GLN A 1 162 ? 47.001 13.408 -48.081 1.00 47.78 162 GLN A C 1
ATOM 1306 O O . GLN A 1 162 ? 47.544 14.480 -48.341 1.00 47.78 162 GLN A O 1
ATOM 1311 N N . LYS A 1 163 ? 46.007 12.906 -48.830 1.00 35.75 163 LYS A N 1
ATOM 1312 C CA . LYS A 1 163 ? 45.224 13.695 -49.793 1.00 35.75 163 LYS A CA 1
ATOM 1313 C C . LYS A 1 163 ? 43.753 13.746 -49.370 1.00 35.75 163 LYS A C 1
ATOM 1315 O O . LYS A 1 163 ? 43.107 12.714 -49.210 1.00 35.75 163 LYS A O 1
ATOM 1320 N N . SER A 1 164 ? 43.324 14.990 -49.165 1.00 36.72 164 SER A N 1
ATOM 1321 C CA . SER A 1 164 ? 41.987 15.597 -49.153 1.00 36.72 164 SER A CA 1
ATOM 1322 C C . SER A 1 164 ? 40.724 14.725 -49.039 1.00 36.72 164 SER A C 1
ATOM 1324 O O . SER A 1 164 ? 40.419 13.825 -49.822 1.00 36.72 164 SER A O 1
ATOM 1326 N N . SER A 1 165 ? 39.919 15.150 -48.065 1.00 45.66 165 SER A N 1
ATOM 1327 C CA . SER A 1 165 ? 38.488 14.935 -47.864 1.00 45.66 165 SER A CA 1
ATOM 1328 C C . SER A 1 165 ? 37.670 14.933 -49.163 1.00 45.66 165 SER A C 1
ATOM 1330 O O . SER A 1 165 ? 37.579 15.940 -49.857 1.00 45.66 165 SER A O 1
ATOM 1332 N N . GLY A 1 166 ? 37.031 13.800 -49.458 1.00 46.56 166 GLY A N 1
ATOM 1333 C CA . GLY A 1 166 ? 36.105 13.652 -50.589 1.00 46.56 166 GLY A CA 1
ATOM 1334 C C . GLY A 1 166 ? 35.679 12.206 -50.866 1.00 46.56 166 GLY A C 1
ATOM 1335 O O . GLY A 1 166 ? 34.588 11.964 -51.368 1.00 46.56 166 GLY A O 1
ATOM 1336 N N . ARG A 1 167 ? 36.480 11.207 -50.465 1.00 44.72 167 ARG A N 1
ATOM 1337 C CA . ARG A 1 167 ? 36.176 9.779 -50.721 1.00 44.72 167 ARG A CA 1
ATOM 1338 C C . ARG A 1 167 ? 35.461 9.029 -49.591 1.00 44.72 167 ARG A C 1
ATOM 1340 O O . ARG A 1 167 ? 34.995 7.915 -49.823 1.00 44.72 167 ARG A O 1
ATOM 1347 N N . LEU A 1 168 ? 35.331 9.605 -48.390 1.00 43.97 168 LEU A N 1
ATOM 1348 C CA . LEU A 1 168 ? 34.750 8.890 -47.240 1.00 43.97 168 LEU A CA 1
ATOM 1349 C C . LEU A 1 168 ? 33.220 8.732 -47.315 1.00 43.97 168 LEU A C 1
ATOM 1351 O O . LEU A 1 168 ? 32.690 7.748 -46.807 1.00 43.97 168 LEU A O 1
ATOM 1355 N N . ALA A 1 169 ? 32.515 9.646 -47.990 1.00 44.25 169 ALA A N 1
ATOM 1356 C CA . ALA A 1 169 ? 31.067 9.538 -48.186 1.00 44.25 169 ALA A CA 1
ATOM 1357 C C . ALA A 1 169 ? 30.699 8.503 -49.268 1.00 44.25 169 ALA A C 1
ATOM 1359 O O . ALA A 1 169 ? 29.733 7.761 -49.106 1.00 44.25 169 ALA A O 1
ATOM 1360 N N . ALA A 1 170 ? 31.509 8.387 -50.329 1.00 47.16 170 ALA A N 1
ATOM 1361 C CA . ALA A 1 170 ? 31.304 7.396 -51.387 1.00 47.16 170 ALA A CA 1
ATOM 1362 C C . ALA A 1 170 ? 31.686 5.974 -50.935 1.00 47.16 170 ALA A C 1
ATOM 1364 O O . ALA A 1 170 ? 30.941 5.035 -51.199 1.00 47.16 170 ALA A O 1
ATOM 1365 N N . LYS A 1 171 ? 32.778 5.807 -50.168 1.00 47.50 171 LYS A N 1
ATOM 1366 C CA . LYS A 1 171 ? 33.167 4.490 -49.628 1.00 47.50 171 LYS A CA 1
ATOM 1367 C C . LYS A 1 171 ? 32.228 3.969 -48.541 1.00 47.50 171 LYS A C 1
ATOM 1369 O O . LYS A 1 171 ? 31.998 2.770 -48.507 1.00 47.50 171 LYS A O 1
ATOM 1374 N N . ARG A 1 172 ? 31.644 4.831 -47.697 1.00 50.66 172 ARG A N 1
ATOM 1375 C CA . ARG A 1 172 ? 30.633 4.395 -46.712 1.00 50.66 172 ARG A CA 1
ATOM 1376 C C . ARG A 1 172 ? 29.303 4.013 -47.362 1.00 50.66 172 ARG A C 1
ATOM 1378 O O . ARG A 1 172 ? 28.655 3.093 -46.879 1.00 50.66 172 ARG A O 1
ATOM 1385 N N . LYS A 1 173 ? 28.913 4.665 -48.465 1.00 50.62 173 LYS A N 1
ATOM 1386 C CA . LYS A 1 173 ? 27.735 4.257 -49.248 1.00 50.62 173 LYS A CA 1
ATOM 1387 C C . LYS A 1 173 ? 27.964 2.938 -49.999 1.00 50.62 173 LYS A C 1
ATOM 1389 O O . LYS A 1 173 ? 27.054 2.117 -50.003 1.00 50.62 173 LYS A O 1
ATOM 1394 N N . LEU A 1 174 ? 29.165 2.697 -50.540 1.00 51.91 174 LEU A N 1
ATOM 1395 C CA . LEU A 1 174 ? 29.516 1.407 -51.156 1.00 51.91 174 LEU A CA 1
ATOM 1396 C C . LEU A 1 174 ? 29.637 0.279 -50.113 1.00 51.91 174 LEU A C 1
ATOM 1398 O O . LEU A 1 174 ? 29.039 -0.770 -50.281 1.00 51.91 174 LEU A O 1
ATOM 1402 N N . GLN A 1 175 ? 30.299 0.518 -48.973 1.00 50.94 175 GLN A N 1
ATOM 1403 C CA . GLN A 1 175 ? 30.425 -0.499 -47.920 1.00 50.94 175 GLN A CA 1
ATOM 1404 C C . GLN A 1 175 ? 29.096 -0.843 -47.251 1.00 50.94 175 GLN A C 1
ATOM 1406 O O . GLN A 1 175 ? 28.915 -1.989 -46.869 1.00 50.94 175 GLN A O 1
ATOM 1411 N N . ASN A 1 176 ? 28.167 0.109 -47.102 1.00 49.91 176 ASN A N 1
ATOM 1412 C CA . ASN A 1 176 ? 26.853 -0.179 -46.521 1.00 49.91 176 ASN A CA 1
ATOM 1413 C C . ASN A 1 176 ? 25.895 -0.852 -47.513 1.00 49.91 176 ASN A C 1
ATOM 1415 O O . ASN A 1 176 ? 25.015 -1.578 -47.067 1.00 49.91 176 ASN A O 1
ATOM 1419 N N . THR A 1 177 ? 26.061 -0.652 -48.825 1.00 52.97 177 THR A N 1
ATOM 1420 C CA . THR A 1 177 ? 25.309 -1.407 -49.845 1.00 52.97 177 THR A CA 1
ATOM 1421 C C . THR A 1 177 ? 25.863 -2.825 -49.969 1.00 52.97 177 THR A C 1
ATOM 1423 O O . THR A 1 177 ? 25.102 -3.773 -49.826 1.00 52.97 177 THR A O 1
ATOM 1426 N N . GLU A 1 178 ? 27.188 -2.992 -49.991 1.00 56.41 178 GLU A N 1
ATOM 1427 C CA . GLU A 1 178 ? 27.849 -4.305 -49.929 1.00 56.41 178 GLU A CA 1
ATOM 1428 C C . GLU A 1 178 ? 27.566 -5.065 -48.615 1.00 56.41 178 GLU A C 1
ATOM 1430 O O . GLU A 1 178 ? 27.453 -6.285 -48.632 1.00 56.41 178 GLU A O 1
ATOM 1435 N N . LEU A 1 179 ? 27.388 -4.389 -47.468 1.00 54.28 179 LEU A N 1
ATOM 1436 C CA . LEU A 1 179 ? 26.998 -5.033 -46.197 1.00 54.28 179 LEU A CA 1
ATOM 1437 C C . LEU A 1 179 ? 25.517 -5.420 -46.128 1.00 54.28 179 LEU A C 1
ATOM 1439 O O . LEU A 1 179 ? 25.170 -6.332 -45.373 1.00 54.28 179 LEU A O 1
ATOM 1443 N N . VAL A 1 180 ? 24.648 -4.718 -46.858 1.00 55.31 180 VAL A N 1
ATOM 1444 C CA . VAL A 1 180 ? 23.221 -5.051 -46.967 1.00 55.31 180 VAL A CA 1
ATOM 1445 C C . VAL A 1 180 ? 23.034 -6.195 -47.961 1.00 55.31 180 VAL A C 1
ATOM 1447 O O . VAL A 1 180 ? 22.316 -7.141 -47.642 1.00 55.31 180 VAL A O 1
ATOM 1450 N N . ASP A 1 181 ? 23.770 -6.188 -49.071 1.00 54.50 181 ASP A N 1
ATOM 1451 C CA . ASP A 1 181 ? 23.769 -7.264 -50.064 1.00 54.50 181 ASP A CA 1
ATOM 1452 C C . ASP A 1 181 ? 24.457 -8.529 -49.520 1.00 54.50 181 ASP A C 1
ATOM 1454 O O . ASP A 1 181 ? 23.876 -9.607 -49.602 1.00 54.50 181 ASP A O 1
ATOM 1458 N N . ALA A 1 182 ? 25.571 -8.417 -48.782 1.00 56.44 182 ALA A N 1
ATOM 1459 C CA . ALA A 1 182 ? 26.197 -9.553 -48.087 1.00 56.44 182 ALA A CA 1
ATOM 1460 C C . ALA A 1 182 ? 25.372 -10.086 -46.897 1.00 56.44 182 ALA A C 1
ATOM 1462 O O . ALA A 1 182 ? 25.559 -11.228 -46.470 1.00 56.44 182 ALA A O 1
ATOM 1463 N N . LYS A 1 183 ? 24.455 -9.287 -46.329 1.00 55.47 183 LYS A N 1
ATOM 1464 C CA . LYS A 1 183 ? 23.468 -9.767 -45.341 1.00 55.47 183 LYS A CA 1
ATOM 1465 C C . LYS A 1 183 ? 22.271 -10.445 -46.006 1.00 55.47 183 LYS A C 1
ATOM 1467 O O . LYS A 1 183 ? 21.743 -11.388 -45.422 1.00 55.47 183 LYS A O 1
ATOM 1472 N N . LYS A 1 184 ? 21.879 -10.013 -47.207 1.00 55.28 184 LYS A N 1
ATOM 1473 C CA . LYS A 1 184 ? 20.862 -10.673 -48.039 1.00 55.28 184 LYS A CA 1
ATOM 1474 C C . LYS A 1 184 ? 21.367 -12.021 -48.558 1.00 55.28 184 LYS A C 1
ATOM 1476 O O . LYS A 1 184 ? 20.692 -13.027 -48.377 1.00 55.28 184 LYS A O 1
ATOM 1481 N N . GLU A 1 185 ? 22.614 -12.070 -49.018 1.00 53.81 185 GLU A N 1
ATOM 1482 C CA . GLU A 1 185 ? 23.302 -13.285 -49.471 1.00 53.81 185 GLU A CA 1
ATOM 1483 C C . GLU A 1 185 ? 23.580 -14.255 -48.301 1.00 53.81 185 GLU A C 1
ATOM 1485 O O . GLU A 1 185 ? 23.482 -15.471 -48.458 1.00 53.81 185 GLU A O 1
ATOM 1490 N N . LYS A 1 186 ? 23.804 -13.748 -47.073 1.00 54.62 186 LYS A N 1
ATOM 1491 C CA . LYS A 1 186 ? 23.866 -14.566 -45.837 1.00 54.62 186 LYS A CA 1
ATOM 1492 C C . LYS A 1 186 ? 22.508 -15.072 -45.335 1.00 54.62 186 LYS A C 1
ATOM 1494 O O . LYS A 1 186 ? 22.467 -16.082 -44.635 1.00 54.62 186 LYS A O 1
ATOM 1499 N N . LEU A 1 187 ? 21.400 -14.410 -45.675 1.00 48.38 187 LEU A N 1
ATOM 1500 C CA . LEU A 1 187 ? 20.047 -14.909 -45.395 1.00 48.38 187 LEU A CA 1
ATOM 1501 C C . LEU A 1 187 ? 19.583 -15.931 -46.446 1.00 48.38 187 LEU A C 1
ATOM 1503 O O . LEU A 1 187 ? 18.909 -16.897 -46.085 1.00 48.38 187 LEU A O 1
ATOM 1507 N N . GLU A 1 188 ? 19.994 -15.773 -47.706 1.00 51.19 188 GLU A N 1
ATOM 1508 C CA . GLU A 1 188 ? 19.732 -16.715 -48.806 1.00 51.19 188 GLU A CA 1
ATOM 1509 C C . GLU A 1 188 ? 20.606 -17.982 -48.706 1.00 51.19 188 GLU A C 1
ATOM 1511 O O . GLU A 1 188 ? 20.126 -19.085 -48.972 1.00 51.19 188 GLU A O 1
ATOM 1516 N N . THR A 1 189 ? 21.841 -17.875 -48.196 1.00 49.75 189 THR A N 1
ATOM 1517 C CA . THR A 1 189 ? 22.702 -19.039 -47.880 1.00 49.75 189 THR A CA 1
ATOM 1518 C C . THR A 1 189 ? 22.282 -19.781 -46.606 1.00 49.75 189 THR A C 1
ATOM 1520 O O . THR A 1 189 ? 22.371 -21.005 -46.554 1.00 49.75 189 THR A O 1
ATOM 1523 N N . ASN A 1 190 ? 21.720 -19.096 -45.601 1.00 47.69 190 ASN A N 1
ATOM 1524 C CA . ASN A 1 190 ? 21.151 -19.761 -44.417 1.00 47.69 190 ASN A CA 1
ATOM 1525 C C . ASN A 1 190 ? 19.804 -20.449 -44.690 1.00 47.69 190 ASN A C 1
ATOM 1527 O O . ASN A 1 190 ? 19.477 -21.427 -44.021 1.00 47.69 190 ASN A O 1
ATOM 1531 N N . SER A 1 191 ? 19.038 -19.996 -45.686 1.00 43.97 191 SER A N 1
ATOM 1532 C CA . SER A 1 191 ? 17.834 -20.705 -46.147 1.00 43.97 191 SER A CA 1
ATOM 1533 C C . SER A 1 191 ? 18.149 -21.869 -47.100 1.00 43.97 191 SER A C 1
ATOM 1535 O O . SER A 1 191 ? 17.321 -22.764 -47.252 1.00 43.97 191 SER A O 1
ATOM 1537 N N . SER A 1 192 ? 19.369 -21.938 -47.647 1.00 48.28 192 SER A N 1
ATOM 1538 C CA . SER A 1 192 ? 19.878 -23.089 -48.413 1.00 48.28 192 SER A CA 1
ATOM 1539 C C . SER A 1 192 ? 20.748 -24.062 -47.594 1.00 48.28 192 SER A C 1
ATOM 1541 O O . SER A 1 192 ? 20.897 -25.214 -47.993 1.00 48.28 192 SER A O 1
ATOM 1543 N N . GLN A 1 193 ? 21.224 -23.686 -46.399 1.00 47.38 193 GLN A N 1
ATOM 1544 C CA . GLN A 1 193 ? 21.921 -24.591 -45.464 1.00 47.38 193 GLN A CA 1
ATOM 1545 C C . GLN A 1 193 ? 20.998 -25.379 -44.515 1.00 47.38 193 GLN A C 1
ATOM 1547 O O . GLN A 1 193 ? 21.451 -26.339 -43.893 1.00 47.38 193 GLN A O 1
ATOM 1552 N N . ILE A 1 194 ? 19.700 -25.057 -44.447 1.00 40.81 194 ILE A N 1
ATOM 1553 C CA . ILE A 1 194 ? 18.699 -25.895 -43.750 1.00 40.81 194 ILE A CA 1
ATOM 1554 C C . ILE A 1 194 ? 18.305 -27.130 -44.594 1.00 40.81 194 ILE A C 1
ATOM 1556 O O . ILE A 1 194 ? 17.800 -28.104 -44.049 1.00 40.81 194 ILE A O 1
ATOM 1560 N N . ASN A 1 195 ? 18.649 -27.160 -45.888 1.00 40.84 195 ASN A N 1
ATOM 1561 C CA . ASN A 1 195 ? 18.415 -28.303 -46.785 1.00 40.84 195 ASN A CA 1
ATOM 1562 C C . ASN A 1 195 ? 19.659 -29.188 -47.033 1.00 40.84 195 ASN A C 1
ATOM 1564 O O . ASN A 1 195 ? 19.645 -29.999 -47.953 1.00 40.84 195 ASN A O 1
ATOM 1568 N N . ALA A 1 196 ? 20.736 -29.053 -46.247 1.00 36.62 196 ALA A N 1
ATOM 1569 C CA . ALA A 1 196 ? 22.009 -29.751 -46.497 1.00 36.62 196 ALA A CA 1
ATOM 1570 C C . ALA A 1 196 ? 22.602 -30.466 -45.264 1.00 36.62 196 ALA A C 1
ATOM 1572 O O . ALA A 1 196 ? 23.819 -30.563 -45.109 1.00 36.62 196 ALA A O 1
ATOM 1573 N N . LYS A 1 197 ? 21.750 -30.989 -44.378 1.00 36.25 197 LYS A N 1
ATOM 1574 C CA . LYS A 1 197 ? 22.123 -32.045 -43.424 1.00 36.25 197 LYS A CA 1
ATOM 1575 C C . LYS A 1 197 ? 21.041 -33.113 -43.411 1.00 36.25 197 LYS A C 1
ATOM 1577 O O . LYS A 1 197 ? 20.237 -33.154 -42.499 1.00 36.25 197 LYS A O 1
ATOM 1582 N N . ASP A 1 198 ? 21.031 -33.913 -44.465 1.00 38.47 198 ASP A N 1
ATOM 1583 C CA . ASP A 1 198 ? 20.698 -35.336 -44.416 1.00 38.47 198 ASP A CA 1
ATOM 1584 C C . ASP A 1 198 ? 21.161 -35.951 -45.737 1.00 38.47 198 ASP A C 1
ATOM 1586 O O . ASP A 1 198 ? 20.472 -35.863 -46.749 1.00 38.47 198 ASP A O 1
ATOM 1590 N N . SER A 1 199 ? 22.395 -36.467 -45.746 1.00 32.44 199 SER A N 1
ATOM 1591 C CA . SER A 1 199 ? 22.859 -37.615 -46.551 1.00 32.44 199 SER A CA 1
ATOM 1592 C C . SER A 1 199 ? 24.387 -37.626 -46.653 1.00 32.44 199 SER A C 1
ATOM 1594 O O . SER A 1 199 ? 24.993 -37.063 -47.556 1.00 32.44 199 SER A O 1
ATOM 1596 N N . ASN A 1 200 ? 25.021 -38.343 -45.729 1.00 33.75 200 ASN A N 1
ATOM 1597 C CA . ASN A 1 200 ? 26.139 -39.199 -46.103 1.00 33.75 200 ASN A CA 1
ATOM 1598 C C . ASN A 1 200 ? 25.669 -40.620 -45.808 1.00 33.75 200 ASN A C 1
ATOM 1600 O O . ASN A 1 200 ? 25.887 -41.120 -44.716 1.00 33.75 200 ASN A O 1
ATOM 1604 N N . ASP A 1 201 ? 24.928 -41.194 -46.753 1.00 34.00 201 ASP A N 1
ATOM 1605 C CA . ASP A 1 201 ? 24.915 -42.629 -47.015 1.00 34.00 201 ASP A CA 1
ATOM 1606 C C . ASP A 1 201 ? 24.339 -42.855 -48.417 1.00 34.00 201 ASP A C 1
ATOM 1608 O O . ASP A 1 201 ? 23.276 -42.366 -48.793 1.00 34.00 201 ASP A O 1
ATOM 1612 N N . THR A 1 202 ? 25.128 -43.540 -49.230 1.00 42.62 202 THR A N 1
ATOM 1613 C CA . THR A 1 202 ? 24.910 -43.824 -50.646 1.00 42.62 202 THR A CA 1
ATOM 1614 C C . THR A 1 202 ? 23.685 -44.710 -50.887 1.00 42.62 202 THR A C 1
ATOM 1616 O O . THR A 1 202 ? 23.668 -45.837 -50.389 1.00 42.62 202 THR A O 1
ATOM 1619 N N . LYS A 1 203 ? 22.741 -44.277 -51.740 1.00 35.25 203 LYS A N 1
ATOM 1620 C CA . LYS A 1 203 ? 22.090 -45.121 -52.769 1.00 35.25 203 LYS A CA 1
ATOM 1621 C C . LYS A 1 203 ? 21.126 -44.328 -53.659 1.00 35.25 203 LYS A C 1
ATOM 1623 O O . LYS A 1 203 ? 20.397 -43.470 -53.181 1.00 35.25 203 LYS A O 1
ATOM 1628 N N . ASP A 1 204 ? 21.163 -44.669 -54.946 1.00 40.50 204 ASP A N 1
ATOM 1629 C CA . ASP A 1 204 ? 20.268 -44.253 -56.032 1.00 40.50 204 ASP A CA 1
ATOM 1630 C C . ASP A 1 204 ? 18.811 -44.000 -55.617 1.00 40.50 204 ASP A C 1
ATOM 1632 O O . ASP A 1 204 ? 18.223 -44.846 -54.946 1.00 40.50 204 ASP A O 1
ATOM 1636 N N . CYS A 1 205 ? 18.185 -42.936 -56.145 1.00 28.31 205 CYS A N 1
ATOM 1637 C CA . CYS A 1 205 ? 16.851 -43.069 -56.743 1.00 28.31 205 CYS A CA 1
ATOM 1638 C C . CYS A 1 205 ? 16.432 -41.852 -57.584 1.00 28.31 205 CYS A C 1
ATOM 1640 O O . CYS A 1 205 ? 16.630 -40.693 -57.222 1.00 28.31 205 CYS A O 1
ATOM 1642 N N . SER A 1 206 ? 15.789 -42.159 -58.703 1.00 42.06 206 SER A N 1
ATOM 1643 C CA . SER A 1 206 ? 15.021 -41.281 -59.577 1.00 42.06 206 SER A CA 1
ATOM 1644 C C . SER A 1 206 ? 13.922 -40.496 -58.850 1.00 42.06 206 SER A C 1
ATOM 1646 O O . SER A 1 206 ? 13.299 -40.982 -57.912 1.00 42.06 206 SER A O 1
ATOM 1648 N N . VAL A 1 207 ? 13.636 -39.298 -59.361 1.00 43.78 207 VAL A N 1
ATOM 1649 C CA . VAL A 1 207 ? 12.541 -38.415 -58.935 1.00 43.78 207 VAL A CA 1
ATOM 1650 C C . VAL A 1 207 ? 11.185 -39.127 -59.062 1.00 43.78 207 VAL A C 1
ATOM 1652 O O . VAL A 1 207 ? 10.655 -39.263 -60.163 1.00 43.78 207 VAL A O 1
ATOM 1655 N N . GLU A 1 208 ? 10.591 -39.545 -57.943 1.00 51.94 208 GLU A N 1
ATOM 1656 C CA . GLU A 1 208 ? 9.207 -40.030 -57.906 1.00 51.94 208 GLU A CA 1
ATOM 1657 C C . GLU A 1 208 ? 8.239 -38.868 -57.653 1.00 51.94 208 GLU A C 1
ATOM 1659 O O . GLU A 1 208 ? 8.188 -38.260 -56.582 1.00 51.94 208 GLU A O 1
ATOM 1664 N N . SER A 1 209 ? 7.432 -38.549 -58.665 1.00 59.06 209 SER A N 1
ATOM 1665 C CA . SER A 1 209 ? 6.297 -37.641 -58.526 1.00 59.06 209 SER A CA 1
ATOM 1666 C C . SER A 1 209 ? 5.269 -38.216 -57.542 1.00 59.06 209 SER A C 1
ATOM 1668 O O . SER A 1 209 ? 4.830 -39.352 -57.719 1.00 59.06 209 SER A O 1
ATOM 1670 N N . LEU A 1 210 ? 4.838 -37.414 -56.556 1.00 64.31 210 LEU A N 1
ATOM 1671 C CA . LEU A 1 210 ? 3.821 -37.781 -55.556 1.00 64.31 210 LEU A CA 1
ATOM 1672 C C . LEU A 1 210 ? 2.626 -38.506 -56.194 1.00 64.31 210 LEU A C 1
ATOM 1674 O O . LEU A 1 210 ? 1.948 -37.956 -57.072 1.00 64.31 210 LEU A O 1
ATOM 1678 N N . THR A 1 211 ? 2.350 -39.717 -55.709 1.00 77.38 211 THR A N 1
ATOM 1679 C CA . THR A 1 211 ? 1.246 -40.557 -56.191 1.00 77.38 211 THR A CA 1
ATOM 1680 C C . THR A 1 211 ? -0.109 -39.878 -55.958 1.00 77.38 211 THR A C 1
ATOM 1682 O O . THR A 1 211 ? -0.288 -39.100 -55.016 1.00 77.38 211 THR A O 1
ATOM 1685 N N . ALA A 1 212 ? -1.102 -40.179 -56.802 1.00 73.81 212 ALA A N 1
ATOM 1686 C CA . ALA A 1 212 ? -2.441 -39.579 -56.718 1.00 73.81 212 ALA A CA 1
ATOM 1687 C C . ALA A 1 212 ? -3.089 -39.745 -55.325 1.00 73.81 212 ALA A C 1
ATOM 1689 O O . ALA A 1 212 ? -3.777 -38.846 -54.844 1.00 73.81 212 ALA A O 1
ATOM 1690 N N . LEU A 1 213 ? -2.785 -40.846 -54.627 1.00 74.19 213 LEU A N 1
ATOM 1691 C CA . LEU A 1 213 ? -3.247 -41.113 -53.264 1.00 74.19 213 LEU A CA 1
ATOM 1692 C C . LEU A 1 213 ? -2.644 -40.146 -52.225 1.00 74.19 213 LEU A C 1
ATOM 1694 O O . LEU A 1 213 ? -3.326 -39.730 -51.287 1.00 74.19 213 LEU A O 1
ATOM 1698 N N . GLN A 1 214 ? -1.372 -39.768 -52.382 1.00 70.38 214 GLN A N 1
ATOM 1699 C CA . GLN A 1 214 ? -0.700 -38.815 -51.492 1.00 70.38 214 GLN A CA 1
ATOM 1700 C C . GLN A 1 214 ? -1.234 -37.394 -51.701 1.00 70.38 214 GLN A C 1
ATOM 1702 O O . GLN A 1 214 ? -1.485 -36.688 -50.723 1.00 70.38 214 GLN A O 1
ATOM 1707 N N . LYS A 1 215 ? -1.511 -37.002 -52.951 1.00 77.62 215 LYS A N 1
ATOM 1708 C CA . LYS A 1 215 ? -2.158 -35.717 -53.265 1.00 77.62 215 LYS A CA 1
ATOM 1709 C C . LYS A 1 215 ? -3.585 -35.645 -52.704 1.00 77.62 215 LYS A C 1
ATOM 1711 O O . LYS A 1 215 ? -3.919 -34.667 -52.039 1.00 77.62 215 LYS A O 1
ATOM 1716 N N . ALA A 1 216 ? -4.372 -36.715 -52.838 1.00 77.31 216 ALA A N 1
ATOM 1717 C CA . ALA A 1 216 ? -5.718 -36.797 -52.262 1.00 77.31 216 ALA A CA 1
ATOM 1718 C C . ALA A 1 216 ? -5.724 -36.719 -50.721 1.00 77.31 216 ALA A C 1
ATOM 1720 O O . ALA A 1 216 ? -6.618 -36.117 -50.127 1.00 77.31 216 ALA A O 1
ATOM 1721 N N . LYS A 1 217 ? -4.710 -37.276 -50.042 1.00 78.81 217 LYS A N 1
ATOM 1722 C CA . LYS A 1 217 ? -4.554 -37.131 -48.580 1.00 78.81 217 LYS A CA 1
ATOM 1723 C C . LYS A 1 217 ? -4.242 -35.694 -48.161 1.00 78.81 217 LYS A C 1
ATOM 1725 O O . LYS A 1 217 ? -4.786 -35.226 -47.161 1.00 78.81 217 LYS A O 1
ATOM 1730 N N . ILE A 1 218 ? -3.391 -34.995 -48.911 1.00 78.06 218 ILE A N 1
ATOM 1731 C CA . ILE A 1 218 ? -3.059 -33.586 -48.652 1.00 78.06 218 ILE A CA 1
ATOM 1732 C C . ILE A 1 218 ? -4.300 -32.708 -48.842 1.00 78.06 218 ILE A C 1
ATOM 1734 O O . ILE A 1 218 ? -4.592 -31.855 -48.002 1.00 78.06 218 ILE A O 1
ATOM 1738 N N . GLU A 1 219 ? -5.072 -32.961 -49.896 1.00 83.12 219 GLU A N 1
ATOM 1739 C CA . GLU A 1 219 ? -6.301 -32.226 -50.182 1.00 83.12 219 GLU A CA 1
ATOM 1740 C C . GLU A 1 219 ? -7.392 -32.489 -49.134 1.00 83.12 219 GLU A C 1
ATOM 1742 O O . GLU A 1 219 ? -7.981 -31.543 -48.611 1.00 83.12 219 GLU A O 1
ATOM 1747 N N . ASN A 1 220 ? -7.566 -33.738 -48.694 1.00 84.12 220 ASN A N 1
ATOM 1748 C CA . ASN A 1 220 ? -8.482 -34.072 -47.599 1.00 84.12 220 ASN A CA 1
ATOM 1749 C C . ASN A 1 220 ? -8.083 -33.425 -46.262 1.00 84.12 220 ASN A C 1
ATOM 1751 O O . ASN A 1 220 ? -8.945 -32.918 -45.541 1.00 84.12 220 ASN A O 1
ATOM 1755 N N . ASN A 1 221 ? -6.789 -33.378 -45.930 1.00 80.38 221 ASN A N 1
ATOM 1756 C CA . ASN A 1 221 ? -6.318 -32.680 -44.729 1.00 80.38 221 ASN A CA 1
ATOM 1757 C C . ASN A 1 221 ? -6.549 -31.165 -44.819 1.00 80.38 221 ASN A C 1
ATOM 1759 O O . ASN A 1 221 ? -6.954 -30.543 -43.832 1.00 80.38 221 ASN A O 1
ATOM 1763 N N . ARG A 1 222 ? -6.365 -30.571 -46.003 1.00 88.25 222 ARG A N 1
ATOM 1764 C CA . ARG A 1 222 ? -6.666 -29.157 -46.257 1.00 88.25 222 ARG A CA 1
ATOM 1765 C C . ARG A 1 222 ? -8.162 -28.861 -46.109 1.00 88.25 222 ARG A C 1
ATOM 1767 O O . ARG A 1 222 ? -8.519 -27.880 -45.456 1.00 88.25 222 ARG A O 1
ATOM 1774 N N . LEU A 1 223 ? -9.036 -29.710 -46.651 1.00 88.56 223 LEU A N 1
ATOM 1775 C CA . LEU A 1 223 ? -10.492 -29.569 -46.523 1.00 88.56 223 LEU A CA 1
ATOM 1776 C C . LEU A 1 223 ? -10.951 -29.701 -45.066 1.00 88.56 223 LEU A C 1
ATOM 1778 O O . LEU A 1 223 ? -11.729 -28.874 -44.589 1.00 88.56 223 LEU A O 1
ATOM 1782 N N . LYS A 1 224 ? -10.397 -30.661 -44.319 1.00 86.12 224 LYS A N 1
ATOM 1783 C CA . LYS A 1 224 ? -10.690 -30.847 -42.890 1.00 86.12 224 LYS A CA 1
ATOM 1784 C C . LYS A 1 224 ? -10.274 -29.635 -42.049 1.00 86.12 224 LYS A C 1
ATOM 1786 O O . LYS A 1 224 ? -11.010 -29.224 -41.153 1.00 86.12 224 LYS A O 1
ATOM 1791 N N . ALA A 1 225 ? -9.132 -29.020 -42.364 1.00 74.19 225 ALA A N 1
ATOM 1792 C CA . ALA A 1 225 ? -8.675 -27.796 -41.706 1.00 74.19 225 ALA A CA 1
ATOM 1793 C C . ALA A 1 225 ? -9.591 -26.591 -42.000 1.00 74.19 225 ALA A C 1
ATOM 1795 O O . ALA A 1 225 ? -9.902 -25.815 -41.095 1.00 74.19 225 ALA A O 1
ATOM 1796 N N . LEU A 1 226 ? -10.068 -26.452 -43.242 1.00 85.62 226 LEU A N 1
ATOM 1797 C CA . LEU A 1 226 ? -11.023 -25.403 -43.619 1.00 85.62 226 LEU A CA 1
ATOM 1798 C C . LEU A 1 226 ? -12.384 -25.592 -42.937 1.00 85.62 226 LEU A C 1
ATOM 1800 O O . LEU A 1 226 ? -12.972 -24.617 -42.470 1.00 85.62 226 LEU A O 1
ATOM 1804 N N . GLN A 1 227 ? -12.856 -26.834 -42.823 1.00 85.94 227 GLN A N 1
ATOM 1805 C CA . GLN A 1 227 ? -14.111 -27.152 -42.143 1.00 85.94 227 GLN A CA 1
ATOM 1806 C C . GLN A 1 227 ? -14.030 -26.846 -40.642 1.00 85.94 227 GLN A C 1
ATOM 1808 O O . GLN A 1 227 ? -14.913 -26.179 -40.117 1.00 85.94 227 GLN A O 1
ATOM 1813 N N . LEU A 1 228 ? -12.926 -27.212 -39.979 1.00 80.75 228 LEU A N 1
ATOM 1814 C CA . LEU A 1 228 ? -12.675 -26.863 -38.573 1.00 80.75 228 LEU A CA 1
ATOM 1815 C C . LEU A 1 228 ? -12.653 -25.348 -38.326 1.00 80.75 228 LEU A C 1
ATOM 1817 O O . LEU A 1 228 ? -13.084 -24.878 -37.270 1.00 80.75 228 LEU A O 1
ATOM 1821 N N . ARG A 1 229 ? -12.149 -24.571 -39.290 1.00 82.19 229 ARG A N 1
ATOM 1822 C CA . ARG A 1 229 ? -12.142 -23.106 -39.212 1.00 82.19 229 ARG A CA 1
ATOM 1823 C C . ARG A 1 229 ? -13.553 -22.531 -39.348 1.00 82.19 229 ARG A C 1
ATOM 1825 O O . ARG A 1 229 ? -13.913 -21.680 -38.540 1.00 82.19 229 ARG A O 1
ATOM 1832 N N . LYS A 1 230 ? -14.360 -23.040 -40.287 1.00 86.50 230 LYS A N 1
ATOM 1833 C CA . LYS A 1 230 ? -15.774 -22.651 -40.432 1.00 86.50 230 LYS A CA 1
ATOM 1834 C C . LYS A 1 230 ? -16.593 -22.989 -39.186 1.00 86.50 230 LYS A C 1
ATOM 1836 O O . LYS A 1 230 ? -17.247 -22.108 -38.649 1.00 86.50 230 LYS A O 1
ATOM 1841 N N . THR A 1 231 ? -16.455 -24.199 -38.640 1.00 81.38 231 THR A N 1
ATOM 1842 C CA . THR A 1 231 ? -17.183 -24.595 -37.421 1.00 81.38 231 THR A CA 1
ATOM 1843 C C . THR A 1 231 ? -16.810 -23.749 -36.203 1.00 81.38 231 THR A C 1
ATOM 1845 O O . THR A 1 231 ? -17.641 -23.520 -35.332 1.00 81.38 231 THR A O 1
ATOM 1848 N N . LYS A 1 232 ? -15.558 -23.269 -36.114 1.00 82.56 232 LYS A N 1
ATOM 1849 C CA . LYS A 1 232 ? -15.143 -22.351 -35.041 1.00 82.56 232 LYS A CA 1
ATOM 1850 C C . LYS A 1 232 ? -15.777 -20.972 -35.195 1.00 82.56 232 LYS A C 1
ATOM 1852 O O . LYS A 1 232 ? -16.209 -20.412 -34.195 1.00 82.56 232 LYS A O 1
ATOM 1857 N N . GLN A 1 233 ? -15.850 -20.467 -36.423 1.00 82.06 233 GLN A N 1
ATOM 1858 C CA . GLN A 1 233 ? -16.473 -19.182 -36.726 1.00 82.06 233 GLN A CA 1
ATOM 1859 C C . GLN A 1 233 ? -17.984 -19.223 -36.450 1.00 82.06 233 GLN A C 1
ATOM 1861 O O . GLN A 1 233 ? -18.500 -18.366 -35.743 1.00 82.06 233 GLN A O 1
ATOM 1866 N N . GLU A 1 234 ? -18.665 -20.294 -36.865 1.00 81.44 234 GLU A N 1
ATOM 1867 C CA . GLU A 1 234 ? -20.082 -20.528 -36.549 1.00 81.44 234 GLU A CA 1
ATOM 1868 C C . GLU A 1 234 ? -20.319 -20.676 -35.032 1.00 81.44 234 GLU A C 1
ATOM 1870 O O . GLU A 1 234 ? -21.298 -20.160 -34.497 1.00 81.44 234 GLU A O 1
ATOM 1875 N N . ALA A 1 235 ? -19.408 -21.328 -34.298 1.00 77.94 235 ALA A N 1
ATOM 1876 C CA . ALA A 1 235 ? -19.493 -21.427 -32.839 1.00 77.94 235 ALA A CA 1
ATOM 1877 C C . ALA A 1 235 ? -19.266 -20.077 -32.131 1.00 77.94 235 ALA A C 1
ATOM 1879 O O . ALA A 1 235 ? -19.852 -19.832 -31.074 1.00 77.94 235 ALA A O 1
ATOM 1880 N N . GLU A 1 236 ? -18.425 -19.196 -32.679 1.00 75.25 236 GLU A N 1
ATOM 1881 C CA . GLU A 1 236 ? -18.259 -17.820 -32.192 1.00 75.25 236 GLU A CA 1
ATOM 1882 C C . GLU A 1 236 ? -19.498 -16.967 -32.477 1.00 75.25 236 GLU A C 1
ATOM 1884 O O . GLU A 1 236 ? -19.959 -16.253 -31.585 1.00 75.25 236 GLU A O 1
ATOM 1889 N N . GLU A 1 237 ? -20.102 -17.110 -33.655 1.00 76.81 237 GLU A N 1
ATOM 1890 C CA . GLU A 1 237 ? -21.360 -16.447 -34.015 1.00 76.81 237 GLU A CA 1
ATOM 1891 C C . GLU A 1 237 ? -22.522 -16.913 -33.122 1.00 76.81 237 GLU A C 1
ATOM 1893 O O . GLU A 1 237 ? -23.288 -16.091 -32.615 1.00 76.81 237 GLU A O 1
ATOM 1898 N N . GLN A 1 238 ? -22.609 -18.211 -32.817 1.00 71.75 238 GLN A N 1
ATOM 1899 C CA . GLN A 1 238 ? -23.596 -18.747 -31.871 1.00 71.75 238 GLN A CA 1
ATOM 1900 C C . GLN A 1 238 ? -23.362 -18.260 -30.435 1.00 71.75 238 GLN A C 1
ATOM 1902 O O . GLN A 1 238 ? -24.322 -17.973 -29.717 1.00 71.75 238 GLN A O 1
ATOM 1907 N N . LYS A 1 239 ? -22.103 -18.112 -30.002 1.00 72.88 239 LYS A N 1
ATOM 1908 C CA . LYS A 1 239 ? -21.774 -17.505 -28.700 1.00 72.88 239 LYS A CA 1
ATOM 1909 C C . LYS A 1 239 ? -22.165 -16.030 -28.650 1.00 72.88 239 LYS A C 1
ATOM 1911 O O . LYS A 1 239 ? -22.726 -15.599 -27.644 1.00 72.88 239 LYS A O 1
ATOM 1916 N N . ALA A 1 240 ? -21.926 -15.278 -29.724 1.00 67.94 240 ALA A N 1
ATOM 1917 C CA . ALA A 1 240 ? -22.337 -13.881 -29.836 1.00 67.94 240 ALA A CA 1
ATOM 1918 C C . ALA A 1 240 ? -23.870 -13.739 -29.817 1.00 67.94 240 ALA A C 1
ATOM 1920 O O . ALA A 1 240 ? -24.401 -12.874 -29.116 1.00 67.94 240 ALA A O 1
ATOM 1921 N N . ALA A 1 241 ? -24.592 -14.633 -30.500 1.00 67.75 241 ALA A N 1
ATOM 1922 C CA . ALA A 1 241 ? -26.052 -14.681 -30.476 1.00 67.75 241 ALA A CA 1
ATOM 1923 C C . ALA A 1 241 ? -26.604 -15.046 -29.084 1.00 67.75 241 ALA A C 1
ATOM 1925 O O . ALA A 1 241 ? -27.521 -14.383 -28.599 1.00 67.75 241 ALA A O 1
ATOM 1926 N N . ASN A 1 242 ? -26.013 -16.033 -28.399 1.00 63.31 242 ASN A N 1
ATOM 1927 C CA . ASN A 1 242 ? -26.396 -16.398 -27.030 1.00 63.31 242 ASN A CA 1
ATOM 1928 C C . ASN A 1 242 ? -26.117 -15.275 -26.028 1.00 63.31 242 ASN A C 1
ATOM 1930 O O . ASN A 1 242 ? -26.947 -15.017 -25.162 1.00 63.31 242 ASN A O 1
ATOM 1934 N N . TYR A 1 243 ? -25.001 -14.559 -26.167 1.00 54.31 243 TYR A N 1
ATOM 1935 C CA . TYR A 1 243 ? -24.703 -13.389 -25.341 1.00 54.31 243 TYR A CA 1
ATOM 1936 C C . TYR A 1 243 ? -25.744 -12.273 -25.534 1.00 54.31 243 TYR A C 1
ATOM 1938 O O . TYR A 1 243 ? -26.194 -11.662 -24.564 1.00 54.31 243 TYR A O 1
ATOM 1946 N N . LYS A 1 244 ? -26.204 -12.060 -26.775 1.00 58.38 244 LYS A N 1
ATOM 1947 C CA . LYS A 1 244 ? -27.271 -11.098 -27.096 1.00 58.38 244 LYS A CA 1
ATOM 1948 C C . LYS A 1 244 ? -28.627 -11.520 -26.508 1.00 58.38 244 LYS A C 1
ATOM 1950 O O . LYS A 1 244 ? -29.356 -10.674 -26.001 1.00 58.38 244 LYS A O 1
ATOM 1955 N N . LYS A 1 245 ? -28.919 -12.826 -26.498 1.00 50.75 245 LYS A N 1
ATOM 1956 C CA . LYS A 1 245 ? -30.143 -13.413 -25.921 1.00 50.75 245 LYS A CA 1
ATOM 1957 C C . LYS A 1 245 ? -30.164 -13.348 -24.387 1.00 50.75 245 LYS A C 1
ATOM 1959 O O . LYS A 1 245 ? -31.182 -12.983 -23.814 1.00 50.75 245 LYS A O 1
ATOM 1964 N N . ILE A 1 246 ? -29.026 -13.608 -23.733 1.00 48.88 246 ILE A N 1
ATOM 1965 C CA . ILE A 1 246 ? -28.860 -13.492 -22.271 1.00 48.88 246 ILE A CA 1
ATOM 1966 C C . ILE A 1 246 ? -29.029 -12.035 -21.816 1.00 48.88 246 ILE A C 1
ATOM 1968 O O . ILE A 1 246 ? -29.628 -11.778 -20.777 1.00 48.88 246 ILE A O 1
ATOM 1972 N N . LYS A 1 247 ? -28.568 -11.062 -22.610 1.00 47.25 247 LYS A N 1
ATOM 1973 C CA . LYS A 1 247 ? -28.726 -9.636 -22.291 1.00 47.25 247 LYS A CA 1
ATOM 1974 C C . LYS A 1 247 ? -30.181 -9.148 -22.393 1.00 47.25 247 LYS A C 1
ATOM 1976 O O . LYS A 1 247 ? -30.537 -8.207 -21.698 1.00 47.25 247 LYS A O 1
ATOM 1981 N N . GLN A 1 248 ? -31.017 -9.793 -23.211 1.00 52.12 248 GLN A N 1
ATOM 1982 C CA . GLN A 1 248 ? -32.460 -9.517 -23.281 1.00 52.12 248 GLN A CA 1
ATOM 1983 C C . GLN A 1 248 ? -33.266 -10.213 -22.174 1.00 52.12 248 GLN A C 1
ATOM 1985 O O . GLN A 1 248 ? -34.336 -9.731 -21.825 1.00 52.12 248 GLN A O 1
ATOM 1990 N N . SER A 1 249 ? -32.772 -11.320 -21.609 1.00 42.66 249 SER A N 1
ATOM 1991 C CA . SER A 1 249 ? -33.484 -12.078 -20.568 1.00 42.66 249 SER A CA 1
ATOM 1992 C C . SER A 1 249 ?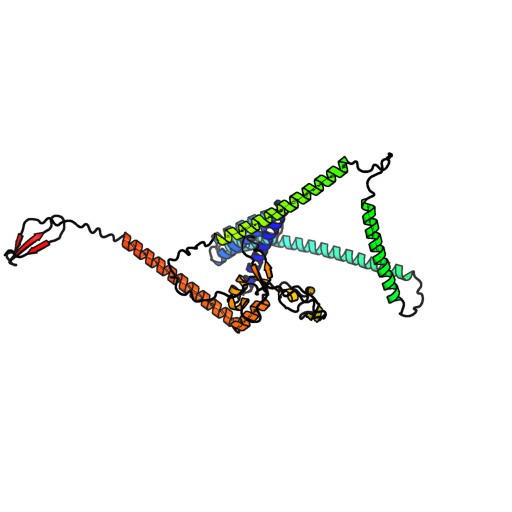 -33.073 -11.734 -19.132 1.00 42.66 249 SER A C 1
ATOM 1994 O O . SER A 1 249 ? -33.685 -12.234 -18.196 1.00 42.66 249 SER A O 1
ATOM 1996 N N . VAL A 1 250 ? -32.031 -10.920 -18.934 1.00 43.53 250 VAL A N 1
ATOM 1997 C CA . VAL A 1 250 ? -31.551 -10.493 -17.608 1.00 43.53 250 VAL A CA 1
ATOM 1998 C C . VAL A 1 250 ? -31.924 -9.023 -17.391 1.00 43.53 250 VAL A C 1
ATOM 2000 O O . VAL A 1 250 ? -31.070 -8.151 -17.272 1.00 43.53 250 VAL A O 1
ATOM 2003 N N . ALA A 1 251 ? -33.228 -8.751 -17.343 1.00 45.88 251 ALA A N 1
ATOM 2004 C CA . ALA A 1 251 ? -33.761 -7.700 -16.483 1.00 45.88 251 ALA A CA 1
ATOM 2005 C C . ALA A 1 251 ? -33.936 -8.346 -15.102 1.00 45.88 251 ALA A C 1
ATOM 2007 O O . ALA A 1 251 ? -34.978 -8.913 -14.791 1.00 45.88 251 ALA A O 1
ATOM 2008 N N . VAL A 1 252 ? -32.847 -8.404 -14.334 1.00 43.19 252 VAL A N 1
ATOM 2009 C CA . VAL A 1 252 ? -32.866 -8.922 -12.963 1.00 43.19 252 VAL A CA 1
ATOM 2010 C C . VAL A 1 252 ? -32.892 -7.727 -12.029 1.00 43.19 252 VAL A C 1
ATOM 2012 O O . VAL A 1 252 ? -31.916 -6.982 -11.939 1.00 43.19 252 VAL A O 1
ATOM 2015 N N . GLU A 1 253 ? -34.022 -7.565 -11.347 1.00 48.12 253 GLU A N 1
ATOM 2016 C CA . GLU A 1 253 ? -34.151 -6.738 -10.154 1.00 48.12 253 GLU A CA 1
ATOM 2017 C C . GLU A 1 253 ? -33.120 -7.202 -9.121 1.00 48.12 253 GLU A C 1
ATOM 2019 O O . GLU A 1 253 ? -33.099 -8.359 -8.693 1.00 48.12 253 GLU A O 1
ATOM 2024 N N . VAL A 1 254 ? -32.215 -6.300 -8.750 1.00 44.47 254 VAL A N 1
ATOM 2025 C CA . VAL A 1 254 ? -31.250 -6.533 -7.679 1.00 44.47 254 VAL A CA 1
ATOM 2026 C C . VAL A 1 254 ? -31.804 -5.881 -6.420 1.00 44.47 254 VAL A C 1
ATOM 2028 O O . VAL A 1 254 ? -31.737 -4.664 -6.264 1.00 44.47 254 VAL A O 1
ATOM 2031 N N . ASP A 1 255 ? -32.318 -6.712 -5.516 1.00 38.03 255 ASP A N 1
ATOM 2032 C CA . ASP A 1 255 ? -32.665 -6.337 -4.147 1.00 38.03 255 ASP A CA 1
ATOM 2033 C C . ASP A 1 255 ? -31.391 -5.917 -3.396 1.00 38.03 255 ASP A C 1
ATOM 2035 O O . ASP A 1 255 ? -30.590 -6.730 -2.919 1.00 38.03 255 ASP A O 1
ATOM 2039 N N . THR A 1 256 ? -31.160 -4.609 -3.316 1.00 49.19 256 THR A N 1
ATOM 2040 C CA . THR A 1 256 ? -30.200 -4.048 -2.373 1.00 49.19 256 THR A CA 1
ATOM 2041 C C . THR A 1 256 ? -30.864 -4.050 -1.004 1.00 49.19 256 THR A C 1
ATOM 2043 O O . THR A 1 256 ? -31.447 -3.035 -0.645 1.00 49.19 256 THR A O 1
ATOM 2046 N N . GLY A 1 257 ? -30.789 -5.174 -0.276 1.00 49.09 257 GLY A N 1
ATOM 2047 C CA . GLY A 1 257 ? -31.425 -5.463 1.026 1.00 49.09 257 GLY A CA 1
ATOM 2048 C C . GLY A 1 257 ? -31.359 -4.361 2.100 1.00 49.09 257 GLY A C 1
ATOM 2049 O O . GLY A 1 257 ? -30.700 -4.489 3.133 1.00 49.09 257 GLY A O 1
ATOM 2050 N N . ALA A 1 258 ? -32.064 -3.269 1.847 1.00 44.66 258 ALA A N 1
ATOM 2051 C CA . ALA A 1 258 ? -32.139 -2.027 2.594 1.00 44.66 258 ALA A CA 1
ATOM 2052 C C . ALA A 1 258 ? -33.483 -1.346 2.276 1.00 44.66 258 ALA A C 1
ATOM 2054 O O . ALA A 1 258 ? -33.501 -0.167 1.957 1.00 44.66 258 ALA A O 1
ATOM 2055 N N . GLY A 1 259 ? -34.578 -2.116 2.348 1.00 42.44 259 GLY A N 1
ATOM 2056 C CA . GLY A 1 259 ? -35.988 -1.696 2.395 1.00 42.44 259 GLY A CA 1
ATOM 2057 C C . GLY A 1 259 ? -36.313 -0.233 2.076 1.00 42.44 259 GLY A C 1
ATOM 2058 O O . GLY A 1 259 ? -36.799 0.486 2.947 1.00 42.44 259 GLY A O 1
ATOM 2059 N N . PHE A 1 260 ? -36.077 0.185 0.836 1.00 33.53 260 PHE A N 1
ATOM 2060 C CA . PHE A 1 260 ? -36.556 1.446 0.287 1.00 33.53 260 PHE A CA 1
ATOM 2061 C C . PHE A 1 260 ? -37.130 1.131 -1.090 1.00 33.53 260 PHE A C 1
ATOM 2063 O O . PHE A 1 260 ? -36.384 0.824 -2.017 1.00 33.53 260 PHE A O 1
ATOM 2070 N N . PHE A 1 261 ? -38.457 1.155 -1.191 1.00 33.62 261 PHE A N 1
ATOM 2071 C CA . PHE A 1 261 ? -39.135 1.250 -2.475 1.00 33.62 261 PHE A CA 1
ATOM 2072 C C . PHE A 1 261 ? -38.987 2.700 -2.936 1.00 33.62 261 PHE A C 1
ATOM 2074 O O . PHE A 1 261 ? -39.280 3.624 -2.175 1.00 33.62 261 PHE A O 1
ATOM 2081 N N . ILE A 1 262 ? -38.452 2.898 -4.135 1.00 37.66 262 ILE A N 1
ATOM 2082 C CA . ILE A 1 262 ? -38.653 4.144 -4.864 1.00 37.66 262 ILE A CA 1
ATOM 2083 C C . ILE A 1 262 ? -39.774 3.815 -5.832 1.00 37.66 262 ILE A C 1
ATOM 2085 O O . ILE A 1 262 ? -39.600 2.951 -6.687 1.00 37.66 262 ILE A O 1
ATOM 2089 N N . ASP A 1 263 ? -40.921 4.444 -5.607 1.00 35.59 263 ASP A N 1
ATOM 2090 C CA . ASP A 1 263 ? -42.040 4.421 -6.530 1.00 35.59 263 ASP A CA 1
ATOM 2091 C C . ASP A 1 263 ? -41.590 5.002 -7.877 1.00 35.59 263 ASP A C 1
ATOM 2093 O O . ASP A 1 263 ? -40.953 6.061 -7.942 1.00 35.59 263 ASP A O 1
ATOM 2097 N N . ASP A 1 264 ? -41.906 4.265 -8.938 1.00 42.94 264 ASP A N 1
ATOM 2098 C CA . ASP A 1 264 ? -41.940 4.754 -10.307 1.00 42.94 264 ASP A CA 1
ATOM 2099 C C . ASP A 1 264 ? -42.921 5.926 -10.374 1.00 42.94 264 ASP A C 1
ATOM 2101 O O . ASP A 1 264 ? -44.109 5.712 -10.182 1.00 42.94 264 ASP A O 1
ATOM 2105 N N . ASP A 1 265 ? -42.427 7.145 -10.607 1.00 34.62 265 ASP A N 1
ATOM 2106 C CA . ASP A 1 265 ? -43.177 8.242 -11.239 1.00 34.62 265 ASP A CA 1
ATOM 2107 C C . ASP A 1 265 ? -42.253 9.450 -11.477 1.00 34.62 265 ASP A C 1
ATOM 2109 O O . ASP A 1 265 ? -42.236 10.432 -10.735 1.00 34.62 265 ASP A O 1
ATOM 2113 N N . ALA A 1 266 ? -41.445 9.360 -12.535 1.00 30.38 266 ALA A N 1
ATOM 2114 C CA . ALA A 1 266 ? -40.949 10.514 -13.295 1.00 30.38 266 ALA A CA 1
ATOM 2115 C C . ALA A 1 266 ? -40.385 10.046 -14.647 1.00 30.38 266 ALA A C 1
ATOM 2117 O O . ALA A 1 266 ? -39.236 10.312 -15.000 1.00 30.38 266 ALA A O 1
ATOM 2118 N N . THR A 1 267 ? -41.188 9.304 -15.411 1.00 34.72 267 THR A N 1
ATOM 2119 C CA . THR A 1 267 ? -40.950 9.119 -16.844 1.00 34.72 267 THR A CA 1
ATOM 2120 C C . THR A 1 267 ? -41.429 10.361 -17.586 1.00 34.72 267 THR A C 1
ATOM 2122 O O . THR A 1 267 ? -42.587 10.444 -17.986 1.00 34.72 267 THR A O 1
ATOM 2125 N N . GLU A 1 268 ? -40.528 11.315 -17.798 1.00 32.84 268 GLU A N 1
ATOM 2126 C CA . GLU A 1 268 ? -40.629 12.250 -18.917 1.00 32.84 268 GLU A CA 1
ATOM 2127 C C . GLU A 1 268 ? -39.342 12.183 -19.746 1.00 32.84 268 GLU A C 1
ATOM 2129 O O . GLU A 1 268 ? -38.286 12.663 -19.345 1.00 32.84 268 GLU A O 1
ATOM 2134 N N . ASN A 1 269 ? -39.485 11.552 -20.913 1.00 34.53 269 ASN A N 1
ATOM 2135 C CA . ASN A 1 269 ? -38.852 11.898 -22.184 1.00 34.53 269 ASN A CA 1
ATOM 2136 C C . ASN A 1 269 ? -37.338 12.154 -22.194 1.00 34.53 269 ASN A C 1
ATOM 2138 O O . ASN A 1 269 ? -36.900 13.301 -22.182 1.00 34.53 269 ASN A O 1
ATOM 2142 N N . THR A 1 270 ? -36.566 11.090 -22.427 1.00 30.78 270 THR A N 1
ATOM 2143 C CA . THR A 1 270 ? -35.377 11.149 -23.296 1.00 30.78 270 THR A CA 1
ATOM 2144 C C . THR A 1 270 ? -35.223 9.819 -24.043 1.00 30.78 270 THR A C 1
ATOM 2146 O O . THR A 1 270 ? -34.265 9.080 -23.817 1.00 30.78 270 THR A O 1
ATOM 2149 N N . ASP A 1 271 ? -36.191 9.496 -24.898 1.00 34.19 271 ASP A N 1
ATOM 2150 C CA . ASP A 1 271 ? -35.882 8.712 -26.094 1.00 34.19 271 ASP A CA 1
ATOM 2151 C C . ASP A 1 271 ? -35.292 9.687 -27.129 1.00 34.19 271 ASP A C 1
ATOM 2153 O O . ASP A 1 271 ? -35.673 10.857 -27.163 1.00 34.19 271 ASP A O 1
ATOM 2157 N N . ASP A 1 272 ? -34.339 9.196 -27.919 1.00 36.50 272 ASP A N 1
ATOM 2158 C CA . ASP A 1 272 ? -33.588 9.882 -28.984 1.00 36.50 272 ASP A CA 1
ATOM 2159 C C . ASP A 1 272 ? -32.324 10.655 -28.565 1.00 36.50 272 ASP A C 1
ATOM 2161 O O . ASP A 1 272 ? -32.170 11.849 -28.814 1.00 36.50 272 ASP A O 1
ATOM 2165 N N . LEU A 1 273 ? -31.329 9.934 -28.036 1.00 32.69 273 LEU A N 1
ATOM 2166 C CA . LEU A 1 273 ? -29.933 10.230 -28.377 1.00 32.69 273 LEU A CA 1
ATOM 2167 C C . LEU A 1 273 ? -29.227 8.940 -28.796 1.00 32.69 273 LEU A C 1
ATOM 2169 O O . LEU A 1 273 ? -28.898 8.083 -27.974 1.00 32.69 273 LEU A O 1
ATOM 2173 N N . ASP A 1 274 ? -29.026 8.835 -30.107 1.00 35.12 274 ASP A N 1
ATOM 2174 C CA . ASP A 1 274 ? -28.266 7.809 -30.809 1.00 35.12 274 ASP A CA 1
ATOM 2175 C C . ASP A 1 274 ? -26.918 7.540 -30.120 1.00 35.12 274 ASP A C 1
ATOM 2177 O O . ASP A 1 274 ? -25.971 8.329 -30.167 1.00 35.12 274 ASP A O 1
ATOM 2181 N N . ILE A 1 275 ? -26.804 6.367 -29.493 1.00 36.56 275 ILE A N 1
ATOM 2182 C CA . ILE A 1 275 ? -25.546 5.824 -28.960 1.00 36.56 275 ILE A CA 1
ATOM 2183 C C . ILE A 1 275 ? -24.772 5.169 -30.120 1.00 36.56 275 ILE A C 1
ATOM 2185 O O . ILE A 1 275 ? -24.413 3.992 -30.086 1.00 36.56 275 ILE A O 1
ATOM 2189 N N . SER A 1 276 ? -24.555 5.942 -31.179 1.00 34.91 276 SER A N 1
ATOM 2190 C CA . SER A 1 276 ? -23.658 5.639 -32.298 1.00 34.91 276 SER A CA 1
ATOM 2191 C C . SER A 1 276 ? -22.578 6.710 -32.487 1.00 34.91 276 SER A C 1
ATOM 2193 O O . SER A 1 276 ? -21.613 6.451 -33.199 1.00 34.91 276 SER A O 1
ATOM 2195 N N . ASP A 1 277 ? -22.664 7.839 -31.770 1.00 34.75 277 ASP A N 1
ATOM 2196 C CA . ASP A 1 277 ? -21.763 8.990 -31.953 1.00 34.75 277 ASP A CA 1
ATOM 2197 C C . ASP A 1 277 ? -20.742 9.205 -30.821 1.00 34.75 277 ASP A C 1
ATOM 2199 O O . ASP A 1 277 ? -19.999 10.186 -30.814 1.00 34.75 277 ASP A O 1
ATOM 2203 N N . LEU A 1 278 ? -20.619 8.273 -29.871 1.00 45.12 278 LEU A N 1
ATOM 2204 C CA . LEU A 1 278 ? -19.535 8.298 -28.884 1.00 45.12 278 LEU A CA 1
ATOM 2205 C C . LEU A 1 278 ? -18.651 7.063 -29.048 1.00 45.12 278 LEU A C 1
ATOM 2207 O O . LEU A 1 278 ? -18.994 5.961 -28.625 1.00 45.12 278 LEU A O 1
ATOM 2211 N N . ILE A 1 279 ? -17.471 7.325 -29.617 1.00 46.41 279 ILE A N 1
ATOM 2212 C CA . ILE A 1 279 ? -16.441 6.395 -30.102 1.00 46.41 279 ILE A CA 1
ATOM 2213 C C . ILE A 1 279 ? -16.731 5.879 -31.523 1.00 46.41 279 ILE A C 1
ATOM 2215 O O . ILE A 1 279 ? -16.669 4.687 -31.810 1.00 46.41 279 ILE A O 1
ATOM 2219 N N . ALA A 1 280 ? -16.952 6.805 -32.458 1.00 34.69 280 ALA A N 1
ATOM 2220 C CA . ALA A 1 280 ? -16.205 6.679 -33.698 1.00 34.69 280 ALA A CA 1
ATOM 2221 C C . ALA A 1 280 ? -14.739 6.935 -33.324 1.00 34.69 280 ALA A C 1
ATOM 2223 O O . ALA A 1 280 ? -14.395 8.027 -32.868 1.00 34.69 280 ALA A O 1
ATOM 2224 N N . ASP A 1 281 ? -13.886 5.918 -33.447 1.00 45.25 281 ASP A N 1
ATOM 2225 C CA . ASP A 1 281 ? -12.478 6.181 -33.708 1.00 45.25 281 ASP A CA 1
ATOM 2226 C C . ASP A 1 281 ? -12.477 7.142 -34.900 1.00 45.25 281 ASP A C 1
ATOM 2228 O O . ASP A 1 281 ? -12.792 6.724 -36.017 1.00 45.25 281 ASP A O 1
ATOM 2232 N N . GLU A 1 282 ? -12.207 8.434 -34.677 1.00 34.09 282 GLU A N 1
ATOM 2233 C CA . GLU A 1 282 ? -11.774 9.275 -35.783 1.00 34.09 282 GLU A CA 1
ATOM 2234 C C . GLU A 1 282 ? -10.614 8.500 -36.408 1.00 34.09 282 GLU A C 1
ATOM 2236 O O . GLU A 1 282 ? -9.629 8.223 -35.704 1.00 34.09 282 GLU A O 1
ATOM 2241 N N . PRO A 1 283 ? -10.733 8.046 -37.672 1.00 36.62 283 PRO A N 1
ATOM 2242 C CA . PRO A 1 283 ? -9.621 7.392 -38.318 1.00 36.62 283 PRO A CA 1
ATOM 2243 C C . PRO A 1 283 ? -8.470 8.372 -38.215 1.00 36.62 283 PRO A C 1
ATOM 2245 O O . PRO A 1 283 ? -8.589 9.516 -38.648 1.00 36.62 283 PRO A O 1
ATOM 2248 N N . PHE A 1 284 ? -7.398 7.918 -37.566 1.00 40.22 284 PHE A N 1
ATOM 2249 C CA . PHE A 1 284 ? -6.151 8.643 -37.442 1.00 40.22 284 PHE A CA 1
ATOM 2250 C C . PHE A 1 284 ? -5.803 9.194 -38.821 1.00 40.22 284 PHE A C 1
ATOM 2252 O O . PHE A 1 284 ? -5.342 8.462 -39.702 1.00 40.22 284 PHE A O 1
ATOM 2259 N N . VAL A 1 285 ? -6.079 10.481 -39.024 1.00 32.03 285 VAL A N 1
ATOM 2260 C CA . VAL A 1 285 ? -5.554 11.206 -40.160 1.00 32.03 285 VAL A CA 1
ATOM 2261 C C . VAL A 1 285 ? -4.063 11.190 -39.891 1.00 32.03 285 VAL A C 1
ATOM 2263 O O . VAL A 1 285 ? -3.581 11.838 -38.961 1.00 32.03 285 VAL A O 1
ATOM 2266 N N . ILE A 1 286 ? -3.332 10.397 -40.676 1.00 40.84 286 ILE A N 1
ATOM 2267 C CA . ILE A 1 286 ? -1.921 10.659 -40.922 1.00 40.84 286 ILE A CA 1
ATOM 2268 C C . ILE A 1 286 ? -1.929 12.030 -41.596 1.00 40.84 286 ILE A C 1
ATOM 2270 O O . ILE A 1 286 ? -1.982 12.134 -42.820 1.00 40.84 286 ILE A O 1
ATOM 2274 N N . ALA A 1 287 ? -2.004 13.088 -40.790 1.00 33.50 287 ALA A N 1
ATOM 2275 C CA . ALA A 1 287 ? -1.718 14.423 -41.249 1.00 33.50 287 ALA A CA 1
ATOM 2276 C C . ALA A 1 287 ? -0.275 14.331 -41.727 1.00 33.50 287 ALA A C 1
ATOM 2278 O O . ALA A 1 287 ? 0.624 13.963 -40.967 1.00 33.50 287 ALA A O 1
ATOM 2279 N N . GLY A 1 288 ? -0.096 14.539 -43.027 1.00 33.78 288 GLY A N 1
ATOM 2280 C CA . GLY A 1 288 ? 1.171 14.470 -43.736 1.00 33.78 288 GLY A CA 1
ATOM 2281 C C . GLY A 1 288 ? 2.120 15.604 -43.369 1.00 33.78 288 GLY A C 1
ATOM 2282 O O . GLY A 1 288 ? 2.834 16.083 -44.239 1.00 33.78 288 GLY A O 1
ATOM 2283 N N . ASP A 1 289 ? 2.166 15.990 -42.097 1.00 40.31 289 ASP A N 1
ATOM 2284 C CA . ASP A 1 289 ? 2.977 17.078 -41.587 1.00 40.31 289 ASP A CA 1
ATOM 2285 C C . ASP A 1 289 ? 3.757 16.514 -40.399 1.00 40.31 289 ASP A C 1
ATOM 2287 O O . ASP A 1 289 ? 3.258 16.430 -39.277 1.00 40.31 289 ASP A O 1
ATOM 2291 N N . GLY A 1 290 ? 4.983 16.057 -40.658 1.00 49.78 290 GLY A N 1
ATOM 2292 C CA . GLY A 1 290 ? 5.932 15.640 -39.631 1.00 49.78 290 GLY A CA 1
ATOM 2293 C C . GLY A 1 290 ? 6.306 16.811 -38.725 1.00 49.78 290 GLY A C 1
ATOM 2294 O O . GLY A 1 290 ? 7.373 17.397 -38.874 1.00 49.78 290 GLY A O 1
ATOM 2295 N N . GLN A 1 291 ? 5.424 17.176 -37.799 1.00 58.88 291 GLN A N 1
ATOM 2296 C CA . GLN A 1 291 ? 5.767 18.058 -36.697 1.00 58.88 291 GLN A CA 1
ATOM 2297 C C . GLN A 1 291 ? 6.539 17.233 -35.681 1.00 58.88 291 GLN A C 1
ATOM 2299 O O . GLN A 1 291 ? 5.970 16.560 -34.822 1.00 58.88 291 GLN A O 1
ATOM 2304 N N . ASP A 1 292 ? 7.856 17.282 -35.828 1.00 63.22 292 ASP A N 1
ATOM 2305 C CA . ASP A 1 292 ? 8.794 16.923 -34.782 1.00 63.22 292 ASP A CA 1
ATOM 2306 C C . ASP A 1 292 ? 8.400 17.680 -33.504 1.00 63.22 292 ASP A C 1
ATOM 2308 O O . ASP A 1 292 ? 8.560 18.897 -33.402 1.00 63.22 292 ASP A O 1
ATOM 2312 N N . VAL A 1 293 ? 7.807 16.970 -32.543 1.00 79.81 293 VAL A N 1
ATOM 2313 C CA . VAL A 1 293 ? 7.480 17.533 -31.233 1.00 79.81 293 VAL A CA 1
ATOM 2314 C C . VAL A 1 293 ? 8.729 17.414 -30.379 1.00 79.81 293 VAL A C 1
ATOM 2316 O O . VAL A 1 293 ? 9.343 16.351 -30.299 1.00 79.81 293 VAL A O 1
ATOM 2319 N N . GLU A 1 294 ? 9.128 18.503 -29.736 1.00 88.69 294 GLU A N 1
ATOM 2320 C CA . GLU A 1 294 ? 10.282 18.480 -28.846 1.00 88.69 294 GLU A CA 1
ATOM 2321 C C . GLU A 1 294 ? 9.907 17.840 -27.507 1.00 88.69 294 GLU A C 1
ATOM 2323 O O . GLU A 1 294 ? 8.888 18.166 -26.889 1.00 88.69 294 GLU A O 1
ATOM 2328 N N . CYS A 1 295 ? 10.731 16.890 -27.061 1.00 90.75 295 CYS A N 1
ATOM 2329 C CA . CYS A 1 295 ? 10.604 16.302 -25.734 1.00 90.75 295 CYS A CA 1
ATOM 2330 C C . CYS A 1 295 ? 10.870 17.367 -24.670 1.00 90.75 295 CYS A C 1
ATOM 2332 O O . CYS A 1 295 ? 11.927 17.991 -24.690 1.00 90.75 295 CYS A O 1
ATOM 2334 N N . VAL A 1 296 ? 9.957 17.520 -23.710 1.00 88.00 296 VAL A N 1
ATOM 2335 C CA . VAL A 1 296 ? 10.089 18.505 -22.621 1.00 88.00 296 VAL A CA 1
ATOM 2336 C C . VAL A 1 296 ? 11.319 18.235 -21.742 1.00 88.00 296 VAL A C 1
ATOM 2338 O O . VAL A 1 296 ? 11.898 19.168 -21.200 1.00 88.00 296 VAL A O 1
ATOM 2341 N N . GLU A 1 297 ? 11.755 16.976 -21.642 1.00 88.06 297 GLU A N 1
ATOM 2342 C CA . GLU A 1 297 ? 12.861 16.573 -20.763 1.00 88.06 297 GLU A CA 1
ATOM 2343 C C . GLU A 1 297 ? 14.239 16.668 -21.435 1.00 88.06 297 GLU A C 1
ATOM 2345 O O . GLU A 1 297 ? 15.196 17.166 -20.847 1.00 88.06 297 GLU A O 1
ATOM 2350 N N . CYS A 1 298 ? 14.377 16.178 -22.674 1.00 90.25 298 CYS A N 1
ATOM 2351 C CA . CYS A 1 298 ? 15.676 16.116 -23.360 1.00 90.25 298 CYS A CA 1
ATOM 2352 C C . CYS A 1 298 ? 15.808 17.053 -24.564 1.00 90.25 298 CYS A C 1
ATOM 2354 O O . CYS A 1 298 ? 16.851 17.037 -25.223 1.00 90.25 298 CYS A O 1
ATOM 2356 N N . CYS A 1 299 ? 14.763 17.825 -24.875 1.00 86.25 299 CYS A N 1
ATOM 2357 C CA . CYS A 1 299 ? 14.674 18.753 -26.009 1.00 86.25 299 CYS A CA 1
ATOM 2358 C C . CYS A 1 299 ? 14.992 18.118 -27.371 1.00 86.25 299 CYS A C 1
ATOM 2360 O O . CYS A 1 299 ? 15.339 18.811 -28.325 1.00 86.25 299 CYS A O 1
ATOM 2362 N N . ARG A 1 300 ? 14.914 16.785 -27.481 1.00 88.56 300 ARG A N 1
ATOM 2363 C CA . ARG A 1 300 ? 15.099 16.086 -28.754 1.00 88.56 300 ARG A CA 1
ATOM 2364 C C . ARG A 1 300 ? 13.769 16.008 -29.497 1.00 88.56 300 ARG A C 1
ATOM 2366 O O . ARG A 1 300 ? 12.752 15.727 -28.854 1.00 88.56 300 ARG A O 1
ATOM 2373 N N . PRO A 1 301 ? 13.777 16.197 -30.824 1.00 88.88 301 PRO A N 1
ATOM 2374 C CA . PRO A 1 301 ? 12.596 15.978 -31.638 1.00 88.88 301 PRO A CA 1
ATOM 2375 C C . PRO A 1 301 ? 12.217 14.498 -31.607 1.00 88.88 301 PRO A C 1
ATOM 2377 O O . PRO A 1 301 ? 13.074 13.616 -31.726 1.00 88.88 301 PRO A O 1
ATOM 2380 N N . PHE A 1 302 ? 10.932 14.222 -31.440 1.00 88.06 302 PHE A N 1
ATOM 2381 C CA . PHE A 1 302 ? 10.373 12.887 -31.566 1.00 88.06 302 PHE A CA 1
ATOM 2382 C C . PHE A 1 302 ? 8.990 12.969 -32.218 1.00 88.06 302 PHE A C 1
ATOM 2384 O O . PHE A 1 302 ? 8.269 13.958 -32.090 1.00 88.06 302 PHE A O 1
ATOM 2391 N N . THR A 1 303 ? 8.617 11.913 -32.934 1.00 82.94 303 THR A N 1
ATOM 2392 C CA . THR A 1 303 ? 7.358 11.861 -33.690 1.00 82.94 303 THR A CA 1
ATOM 2393 C C . THR A 1 303 ? 6.281 11.076 -32.951 1.00 82.94 303 THR A C 1
ATOM 2395 O O . THR A 1 303 ? 5.125 11.489 -32.899 1.00 82.94 303 THR A O 1
ATOM 2398 N N . LEU A 1 304 ? 6.654 9.952 -32.333 1.00 83.31 304 LEU A N 1
ATOM 2399 C CA . LEU A 1 304 ? 5.758 9.080 -31.581 1.00 83.31 304 LEU A CA 1
ATOM 2400 C C . LEU A 1 304 ? 6.393 8.706 -30.242 1.00 83.31 304 LEU A C 1
ATOM 2402 O O . LEU A 1 304 ? 7.582 8.408 -30.168 1.00 83.31 304 LEU A O 1
ATOM 2406 N N . SER A 1 305 ? 5.579 8.709 -29.191 1.00 89.19 305 SER A N 1
ATOM 2407 C CA . SER A 1 305 ? 5.918 8.126 -27.894 1.00 89.19 305 SER A CA 1
ATOM 2408 C C . SER A 1 305 ? 4.668 7.564 -27.230 1.00 89.19 305 SER A C 1
ATOM 2410 O O . SER A 1 305 ? 3.538 7.956 -27.564 1.00 89.19 305 SER A O 1
ATOM 2412 N N . PHE A 1 306 ? 4.852 6.662 -26.268 1.00 91.50 306 PHE A N 1
ATOM 2413 C CA . PHE A 1 306 ? 3.750 6.084 -25.501 1.00 91.50 306 PHE A CA 1
ATOM 2414 C C . PHE A 1 306 ? 2.911 7.168 -24.806 1.00 91.50 306 PHE A C 1
ATOM 2416 O O . PHE A 1 306 ? 1.679 7.170 -24.899 1.00 91.50 306 PHE A O 1
ATOM 2423 N N . LEU A 1 307 ? 3.578 8.121 -24.151 1.00 91.12 307 LEU A N 1
ATOM 2424 C CA . LEU A 1 307 ? 2.932 9.197 -23.398 1.00 91.12 307 LEU A CA 1
ATOM 2425 C C . LEU A 1 307 ? 2.220 10.202 -24.312 1.00 91.12 307 LEU A C 1
ATOM 2427 O O . LEU A 1 307 ? 1.117 10.648 -23.983 1.00 91.12 307 LEU A O 1
ATOM 2431 N N . ARG A 1 308 ? 2.781 10.501 -25.489 1.00 90.38 308 ARG A N 1
ATOM 2432 C CA . ARG A 1 308 ? 2.144 11.373 -26.487 1.00 90.38 308 ARG A CA 1
ATOM 2433 C C . ARG A 1 308 ? 0.906 10.715 -27.077 1.00 90.38 308 ARG A C 1
ATOM 2435 O O . ARG A 1 308 ? -0.145 11.346 -27.130 1.00 90.38 308 ARG A O 1
ATOM 2442 N N . SER A 1 309 ? 1.014 9.442 -27.460 1.00 88.88 309 SER A N 1
ATOM 2443 C CA . SER A 1 309 ? -0.084 8.686 -28.070 1.00 88.88 309 SER A CA 1
ATOM 2444 C C . SER A 1 309 ? -1.259 8.488 -27.111 1.00 88.88 309 SER A C 1
ATOM 2446 O O . SER A 1 309 ? -2.408 8.652 -27.514 1.00 88.88 309 SER A O 1
ATOM 2448 N N . LYS A 1 310 ? -0.994 8.139 -25.845 1.00 91.81 310 LYS A N 1
ATOM 2449 C CA . LYS A 1 310 ? -2.055 7.777 -24.890 1.00 91.81 310 LYS A CA 1
ATOM 2450 C C . LYS A 1 310 ? -2.518 8.916 -23.996 1.00 91.81 310 LYS A C 1
ATOM 2452 O O . LYS A 1 310 ? -3.699 8.967 -23.681 1.00 91.81 310 LYS A O 1
ATOM 2457 N N . PHE A 1 311 ? -1.629 9.818 -23.594 1.00 92.31 311 PHE A N 1
ATOM 2458 C CA . PHE A 1 311 ? -1.932 10.851 -22.596 1.00 92.31 311 PHE A CA 1
ATOM 2459 C C . PHE A 1 311 ? -1.771 12.280 -23.124 1.00 92.31 311 PHE A C 1
ATOM 2461 O O . PHE A 1 311 ? -2.015 13.223 -22.374 1.00 92.31 311 PHE A O 1
ATOM 2468 N N . LYS A 1 312 ? -1.401 12.453 -24.404 1.00 90.75 312 LYS A N 1
ATOM 2469 C CA . LYS A 1 312 ? -1.114 13.752 -25.043 1.00 90.75 312 LYS A CA 1
ATOM 2470 C C . LYS A 1 312 ? 0.024 14.532 -24.360 1.00 90.75 312 LYS A C 1
ATOM 2472 O O . LYS A 1 312 ? 0.048 15.757 -24.409 1.00 90.75 312 LYS A O 1
ATOM 2477 N N . VAL A 1 313 ? 0.981 13.824 -23.750 1.00 90.50 313 VAL A N 1
ATOM 2478 C CA . VAL A 1 313 ? 2.143 14.408 -23.052 1.00 90.50 313 VAL A CA 1
ATOM 2479 C C . VAL A 1 313 ? 3.400 14.341 -23.928 1.00 90.50 313 VAL A C 1
ATOM 2481 O O . VAL A 1 313 ? 3.702 13.297 -24.504 1.00 90.50 313 VAL A O 1
ATOM 2484 N N . ASN A 1 314 ? 4.144 15.447 -24.021 1.00 90.94 314 ASN A N 1
ATOM 2485 C CA . ASN A 1 314 ? 5.287 15.602 -24.932 1.00 90.94 314 ASN A CA 1
ATOM 2486 C C . ASN A 1 314 ? 6.607 15.083 -24.343 1.00 90.94 314 ASN A C 1
ATOM 2488 O O . ASN A 1 314 ? 7.544 15.846 -24.124 1.00 90.94 314 ASN A O 1
ATOM 2492 N N . VAL A 1 315 ? 6.684 13.781 -24.081 1.00 90.38 315 VAL A N 1
ATOM 2493 C CA . VAL A 1 315 ? 7.896 13.137 -23.553 1.00 90.38 315 VAL A CA 1
ATOM 2494 C C . VAL A 1 315 ? 8.245 11.935 -24.423 1.00 90.38 315 VAL A C 1
ATOM 2496 O O . VAL A 1 315 ? 7.365 11.129 -24.728 1.00 90.38 315 VAL A O 1
ATOM 2499 N N . CYS A 1 316 ? 9.505 11.827 -24.854 1.00 91.31 316 CYS A N 1
ATOM 2500 C CA . CYS A 1 316 ? 9.985 10.699 -25.654 1.00 91.31 316 CYS A CA 1
ATOM 2501 C C . CYS A 1 316 ? 10.132 9.422 -24.805 1.00 91.31 316 CYS A C 1
ATOM 2503 O O . CYS A 1 316 ? 10.260 9.492 -23.583 1.00 91.31 316 CYS A O 1
ATOM 2505 N N . ASP A 1 317 ? 10.147 8.249 -25.444 1.00 90.38 317 ASP A N 1
ATOM 2506 C CA . ASP A 1 317 ? 10.208 6.966 -24.725 1.00 90.38 317 ASP A CA 1
ATOM 2507 C C . ASP A 1 317 ? 11.531 6.758 -23.958 1.00 90.38 317 ASP A C 1
ATOM 2509 O O . ASP A 1 317 ? 11.539 6.062 -22.946 1.00 90.38 317 ASP A O 1
ATOM 2513 N N . ASP A 1 318 ? 12.622 7.412 -24.373 1.00 88.38 318 ASP A N 1
ATOM 2514 C CA . ASP A 1 318 ? 13.905 7.389 -23.650 1.00 88.38 318 ASP A CA 1
ATOM 2515 C C . ASP A 1 318 ? 13.850 8.163 -22.320 1.00 88.38 318 ASP A C 1
ATOM 2517 O O . ASP A 1 318 ? 14.597 7.855 -21.396 1.00 88.38 318 ASP A O 1
ATOM 2521 N N . CYS A 1 319 ? 12.973 9.167 -22.220 1.00 89.00 319 CYS A N 1
ATOM 2522 C CA . CYS A 1 319 ? 12.749 9.967 -21.010 1.00 89.00 319 CYS A CA 1
ATOM 2523 C C . CYS A 1 319 ? 11.522 9.494 -20.211 1.00 89.00 319 CYS A C 1
ATOM 2525 O O . CYS A 1 319 ? 11.143 10.108 -19.212 1.00 89.00 319 CYS A O 1
ATOM 2527 N N . HIS A 1 320 ? 10.868 8.416 -20.651 1.00 88.31 320 HIS A N 1
ATOM 2528 C CA . HIS A 1 320 ? 9.712 7.848 -19.975 1.00 88.31 320 HIS A CA 1
ATOM 2529 C C . HIS A 1 320 ? 10.145 7.067 -18.724 1.00 88.31 320 HIS A C 1
ATOM 2531 O O . HIS A 1 320 ? 10.284 5.842 -18.729 1.00 88.31 320 HIS A O 1
ATOM 2537 N N . ASP A 1 321 ? 10.298 7.791 -17.619 1.00 87.19 321 ASP A N 1
ATOM 2538 C CA . ASP A 1 321 ? 10.609 7.204 -16.317 1.00 87.19 321 ASP A CA 1
ATOM 2539 C C . ASP A 1 321 ? 9.359 6.784 -15.538 1.00 87.19 321 ASP A C 1
ATOM 2541 O O . ASP A 1 321 ? 8.369 7.513 -15.447 1.00 87.19 321 ASP A O 1
ATOM 2545 N N . ARG A 1 322 ? 9.420 5.605 -14.901 1.00 77.56 322 ARG A N 1
ATOM 2546 C CA . ARG A 1 322 ? 8.306 5.039 -14.109 1.00 77.56 322 ARG A CA 1
ATOM 2547 C C . ARG A 1 322 ? 8.002 5.802 -12.818 1.00 77.56 322 ARG A C 1
ATOM 2549 O O . ARG A 1 322 ? 6.962 5.547 -12.211 1.00 77.56 322 ARG A O 1
ATOM 2556 N N . GLU A 1 323 ? 8.912 6.662 -12.373 1.00 81.69 323 GLU A N 1
ATOM 2557 C CA . GLU A 1 323 ? 8.754 7.450 -11.151 1.00 81.69 323 GLU A CA 1
ATOM 2558 C C . GLU A 1 323 ? 7.990 8.751 -11.417 1.00 81.69 323 GLU A C 1
ATOM 2560 O O . GLU A 1 323 ? 7.015 9.038 -10.727 1.00 81.69 323 GLU A O 1
ATOM 2565 N N . THR A 1 324 ? 8.365 9.483 -12.467 1.00 81.31 324 THR A N 1
ATOM 2566 C CA . THR A 1 324 ? 7.732 10.748 -12.866 1.00 81.31 324 THR A CA 1
ATOM 2567 C C . THR A 1 324 ? 6.439 10.528 -13.655 1.00 81.31 324 THR A C 1
ATOM 2569 O O . THR A 1 324 ? 5.444 11.211 -13.423 1.00 81.31 324 THR A O 1
ATOM 2572 N N . HIS A 1 325 ? 6.397 9.512 -14.522 1.00 88.75 325 HIS A N 1
ATOM 2573 C CA . HIS A 1 325 ? 5.249 9.191 -15.380 1.00 88.75 325 HIS A CA 1
ATOM 2574 C C . HIS A 1 325 ? 4.453 7.990 -14.864 1.00 88.75 325 HIS A C 1
ATOM 2576 O O . HIS A 1 325 ? 3.971 7.137 -15.617 1.00 88.75 325 HIS A O 1
ATOM 2582 N N . ARG A 1 326 ? 4.335 7.887 -13.541 1.00 93.56 326 ARG A N 1
ATOM 2583 C CA . ARG A 1 326 ? 3.659 6.770 -12.890 1.00 93.56 326 ARG A CA 1
ATOM 2584 C C . ARG A 1 326 ? 2.179 6.719 -13.271 1.00 93.56 326 ARG A C 1
ATOM 2586 O O . ARG A 1 326 ? 1.467 7.717 -13.218 1.00 93.56 326 ARG A O 1
ATOM 2593 N N . LEU A 1 327 ? 1.696 5.522 -13.604 1.00 95.44 327 LEU A N 1
ATOM 2594 C CA . LEU A 1 327 ? 0.275 5.271 -13.835 1.00 95.44 327 LEU A CA 1
ATOM 2595 C C . LEU A 1 327 ? -0.403 4.798 -12.548 1.00 95.44 327 LEU A C 1
ATOM 2597 O O . LEU A 1 327 ? 0.077 3.879 -11.878 1.00 95.44 327 LEU A O 1
ATOM 2601 N N . ILE A 1 328 ? -1.554 5.381 -12.231 1.00 95.94 328 ILE A N 1
ATOM 2602 C CA . ILE A 1 328 ? -2.371 5.037 -11.065 1.00 95.94 328 ILE A CA 1
ATOM 2603 C C . ILE A 1 328 ? -3.770 4.596 -11.491 1.00 95.94 328 ILE A C 1
ATOM 2605 O O . ILE A 1 328 ? -4.306 5.029 -12.508 1.00 95.94 328 ILE A O 1
ATOM 2609 N N . THR A 1 329 ? -4.387 3.706 -10.712 1.00 96.56 329 THR A N 1
ATOM 2610 C CA . THR A 1 329 ? -5.757 3.259 -11.007 1.00 96.56 329 THR A CA 1
ATOM 2611 C C . THR A 1 329 ? -6.761 4.377 -10.745 1.00 96.56 329 THR A C 1
ATOM 2613 O O . THR A 1 329 ? -6.545 5.207 -9.859 1.00 96.56 329 THR A O 1
ATOM 2616 N N . ARG A 1 330 ? -7.908 4.350 -11.435 1.00 94.81 330 ARG A N 1
ATOM 2617 C CA . ARG A 1 330 ? -9.041 5.255 -11.161 1.00 94.81 330 ARG A CA 1
ATOM 2618 C C . ARG A 1 330 ? -9.385 5.325 -9.672 1.00 94.81 330 ARG A C 1
ATOM 2620 O O . ARG A 1 330 ? -9.591 6.402 -9.123 1.00 94.81 330 ARG A O 1
ATOM 2627 N N . THR A 1 331 ? -9.410 4.175 -9.000 1.00 94.75 331 THR A N 1
ATOM 2628 C CA . THR A 1 331 ? -9.714 4.078 -7.569 1.00 94.75 331 THR A CA 1
ATOM 2629 C C . THR A 1 331 ? -8.653 4.777 -6.726 1.00 94.75 331 THR A C 1
ATOM 2631 O O . THR A 1 331 ? -8.996 5.496 -5.793 1.00 94.75 331 THR A O 1
ATOM 2634 N N . THR A 1 332 ? -7.373 4.603 -7.066 1.00 95.56 332 THR A N 1
ATOM 2635 C CA . THR A 1 332 ? -6.249 5.273 -6.396 1.00 95.56 332 THR A CA 1
ATOM 2636 C C . THR A 1 332 ? -6.287 6.784 -6.604 1.00 95.56 332 THR A C 1
ATOM 2638 O O . THR A 1 332 ? -6.083 7.522 -5.646 1.00 95.56 332 THR A O 1
ATOM 2641 N N . ALA A 1 333 ? -6.584 7.253 -7.818 1.00 95.44 333 ALA A N 1
ATOM 2642 C CA . ALA A 1 333 ? -6.699 8.680 -8.112 1.00 95.44 333 ALA A CA 1
ATOM 2643 C C . ALA A 1 333 ? -7.807 9.335 -7.271 1.00 95.44 333 ALA A C 1
ATOM 2645 O O . ALA A 1 333 ? -7.560 10.310 -6.563 1.00 95.44 333 ALA A O 1
ATOM 2646 N N . LYS A 1 334 ? -9.004 8.735 -7.252 1.00 95.69 334 LYS A N 1
ATOM 2647 C CA . LYS A 1 334 ? -10.148 9.228 -6.468 1.00 95.69 334 LYS A CA 1
ATOM 2648 C C . LYS A 1 334 ? -9.885 9.232 -4.963 1.00 95.69 334 LYS A C 1
ATOM 2650 O O . LYS A 1 334 ? -10.293 10.162 -4.277 1.00 95.69 334 LYS A O 1
ATOM 2655 N N . THR A 1 335 ? -9.227 8.206 -4.420 1.00 93.69 335 THR A N 1
ATOM 2656 C CA . THR A 1 335 ? -8.977 8.129 -2.970 1.00 93.69 335 THR A CA 1
ATOM 2657 C C . THR A 1 335 ? -7.834 9.026 -2.515 1.00 93.69 335 THR A C 1
ATOM 2659 O O . THR A 1 335 ? -7.945 9.627 -1.448 1.00 93.69 335 THR A O 1
ATOM 2662 N N . ARG A 1 336 ? -6.756 9.134 -3.301 1.00 92.94 336 ARG A N 1
ATOM 2663 C CA . ARG A 1 336 ? -5.576 9.938 -2.955 1.00 92.94 336 ARG A CA 1
ATOM 2664 C C . ARG A 1 336 ? -5.821 11.434 -3.123 1.00 92.94 336 ARG A C 1
ATOM 2666 O O . ARG A 1 336 ? -5.429 12.197 -2.252 1.00 92.94 336 ARG A O 1
ATOM 2673 N N . TYR A 1 337 ? -6.483 11.825 -4.209 1.00 95.19 337 TYR A N 1
ATOM 2674 C CA . TYR A 1 337 ? -6.716 13.228 -4.567 1.00 95.19 337 TYR A CA 1
ATOM 2675 C C . TYR A 1 337 ? -8.161 13.692 -4.323 1.00 95.19 337 TYR A C 1
ATOM 2677 O O . TYR A 1 337 ? -8.543 14.788 -4.718 1.00 95.19 337 TYR A O 1
ATOM 2685 N N . LEU A 1 338 ? -8.985 12.850 -3.687 1.00 94.75 338 LEU A N 1
ATOM 2686 C CA . LEU A 1 338 ? -10.395 13.125 -3.374 1.00 94.75 338 LEU A CA 1
ATOM 2687 C C . LEU A 1 338 ? -11.258 13.513 -4.593 1.00 94.75 338 LEU A C 1
ATOM 2689 O O . LEU A 1 338 ? -12.284 14.177 -4.426 1.00 94.75 338 LEU A O 1
ATOM 2693 N N . LEU A 1 339 ? -10.866 13.069 -5.791 1.00 95.50 339 LEU A N 1
ATOM 2694 C CA . LEU A 1 339 ? -11.548 13.350 -7.057 1.00 95.50 339 LEU A CA 1
ATOM 2695 C C . LEU A 1 339 ? -12.860 12.565 -7.199 1.00 95.50 339 LEU A C 1
ATOM 2697 O O . LEU A 1 339 ? -12.979 11.414 -6.756 1.00 95.50 339 LEU A O 1
ATOM 2701 N N . LYS A 1 340 ? -13.841 13.171 -7.867 1.00 95.12 340 LYS A N 1
ATOM 2702 C CA . LYS A 1 340 ? -15.103 12.542 -8.282 1.00 95.12 340 LYS A CA 1
ATOM 2703 C C . LYS A 1 340 ? -14.992 11.986 -9.702 1.00 95.12 340 LYS A C 1
ATOM 2705 O O . LYS A 1 340 ? -14.058 12.283 -10.437 1.00 95.12 340 LYS A O 1
ATOM 2710 N N . ASP A 1 341 ? -15.970 11.179 -10.112 1.00 94.81 341 ASP A N 1
ATOM 2711 C CA . ASP A 1 341 ? -16.012 10.647 -11.483 1.00 94.81 341 ASP A CA 1
ATOM 2712 C C . ASP A 1 341 ? -16.211 11.755 -12.529 1.00 94.81 341 ASP A C 1
ATOM 2714 O O . ASP A 1 341 ? -15.583 11.719 -13.582 1.00 94.81 341 ASP A O 1
ATOM 2718 N N . SER A 1 342 ? -16.996 12.789 -12.204 1.00 94.69 342 SER A N 1
ATOM 2719 C CA . SER A 1 342 ? -17.156 13.991 -13.035 1.00 94.69 342 SER A CA 1
ATOM 2720 C C . SER A 1 342 ? -15.835 14.710 -13.299 1.00 94.69 342 SER A C 1
ATOM 2722 O O . SER A 1 342 ? -15.614 15.224 -14.392 1.00 94.69 342 SER A O 1
ATOM 2724 N N . ASP A 1 343 ? -14.945 14.716 -12.307 1.00 94.50 343 ASP A N 1
ATOM 2725 C CA . ASP A 1 343 ? -13.675 15.435 -12.369 1.00 94.50 343 ASP A CA 1
ATOM 2726 C C . ASP A 1 343 ? -12.686 14.751 -13.315 1.00 94.50 343 ASP A C 1
ATOM 2728 O O . ASP A 1 343 ? -11.770 15.400 -13.807 1.00 94.50 343 ASP A O 1
ATOM 2732 N N . LEU A 1 344 ? -12.873 13.454 -13.573 1.00 93.38 344 LEU A N 1
ATOM 2733 C CA . LEU A 1 344 ? -12.055 12.662 -14.489 1.00 93.38 344 LEU A CA 1
ATOM 2734 C C . LEU A 1 344 ? -12.674 12.594 -15.889 1.00 93.38 344 LEU A C 1
ATOM 2736 O O . LEU A 1 344 ? -11.959 12.751 -16.875 1.00 93.38 344 LEU A O 1
ATOM 2740 N N . ASP A 1 345 ? -13.987 12.358 -15.966 1.00 92.25 345 ASP A N 1
ATOM 2741 C CA . ASP A 1 345 ? -14.664 12.009 -17.219 1.00 92.25 345 ASP A CA 1
ATOM 2742 C C . ASP A 1 345 ? -15.299 13.212 -17.938 1.00 92.25 345 ASP A C 1
ATOM 2744 O O . ASP A 1 345 ? -15.539 13.126 -19.137 1.00 92.25 345 ASP A O 1
ATOM 2748 N N . LYS A 1 346 ? -15.606 14.313 -17.231 1.00 92.50 346 LYS A N 1
ATOM 2749 C CA . LYS A 1 346 ? -16.365 15.448 -17.799 1.00 92.50 346 LYS A CA 1
ATOM 2750 C C . LYS A 1 346 ? -15.600 16.767 -17.824 1.00 92.50 346 LYS A C 1
ATOM 2752 O O . LYS A 1 346 ? -15.834 17.582 -18.705 1.00 92.50 346 LYS A O 1
ATOM 2757 N N . ARG A 1 347 ? -14.728 17.015 -16.843 1.00 92.31 347 ARG A N 1
ATOM 2758 C CA . ARG A 1 347 ? -14.023 18.300 -16.730 1.00 92.31 347 ARG A CA 1
ATOM 2759 C C . ARG A 1 347 ? -12.963 18.438 -17.822 1.00 92.31 347 ARG A C 1
ATOM 2761 O O . ARG A 1 347 ? -12.087 17.579 -17.933 1.00 92.31 347 ARG A O 1
ATOM 2768 N N . GLU A 1 348 ? -13.031 19.526 -18.582 1.00 88.94 348 GLU A N 1
ATOM 2769 C CA . GLU A 1 348 ? -12.082 19.828 -19.653 1.00 88.94 348 GLU A CA 1
ATOM 2770 C C . GLU A 1 348 ? -10.713 20.278 -19.102 1.00 88.94 348 GLU A C 1
ATOM 2772 O O . GLU A 1 348 ? -10.672 21.027 -18.124 1.00 88.94 348 GLU A O 1
ATOM 2777 N N . PRO A 1 349 ? -9.590 19.845 -19.707 1.00 90.69 349 PRO A N 1
ATOM 2778 C CA . PRO A 1 349 ? -9.495 18.783 -20.711 1.00 90.69 349 PRO A CA 1
ATOM 2779 C C . PRO A 1 349 ? -9.773 17.399 -20.097 1.00 90.69 349 PRO A C 1
ATOM 2781 O O . PRO A 1 349 ? -9.284 17.080 -19.009 1.00 90.69 349 PRO A O 1
ATOM 2784 N N . ILE A 1 350 ? -10.539 16.559 -20.801 1.00 91.94 350 ILE A N 1
ATOM 2785 C CA . ILE A 1 350 ? -10.880 15.211 -20.320 1.00 91.94 350 ILE A CA 1
ATOM 2786 C C . ILE A 1 350 ? -9.602 14.371 -20.215 1.00 91.94 350 ILE A C 1
ATOM 2788 O O . ILE A 1 350 ? -8.848 14.238 -21.187 1.00 91.94 350 ILE A O 1
ATOM 2792 N N . LEU A 1 351 ? -9.366 13.794 -19.032 1.00 93.44 351 LEU A N 1
ATOM 2793 C CA . LEU A 1 351 ? -8.164 13.006 -18.777 1.00 93.44 351 LEU A CA 1
ATOM 2794 C C . LEU A 1 351 ? -8.234 11.669 -19.517 1.00 93.44 351 LEU A C 1
ATOM 2796 O O . LEU A 1 351 ? -9.164 10.882 -19.335 1.00 93.44 351 LEU A O 1
ATOM 2800 N N . GLN A 1 352 ? -7.210 11.400 -20.324 1.00 93.88 352 GLN A N 1
ATOM 2801 C CA . GLN A 1 352 ? -7.070 10.135 -21.037 1.00 93.88 352 GLN A CA 1
ATOM 2802 C C . GLN A 1 352 ? -6.622 9.017 -20.085 1.00 93.88 352 GLN A C 1
ATOM 2804 O O . GLN A 1 352 ? -5.970 9.260 -19.066 1.00 93.88 352 GLN A O 1
ATOM 2809 N N . PHE A 1 353 ? -6.964 7.773 -20.418 1.00 94.69 353 PHE A N 1
ATOM 2810 C CA . PHE A 1 353 ? -6.591 6.602 -19.630 1.00 94.69 353 PHE A CA 1
ATOM 2811 C C . PHE A 1 353 ? -6.243 5.406 -20.513 1.00 94.69 353 PHE A C 1
ATOM 2813 O O . PHE A 1 353 ? -6.695 5.282 -21.648 1.00 94.69 353 PHE A O 1
ATOM 2820 N N . VAL A 1 354 ? -5.473 4.480 -19.949 1.00 94.38 354 VAL A N 1
ATOM 2821 C CA . VAL A 1 354 ? -5.176 3.176 -20.550 1.00 94.38 354 VAL A CA 1
ATOM 2822 C C . VAL A 1 354 ? -5.976 2.103 -19.821 1.00 94.38 354 VAL A C 1
ATOM 2824 O O . VAL A 1 354 ? -5.999 2.074 -18.589 1.00 94.38 354 VAL A O 1
ATOM 2827 N N . THR A 1 355 ? -6.632 1.207 -20.558 1.00 93.81 355 THR A N 1
ATOM 2828 C CA . THR A 1 355 ? -7.333 0.062 -19.969 1.00 93.81 355 THR A CA 1
ATOM 2829 C C . THR A 1 355 ? -6.394 -1.129 -19.789 1.00 93.81 355 THR A C 1
ATOM 2831 O O . THR A 1 355 ? -5.529 -1.411 -20.620 1.00 93.81 355 THR A O 1
ATOM 2834 N N . LYS A 1 356 ? -6.528 -1.831 -18.661 1.00 92.12 356 LYS A N 1
ATOM 2835 C CA . LYS A 1 356 ? -5.782 -3.061 -18.373 1.00 92.12 356 LYS A CA 1
ATOM 2836 C C . LYS A 1 356 ? -6.659 -4.051 -17.617 1.00 92.12 356 LYS A C 1
ATOM 2838 O O . LYS A 1 356 ? -7.377 -3.672 -16.696 1.00 92.12 356 LYS A O 1
ATOM 2843 N N . LYS A 1 357 ? -6.563 -5.335 -17.955 1.00 92.81 357 LYS A N 1
ATOM 2844 C CA . LYS A 1 357 ? -7.238 -6.415 -17.219 1.00 92.81 357 LYS A CA 1
ATOM 2845 C C . LYS A 1 357 ? -6.814 -6.428 -15.754 1.00 92.81 357 LYS A C 1
ATOM 2847 O O . LYS A 1 357 ? -5.655 -6.151 -15.434 1.00 92.81 357 LYS A O 1
ATOM 2852 N N . ASN A 1 358 ? -7.755 -6.739 -14.868 1.00 90.81 358 ASN A N 1
ATOM 2853 C CA . ASN A 1 358 ? -7.472 -6.779 -13.443 1.00 90.81 358 ASN A CA 1
ATOM 2854 C C . ASN A 1 358 ? -6.516 -7.954 -13.126 1.00 90.81 358 ASN A C 1
ATOM 2856 O O . ASN A 1 358 ? -6.874 -9.103 -13.389 1.00 90.81 358 ASN A O 1
ATOM 2860 N N . PRO A 1 359 ? -5.323 -7.699 -12.544 1.00 90.38 359 PRO A N 1
ATOM 2861 C CA . PRO A 1 359 ? -4.317 -8.730 -12.288 1.00 90.38 359 PRO A CA 1
ATOM 2862 C C . PRO A 1 359 ? -4.788 -9.822 -11.332 1.00 90.38 359 PRO A C 1
ATOM 2864 O O . PRO A 1 359 ? -4.281 -10.935 -11.371 1.00 90.38 359 PRO A O 1
ATOM 2867 N N . ARG A 1 360 ? -5.739 -9.500 -10.449 1.00 86.38 360 ARG A N 1
ATOM 2868 C CA . ARG A 1 360 ? -6.245 -10.438 -9.445 1.00 86.38 360 ARG A CA 1
ATOM 2869 C C . ARG A 1 360 ? -7.359 -11.327 -9.986 1.00 86.38 360 ARG A C 1
ATOM 2871 O O . ARG A 1 360 ? -7.545 -12.431 -9.489 1.00 86.38 360 ARG A O 1
ATOM 2878 N N . ASN A 1 361 ? -8.119 -10.836 -10.961 1.00 89.06 361 ASN A N 1
ATOM 2879 C CA . ASN A 1 361 ? -9.198 -11.588 -11.578 1.00 89.06 361 ASN A CA 1
ATOM 2880 C C . ASN A 1 361 ? -9.474 -11.065 -12.989 1.00 89.06 361 ASN A C 1
ATOM 2882 O O . ASN A 1 361 ? -10.018 -9.978 -13.166 1.00 89.06 361 ASN A O 1
ATOM 2886 N N . ASN A 1 362 ? -9.170 -11.885 -13.987 1.00 86.56 362 ASN A N 1
ATOM 2887 C CA . ASN A 1 362 ? -9.371 -11.555 -15.394 1.00 86.56 362 ASN A CA 1
ATOM 2888 C C . ASN A 1 362 ? -10.857 -11.501 -15.815 1.00 86.56 362 ASN A C 1
ATOM 2890 O O . ASN A 1 362 ? -11.159 -10.996 -16.891 1.00 86.56 362 ASN A O 1
ATOM 2894 N N . TYR A 1 363 ? -11.774 -12.019 -14.989 1.00 87.31 363 TYR A N 1
ATOM 2895 C CA . TYR A 1 363 ? -13.224 -11.929 -15.205 1.00 87.31 363 TYR A CA 1
ATOM 2896 C C . TYR A 1 363 ? -13.837 -10.644 -14.638 1.00 87.31 363 TYR A C 1
ATOM 2898 O O . TYR A 1 363 ? -14.975 -10.314 -14.961 1.00 87.31 363 TYR A O 1
ATOM 2906 N N . TRP A 1 364 ? -13.117 -9.920 -13.776 1.00 85.62 364 TRP A N 1
ATOM 2907 C CA . TRP A 1 364 ? -13.558 -8.598 -13.338 1.00 85.62 364 TRP A CA 1
ATOM 2908 C C . TRP A 1 364 ? -13.346 -7.568 -14.447 1.00 85.62 364 TRP A C 1
ATOM 2910 O O . TRP A 1 364 ? -12.474 -7.726 -15.302 1.00 85.62 364 TRP A O 1
ATOM 2920 N N . GLY A 1 365 ? -14.149 -6.501 -14.409 1.00 87.69 365 GLY A N 1
ATOM 2921 C CA . GLY A 1 365 ? -14.067 -5.409 -15.374 1.00 87.69 365 GLY A CA 1
ATOM 2922 C C . GLY A 1 365 ? -12.662 -4.810 -15.488 1.00 87.69 365 GLY A C 1
ATOM 2923 O O . GLY A 1 365 ? -11.839 -4.892 -14.568 1.00 87.69 365 GLY A O 1
ATOM 2924 N N . GLU A 1 366 ? -12.388 -4.204 -16.641 1.00 92.00 366 GLU A N 1
ATOM 2925 C CA . GLU A 1 366 ? -11.091 -3.602 -16.928 1.00 92.00 366 GLU A CA 1
ATOM 2926 C C . GLU A 1 366 ? -10.789 -2.428 -15.992 1.00 92.00 366 GLU A C 1
ATOM 2928 O O . GLU A 1 366 ? -11.647 -1.616 -15.639 1.00 92.00 366 GLU A O 1
ATOM 2933 N N . MET A 1 367 ? -9.527 -2.321 -15.595 1.00 92.44 367 MET A N 1
ATOM 2934 C CA . MET A 1 367 ? -9.029 -1.215 -14.798 1.00 92.44 367 MET A CA 1
ATOM 2935 C C . MET A 1 367 ? -8.638 -0.064 -15.716 1.00 92.44 367 MET A C 1
ATOM 2937 O O . MET A 1 367 ? -7.850 -0.243 -16.643 1.00 92.44 367 MET A O 1
ATOM 2941 N N . LYS A 1 368 ? -9.125 1.135 -15.402 1.00 94.75 368 LYS A N 1
ATOM 2942 C CA . LYS A 1 368 ? -8.673 2.380 -16.030 1.00 94.75 368 LYS A CA 1
ATOM 2943 C C . LYS A 1 368 ? -7.446 2.916 -15.287 1.00 94.75 368 LYS A C 1
ATOM 2945 O O . LYS A 1 368 ? -7.497 3.090 -14.062 1.00 94.75 368 LYS A O 1
ATOM 2950 N N . LEU A 1 369 ? -6.364 3.155 -16.021 1.00 95.81 369 LEU A N 1
ATOM 2951 C CA . LEU A 1 369 ? -5.091 3.679 -15.530 1.00 95.81 369 LEU A CA 1
ATOM 2952 C C . LEU A 1 369 ? -4.875 5.099 -16.057 1.00 95.81 369 LEU A C 1
ATOM 2954 O O . LEU A 1 369 ? -4.828 5.305 -17.267 1.00 95.81 369 LEU A O 1
ATOM 2958 N N . TYR A 1 370 ? -4.724 6.049 -15.143 1.00 96.19 370 TYR A N 1
ATOM 2959 C CA . TYR A 1 370 ? -4.488 7.462 -15.431 1.00 96.19 370 TYR A CA 1
ATOM 2960 C C . TYR A 1 370 ? -3.043 7.830 -15.095 1.00 96.19 370 TYR A C 1
ATOM 2962 O O . TYR A 1 370 ? -2.425 7.194 -14.236 1.00 96.19 370 TYR A O 1
ATOM 2970 N N . LEU A 1 371 ? -2.515 8.862 -15.747 1.00 95.69 371 LEU A N 1
ATOM 2971 C CA . LEU A 1 371 ? -1.204 9.416 -15.423 1.00 95.69 371 LEU A CA 1
ATOM 2972 C C . LEU A 1 371 ? -1.275 10.190 -14.094 1.00 95.69 371 LEU A C 1
ATOM 2974 O O . LEU A 1 371 ? -2.136 11.053 -13.919 1.00 95.69 371 LEU A O 1
ATOM 2978 N N . GLU A 1 372 ? -0.395 9.863 -13.142 1.00 95.56 372 GLU A N 1
ATOM 2979 C CA . GLU A 1 372 ? -0.415 10.423 -11.780 1.00 95.56 372 GLU A CA 1
ATOM 2980 C C . GLU A 1 372 ? -0.224 11.945 -11.779 1.00 95.56 372 GLU A C 1
ATOM 2982 O O . GLU A 1 372 ? -0.931 12.626 -11.039 1.00 95.56 372 GLU A O 1
ATOM 2987 N N . SER A 1 373 ? 0.643 12.477 -12.648 1.00 93.62 373 SER A N 1
ATOM 2988 C CA . SER A 1 373 ? 0.853 13.923 -12.803 1.00 93.62 373 SER A CA 1
ATOM 2989 C C . SER A 1 373 ? -0.420 14.651 -13.240 1.00 93.62 373 SER A C 1
ATOM 2991 O O . SER A 1 373 ? -0.850 15.577 -12.568 1.00 93.62 373 SER A O 1
ATOM 2993 N N . GLN A 1 374 ? -1.116 14.160 -14.269 1.00 95.06 374 GLN A N 1
ATOM 2994 C CA . GLN A 1 374 ? -2.381 14.751 -14.725 1.00 95.06 374 GLN A CA 1
ATOM 2995 C C . GLN A 1 374 ? -3.483 14.702 -13.655 1.00 95.06 374 GLN A C 1
ATOM 2997 O O . GLN A 1 374 ? -4.280 15.631 -13.528 1.00 95.06 374 GLN A O 1
ATOM 3002 N N . CYS A 1 375 ? -3.548 13.622 -12.868 1.00 95.75 375 CYS A N 1
ATOM 3003 C CA . CYS A 1 375 ? -4.463 13.549 -11.726 1.00 95.75 375 CYS A CA 1
ATOM 3004 C C . CYS A 1 375 ? -4.086 14.536 -10.616 1.00 95.75 375 CYS A C 1
ATOM 3006 O O . CYS A 1 375 ? -4.982 15.091 -9.981 1.00 95.75 375 CYS A O 1
ATOM 3008 N N . HIS A 1 376 ? -2.791 14.742 -10.372 1.00 95.06 376 HIS A N 1
ATOM 3009 C CA . HIS A 1 376 ? -2.303 15.733 -9.421 1.00 95.06 376 HIS A CA 1
ATOM 3010 C C . HIS A 1 376 ? -2.661 17.154 -9.867 1.00 95.06 376 HIS A C 1
ATOM 3012 O O . HIS A 1 376 ? -3.267 17.882 -9.085 1.00 95.06 376 HIS A O 1
ATOM 3018 N N . ASP A 1 377 ? -2.399 17.509 -11.124 1.00 94.69 377 ASP A N 1
ATOM 3019 C CA . ASP A 1 377 ? -2.730 18.824 -11.682 1.00 94.69 377 ASP A CA 1
ATOM 3020 C C . ASP A 1 377 ? -4.240 19.086 -11.611 1.00 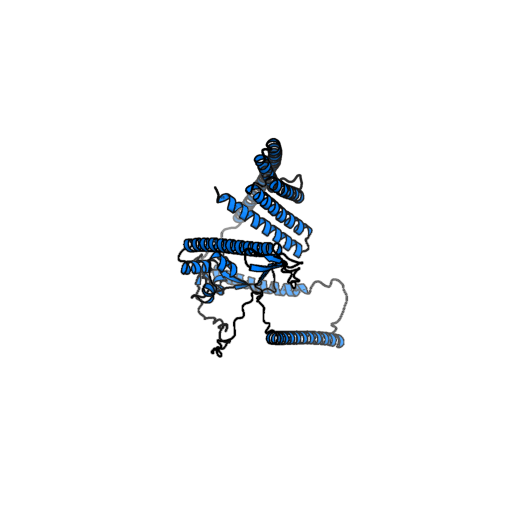94.69 377 ASP A C 1
ATOM 3022 O O . ASP A 1 377 ? -4.679 20.115 -11.098 1.00 94.69 377 ASP A O 1
ATOM 3026 N N . ARG A 1 378 ? -5.064 18.096 -11.983 1.00 95.56 378 ARG A N 1
ATOM 3027 C CA . ARG A 1 378 ? -6.528 18.163 -11.833 1.00 95.56 378 ARG A CA 1
ATOM 3028 C C . ARG A 1 378 ? -6.956 18.376 -10.381 1.00 95.56 378 ARG A C 1
ATOM 3030 O O . ARG A 1 378 ? -7.918 19.093 -10.114 1.00 95.56 378 ARG A O 1
ATOM 3037 N N . ALA A 1 379 ? -6.265 17.754 -9.430 1.00 95.75 379 ALA A N 1
ATOM 3038 C CA . ALA A 1 379 ? -6.538 17.955 -8.013 1.00 95.75 379 ALA A CA 1
ATOM 3039 C C . ALA A 1 379 ? -6.176 19.373 -7.559 1.00 95.75 379 ALA A C 1
ATOM 3041 O O . ALA A 1 379 ? -6.945 19.977 -6.813 1.00 95.75 379 ALA A O 1
ATOM 3042 N N . MET A 1 380 ? -5.059 19.917 -8.043 1.00 95.12 380 MET A N 1
ATOM 3043 C CA . MET A 1 380 ? -4.652 21.298 -7.785 1.00 95.12 380 MET A CA 1
ATOM 3044 C C . MET A 1 380 ? -5.658 22.299 -8.366 1.00 95.12 380 MET A C 1
ATOM 3046 O O . MET A 1 380 ? -5.992 23.271 -7.698 1.00 95.12 380 MET A O 1
ATOM 3050 N N . GLU A 1 381 ? -6.235 22.035 -9.539 1.00 94.69 381 GLU A N 1
ATOM 3051 C CA . GLU A 1 381 ? -7.293 22.885 -10.106 1.00 94.69 381 GLU A CA 1
ATOM 3052 C C . GLU A 1 381 ? -8.589 22.896 -9.273 1.00 94.69 381 GLU A C 1
ATOM 3054 O O . GLU A 1 381 ? -9.334 23.875 -9.302 1.00 94.69 381 GLU A O 1
ATOM 3059 N N . ILE A 1 382 ? -8.908 21.792 -8.589 1.00 94.69 382 ILE A N 1
ATOM 3060 C CA . ILE A 1 382 ? -10.162 21.633 -7.834 1.00 94.69 382 ILE A CA 1
ATOM 3061 C C . ILE A 1 382 ? -10.011 22.133 -6.400 1.00 94.69 382 ILE A C 1
ATOM 3063 O O . ILE A 1 382 ? -10.893 22.812 -5.880 1.00 94.69 382 ILE A O 1
ATOM 3067 N N . TRP A 1 383 ? -8.907 21.771 -5.754 1.00 94.19 383 TRP A N 1
ATOM 3068 C CA . TRP A 1 383 ? -8.672 22.039 -4.338 1.00 94.19 383 TRP A CA 1
ATOM 3069 C C . TRP A 1 383 ? -7.768 23.252 -4.099 1.00 94.19 383 TRP A C 1
ATOM 3071 O O . TRP A 1 383 ? -7.665 23.720 -2.966 1.00 94.19 383 TRP A O 1
ATOM 3081 N N . GLY A 1 384 ? -7.117 23.775 -5.139 1.00 93.00 384 GLY A N 1
ATOM 3082 C CA . GLY A 1 384 ? -6.229 24.939 -5.097 1.00 93.00 384 GLY A CA 1
ATOM 3083 C C . GLY A 1 384 ? -4.840 24.645 -4.529 1.00 93.00 384 GLY A C 1
ATOM 3084 O O . GLY A 1 384 ? -3.840 25.109 -5.069 1.00 93.00 384 GLY A O 1
ATOM 3085 N N . SER A 1 385 ? -4.753 23.859 -3.454 1.00 93.06 385 SER A N 1
ATOM 3086 C CA . SER A 1 385 ? -3.492 23.485 -2.812 1.00 93.06 385 SER A CA 1
ATOM 3087 C C . SER A 1 385 ? -3.514 22.040 -2.316 1.00 93.06 385 SER A C 1
ATOM 3089 O O . SER A 1 385 ? -4.571 21.468 -2.035 1.00 93.06 385 SER A O 1
ATOM 3091 N N . MET A 1 386 ? -2.325 21.452 -2.165 1.00 89.81 386 MET A N 1
ATOM 3092 C CA . MET A 1 386 ? -2.183 20.116 -1.583 1.00 89.81 386 MET A CA 1
ATOM 3093 C C . MET A 1 386 ? -2.597 20.092 -0.101 1.00 89.81 386 MET A C 1
ATOM 3095 O O . MET A 1 386 ? -3.176 19.112 0.363 1.00 89.81 386 MET A O 1
ATOM 3099 N N . GLU A 1 387 ? -2.376 21.192 0.621 1.00 92.75 387 GLU A N 1
ATOM 3100 C CA . GLU A 1 387 ? -2.773 21.348 2.025 1.00 92.75 387 GLU A CA 1
ATOM 3101 C C . GLU A 1 387 ? -4.296 21.237 2.198 1.00 92.75 387 GLU A C 1
ATOM 3103 O O . GLU A 1 387 ? -4.771 20.496 3.059 1.00 92.75 387 GLU A O 1
ATOM 3108 N N . ASN A 1 388 ? -5.077 21.851 1.301 1.00 94.12 388 ASN A N 1
ATOM 3109 C CA . ASN A 1 388 ? -6.540 21.766 1.329 1.00 94.12 388 ASN A CA 1
ATOM 3110 C C . ASN A 1 388 ? -7.048 20.326 1.146 1.00 94.12 388 ASN A C 1
ATOM 3112 O O . ASN A 1 388 ? -8.031 19.925 1.777 1.00 94.12 388 ASN A O 1
ATOM 3116 N N . ILE A 1 389 ? -6.375 19.527 0.310 1.00 93.19 389 ILE A N 1
ATOM 3117 C CA . ILE A 1 389 ? -6.705 18.106 0.106 1.00 93.19 389 ILE A CA 1
ATOM 3118 C C . ILE A 1 389 ? -6.459 17.320 1.395 1.00 93.19 389 ILE A C 1
ATOM 3120 O O . ILE A 1 389 ? -7.282 16.485 1.783 1.00 93.19 389 ILE A O 1
ATOM 3124 N N . GLU A 1 390 ? -5.337 17.574 2.067 1.00 91.62 390 GLU A N 1
ATOM 3125 C CA . GLU A 1 390 ? -4.986 16.903 3.318 1.00 91.62 390 GLU A CA 1
ATOM 3126 C C . GLU A 1 390 ? -5.950 17.274 4.443 1.00 91.62 390 GLU A C 1
ATOM 3128 O O . GLU A 1 390 ? -6.472 16.380 5.121 1.00 91.62 390 GLU A O 1
ATOM 3133 N N . GLU A 1 391 ? -6.264 18.560 4.596 1.00 92.88 391 GLU A N 1
ATOM 3134 C CA . GLU A 1 391 ? -7.270 19.026 5.545 1.00 92.88 391 GLU A CA 1
ATOM 3135 C C . GLU A 1 391 ? -8.619 18.353 5.304 1.00 92.88 391 GLU A C 1
ATOM 3137 O O . GLU A 1 391 ? -9.211 17.793 6.231 1.00 92.88 391 GLU A O 1
ATOM 3142 N N . GLU A 1 392 ? -9.106 18.359 4.067 1.00 93.00 392 GLU A N 1
ATOM 3143 C CA . GLU A 1 392 ? -10.379 17.737 3.724 1.00 93.00 392 GLU A CA 1
ATOM 3144 C C . GLU A 1 392 ? -10.344 16.219 3.962 1.00 93.00 392 GLU A C 1
ATOM 3146 O O . GLU A 1 392 ? -11.297 15.636 4.493 1.00 93.00 392 GLU A O 1
ATOM 3151 N N . ALA A 1 393 ? -9.220 15.559 3.676 1.00 91.75 393 ALA A N 1
ATOM 3152 C CA . ALA A 1 393 ? -9.031 14.150 3.997 1.00 91.75 393 ALA A CA 1
ATOM 3153 C C . ALA A 1 393 ? -9.102 13.896 5.513 1.00 91.75 393 ALA A C 1
ATOM 3155 O O . ALA A 1 393 ? -9.703 12.902 5.944 1.00 91.75 393 ALA A O 1
ATOM 3156 N N . THR A 1 394 ? -8.531 14.778 6.341 1.00 92.31 394 THR A N 1
ATOM 3157 C CA . THR A 1 394 ? -8.638 14.671 7.806 1.00 92.31 394 THR A CA 1
ATOM 3158 C C . THR A 1 394 ? -10.073 14.892 8.285 1.00 92.31 394 THR A C 1
ATOM 3160 O O . THR A 1 394 ? -10.578 14.088 9.079 1.00 92.31 394 THR A O 1
ATOM 3163 N N . LYS A 1 395 ? -10.780 15.886 7.732 1.00 95.12 395 LYS A N 1
ATOM 3164 C CA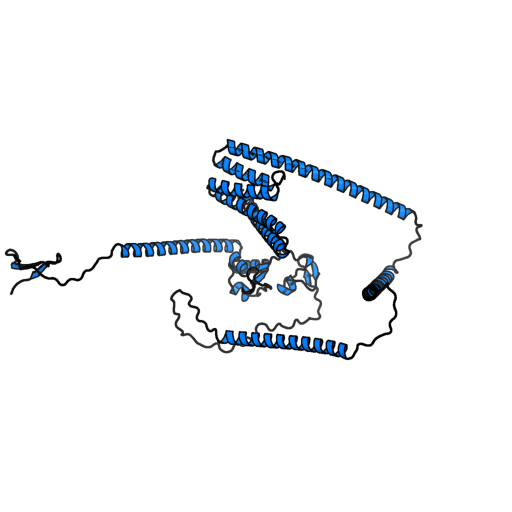 . LYS A 1 395 ? -12.193 16.172 8.028 1.00 95.12 395 LYS A CA 1
ATOM 3165 C C . LYS A 1 395 ? -13.067 14.956 7.704 1.00 95.12 395 LYS A C 1
ATOM 3167 O O . LYS A 1 395 ? -13.807 14.483 8.574 1.00 95.12 395 LYS A O 1
ATOM 3172 N N . ARG A 1 396 ? -12.910 14.350 6.519 1.00 93.00 396 ARG A N 1
ATOM 3173 C CA . ARG A 1 396 ? -13.629 13.121 6.116 1.00 93.00 396 ARG A CA 1
ATOM 3174 C C . ARG A 1 396 ? -13.338 11.933 7.037 1.00 93.00 396 ARG A C 1
ATOM 3176 O O . ARG A 1 396 ? -14.259 11.183 7.373 1.00 93.00 396 ARG A O 1
ATOM 3183 N N . LYS A 1 397 ? -12.092 11.760 7.498 1.00 92.06 397 LYS A N 1
ATOM 3184 C CA . LYS A 1 397 ? -11.722 10.696 8.456 1.00 92.06 397 LYS A CA 1
ATOM 3185 C C . LYS A 1 397 ? -12.397 10.890 9.815 1.00 92.06 397 LYS A C 1
ATOM 3187 O O . LYS A 1 397 ? -12.960 9.932 10.347 1.00 92.06 397 LYS A O 1
ATOM 3192 N N . ILE A 1 398 ? -12.392 12.112 10.347 1.00 94.44 398 ILE A N 1
ATOM 3193 C CA . ILE A 1 398 ? -13.048 12.443 11.621 1.00 94.44 398 ILE A CA 1
ATOM 3194 C C . ILE A 1 398 ? -14.560 12.209 11.518 1.00 94.44 398 ILE A C 1
ATOM 3196 O O . ILE A 1 398 ? -15.144 11.569 12.394 1.00 94.44 398 ILE A O 1
ATOM 3200 N N . LEU A 1 399 ? -15.198 12.667 10.437 1.00 95.56 399 LEU A N 1
ATOM 3201 C CA . LEU A 1 399 ? -16.631 12.454 10.206 1.00 95.56 399 LEU A CA 1
ATOM 3202 C C . LEU A 1 399 ? -16.978 10.965 10.072 1.00 95.56 399 LEU A C 1
ATOM 3204 O O . LEU A 1 399 ? -17.942 10.502 10.685 1.00 95.56 399 LEU A O 1
ATOM 3208 N N . SER A 1 400 ? -16.164 10.194 9.346 1.00 92.25 400 SER A N 1
ATOM 3209 C CA . SER A 1 400 ? -16.322 8.738 9.227 1.00 92.25 400 SER A CA 1
ATOM 3210 C C . SER A 1 400 ? -16.214 8.040 10.588 1.00 92.25 400 SER A C 1
ATOM 3212 O O . SER A 1 400 ? -17.043 7.186 10.908 1.00 92.25 400 SER A O 1
ATOM 3214 N N . ALA A 1 401 ? -15.256 8.435 11.434 1.00 93.12 401 ALA A N 1
ATOM 3215 C CA . ALA A 1 401 ? -15.113 7.901 12.790 1.00 93.12 401 ALA A CA 1
ATOM 3216 C C . ALA A 1 401 ? -16.320 8.246 13.678 1.00 93.12 401 ALA A C 1
ATOM 3218 O O . ALA A 1 401 ? -16.873 7.359 14.329 1.00 93.12 401 ALA A O 1
ATOM 3219 N N . LYS A 1 402 ? -16.790 9.501 13.641 1.00 95.56 402 LYS A N 1
ATOM 3220 C CA . LYS A 1 402 ? -18.001 9.937 14.358 1.00 95.56 402 LYS A CA 1
ATOM 3221 C C . LYS A 1 402 ? -19.238 9.154 13.912 1.00 95.56 402 LYS A C 1
ATOM 3223 O O . LYS A 1 402 ? -20.018 8.720 14.754 1.00 95.56 402 LYS A O 1
ATOM 3228 N N . SER A 1 403 ? -19.414 8.941 12.607 1.00 93.69 403 SER A N 1
ATOM 3229 C CA . SER A 1 403 ? -20.530 8.155 12.063 1.00 93.69 403 SER A CA 1
ATOM 3230 C C . SER A 1 403 ? -20.473 6.689 12.512 1.00 93.69 403 SER A C 1
ATOM 3232 O O . SER A 1 403 ? -21.480 6.135 12.953 1.00 93.69 403 SER A O 1
ATOM 3234 N N . LYS A 1 404 ? -19.284 6.070 12.500 1.00 95.81 404 LYS A N 1
ATOM 3235 C CA . LYS A 1 404 ? -19.084 4.700 13.003 1.00 95.81 404 LYS A CA 1
ATOM 3236 C C . LYS A 1 404 ? -19.392 4.577 14.496 1.00 95.81 404 LYS A C 1
ATOM 3238 O O . LYS A 1 404 ? -20.065 3.624 14.876 1.00 95.81 404 LYS A O 1
ATOM 3243 N N . ALA A 1 405 ? -18.957 5.541 15.309 1.00 93.62 405 ALA A N 1
ATOM 3244 C CA . ALA A 1 405 ? -19.268 5.586 16.738 1.00 93.62 405 ALA A CA 1
ATOM 3245 C C . ALA A 1 405 ? -20.782 5.687 16.972 1.00 93.62 405 ALA A C 1
ATOM 3247 O O . ALA A 1 405 ? -21.360 4.824 17.623 1.00 93.62 405 ALA A O 1
ATOM 3248 N N . LYS A 1 406 ? -21.458 6.636 16.308 1.00 96.69 406 LYS A N 1
ATOM 3249 C CA . LYS A 1 406 ? -22.924 6.767 16.379 1.00 96.69 406 LYS A CA 1
ATOM 3250 C C . LYS A 1 406 ? -23.651 5.486 15.957 1.00 96.69 406 LYS A C 1
ATOM 3252 O O . LYS A 1 406 ? -24.639 5.106 16.579 1.00 96.69 406 LYS A O 1
ATOM 3257 N N . LYS A 1 407 ? -23.175 4.804 14.908 1.00 97.12 407 LYS A N 1
ATOM 3258 C CA . LYS A 1 407 ? -23.756 3.534 14.441 1.00 97.12 407 LYS A CA 1
ATOM 3259 C C . LYS A 1 407 ? -23.571 2.412 15.466 1.00 97.12 407 LYS A C 1
ATOM 3261 O O . LYS A 1 407 ? -24.479 1.604 15.638 1.00 97.12 407 LYS A O 1
ATOM 3266 N N . TYR A 1 408 ? -22.423 2.363 16.137 1.00 95.69 408 TYR A N 1
ATOM 3267 C CA . TYR A 1 408 ? -22.171 1.421 17.226 1.00 95.69 408 TYR A CA 1
ATOM 3268 C C . TYR A 1 408 ? -23.084 1.698 18.423 1.00 95.69 408 TYR A C 1
ATOM 3270 O O . TYR A 1 408 ? -23.767 0.787 18.886 1.00 95.69 408 TYR A O 1
ATOM 3278 N N . ASP A 1 409 ? -23.184 2.955 18.852 1.00 95.56 409 ASP A N 1
ATOM 3279 C CA . ASP A 1 409 ? -24.041 3.353 19.972 1.00 95.56 409 ASP A CA 1
ATOM 3280 C C . ASP A 1 409 ? -25.515 3.053 19.688 1.00 95.56 409 ASP A C 1
ATOM 3282 O O . ASP A 1 409 ? -26.224 2.535 20.552 1.00 95.56 409 ASP A O 1
ATOM 3286 N N . LYS A 1 410 ? -25.973 3.304 18.453 1.00 97.31 410 LYS A N 1
ATOM 3287 C CA . LYS A 1 410 ? -27.327 2.945 18.011 1.00 97.31 410 LYS A CA 1
ATOM 3288 C C . LYS A 1 410 ? -27.575 1.440 18.149 1.00 97.31 410 LYS A C 1
ATOM 3290 O O . LYS A 1 410 ? -28.551 1.060 18.790 1.00 97.31 410 LYS A O 1
ATOM 3295 N N . LYS A 1 411 ? -26.663 0.600 17.644 1.00 96.50 411 LYS A N 1
ATOM 3296 C CA . LYS A 1 411 ? -26.761 -0.865 17.769 1.00 96.50 411 LYS A CA 1
ATOM 3297 C C . LYS A 1 411 ? -26.736 -1.336 19.222 1.00 96.50 411 LYS A C 1
ATOM 3299 O O . LYS A 1 411 ? -27.509 -2.208 19.598 1.00 96.50 411 LYS A O 1
ATOM 3304 N N . MET A 1 412 ? -25.879 -0.748 20.055 1.00 95.25 412 MET A N 1
ATOM 3305 C CA . MET A 1 412 ? -25.822 -1.071 21.483 1.00 95.25 412 MET A CA 1
ATOM 3306 C C . MET A 1 412 ? -27.118 -0.699 22.203 1.00 95.25 412 MET A C 1
ATOM 3308 O O . MET A 1 412 ? -27.565 -1.428 23.087 1.00 95.25 412 MET A O 1
ATOM 3312 N N . ASN A 1 413 ? -27.734 0.424 21.839 1.00 95.00 413 ASN A N 1
ATOM 3313 C CA . ASN A 1 413 ? -29.013 0.839 22.403 1.00 95.00 413 ASN A CA 1
ATOM 3314 C C . ASN A 1 413 ? -30.172 -0.040 21.923 1.00 95.00 413 ASN A C 1
ATOM 3316 O O . ASN A 1 413 ? -31.051 -0.342 22.726 1.00 95.00 413 ASN A O 1
ATOM 3320 N N . GLU A 1 414 ? -30.167 -0.472 20.661 1.00 95.69 414 GLU A N 1
ATOM 3321 C CA . GLU A 1 414 ? -31.115 -1.464 20.134 1.00 95.69 414 GLU A CA 1
ATOM 3322 C C . GLU A 1 414 ? -30.997 -2.792 20.892 1.00 95.69 414 GLU A C 1
ATOM 3324 O O . GLU A 1 414 ? -31.985 -3.253 21.458 1.00 95.69 414 GLU A O 1
ATOM 3329 N N . LEU A 1 415 ? -29.781 -3.325 21.043 1.00 94.19 415 LEU A N 1
ATOM 3330 C CA . LEU A 1 415 ? -29.536 -4.559 21.797 1.00 94.19 415 LEU A CA 1
ATOM 3331 C C . LEU A 1 415 ? -29.983 -4.442 23.264 1.00 94.19 415 LEU A C 1
ATOM 3333 O O . LEU A 1 415 ? -30.613 -5.343 23.812 1.00 94.19 415 LEU A O 1
ATOM 3337 N N . LYS A 1 416 ? -29.712 -3.303 23.916 1.00 92.50 416 LYS A N 1
ATOM 3338 C CA . LYS A 1 416 ? -30.195 -3.039 25.283 1.00 92.50 416 LYS A CA 1
ATOM 3339 C C . LYS A 1 416 ? -31.721 -3.048 25.369 1.00 92.50 416 LYS A C 1
ATOM 3341 O O . LYS A 1 416 ? -32.252 -3.489 26.385 1.00 92.50 416 LYS A O 1
ATOM 3346 N N . LYS A 1 417 ? -32.425 -2.526 24.359 1.00 88.12 417 LYS A N 1
ATOM 3347 C CA . LYS A 1 417 ? -33.895 -2.560 24.323 1.00 88.12 417 LYS A CA 1
ATOM 3348 C C . LYS A 1 417 ? -34.397 -3.996 24.206 1.00 88.12 417 LYS A C 1
ATOM 3350 O O . LYS A 1 417 ? -35.258 -4.367 24.993 1.00 88.12 417 LYS A O 1
ATOM 3355 N N . GLU A 1 418 ? -33.805 -4.793 23.322 1.00 90.12 418 GLU A N 1
ATOM 3356 C CA . GLU A 1 418 ? -34.159 -6.204 23.114 1.00 90.12 418 GLU A CA 1
ATOM 3357 C C . GLU A 1 418 ? -33.964 -7.059 24.383 1.00 90.12 418 GLU A C 1
ATOM 3359 O O . GLU A 1 418 ? -34.854 -7.813 24.793 1.00 90.12 418 GLU A O 1
ATOM 3364 N N . VAL A 1 419 ? -32.835 -6.881 25.079 1.00 89.62 419 VAL A N 1
ATOM 3365 C CA . VAL A 1 419 ? -32.569 -7.560 26.361 1.00 89.62 419 VAL A CA 1
ATOM 3366 C C . VAL A 1 419 ? -33.562 -7.121 27.442 1.00 89.62 419 VAL A C 1
ATOM 3368 O O . VAL A 1 419 ? -34.073 -7.949 28.191 1.00 89.62 419 VAL A O 1
ATOM 3371 N N . ARG A 1 420 ? -33.900 -5.827 27.522 1.00 84.94 420 ARG A N 1
ATOM 3372 C CA . ARG A 1 420 ? -34.919 -5.365 28.480 1.00 84.94 420 ARG A CA 1
ATOM 3373 C C . ARG A 1 420 ? -36.297 -5.950 28.178 1.00 84.94 420 ARG A C 1
ATOM 3375 O O . ARG A 1 420 ? -36.961 -6.391 29.107 1.00 84.94 420 ARG A O 1
ATOM 3382 N N . SER A 1 421 ? -36.716 -5.993 26.914 1.00 75.06 421 SER A N 1
ATOM 3383 C CA . SER A 1 421 ? -38.018 -6.556 26.529 1.00 75.06 421 SER A CA 1
ATOM 3384 C C . SER A 1 421 ? -38.114 -8.071 26.718 1.00 75.06 421 SER A C 1
ATOM 3386 O O . SER A 1 421 ? -39.210 -8.588 26.895 1.00 75.06 421 SER A O 1
ATOM 3388 N N . SER A 1 422 ? -36.992 -8.794 26.695 1.00 74.19 422 SER A N 1
ATOM 3389 C CA . SER A 1 422 ? -36.982 -10.240 26.961 1.00 74.19 422 SER A CA 1
ATOM 3390 C C . SER A 1 422 ? -37.012 -10.571 28.454 1.00 74.19 422 SER A C 1
ATOM 3392 O O . SER A 1 422 ? -37.652 -11.549 28.831 1.00 74.19 422 SER A O 1
ATOM 3394 N N . LEU A 1 423 ? -36.383 -9.749 29.302 1.00 72.25 423 LEU A N 1
ATOM 3395 C CA . LEU A 1 423 ? -36.434 -9.893 30.764 1.00 72.25 423 LEU A CA 1
ATOM 3396 C C . LEU A 1 423 ? -37.773 -9.438 31.363 1.00 72.25 423 LEU A C 1
ATOM 3398 O O . LEU A 1 423 ? -38.228 -10.004 32.350 1.00 72.25 423 LEU A O 1
ATOM 3402 N N . TYR A 1 424 ? -38.402 -8.422 30.772 1.00 66.31 424 TYR A N 1
ATOM 3403 C CA . TYR A 1 424 ? -39.681 -7.864 31.215 1.00 66.31 424 TYR A CA 1
ATOM 3404 C C . TYR A 1 424 ? -40.833 -8.382 30.340 1.00 66.31 424 TYR A C 1
ATOM 3406 O O . TYR A 1 424 ? -41.541 -7.617 29.687 1.00 66.31 424 TYR A O 1
ATOM 3414 N N . LYS A 1 425 ? -41.030 -9.704 30.304 1.00 61.84 425 LYS A N 1
ATOM 3415 C CA . LYS A 1 425 ? -42.296 -10.272 29.826 1.00 61.84 425 LYS A CA 1
ATOM 3416 C C . LYS A 1 425 ? -43.293 -10.229 30.977 1.00 61.84 425 LYS A C 1
ATOM 3418 O O . LYS A 1 425 ? -43.275 -11.091 31.846 1.00 61.84 425 LYS A O 1
ATOM 3423 N N . VAL A 1 426 ? -44.147 -9.208 30.998 1.00 65.25 426 VAL A N 1
ATOM 3424 C CA . VAL A 1 426 ? -45.330 -9.239 31.861 1.00 65.25 426 VAL A CA 1
ATOM 3425 C C . VAL A 1 426 ? -46.280 -10.257 31.244 1.00 65.25 426 VAL A C 1
ATOM 3427 O O . VAL A 1 426 ? -46.846 -10.014 30.178 1.00 65.25 426 VAL A O 1
ATOM 3430 N N . GLU A 1 427 ? -46.412 -11.420 31.874 1.00 59.19 427 GLU A N 1
ATOM 3431 C CA . GLU A 1 427 ? -47.458 -12.376 31.527 1.00 59.19 427 GLU A CA 1
ATOM 3432 C C . GLU A 1 427 ? -48.805 -11.772 31.933 1.00 59.19 427 GLU A C 1
ATOM 3434 O O . GLU A 1 427 ? -49.274 -11.917 33.059 1.00 59.19 427 GLU A O 1
ATOM 3439 N N . LEU A 1 428 ? -49.422 -11.036 31.010 1.00 66.69 428 LEU A N 1
ATOM 3440 C CA . LEU A 1 428 ? -50.808 -10.598 31.135 1.00 66.69 428 LEU A CA 1
ATOM 3441 C C . LEU A 1 428 ? -51.712 -11.813 30.903 1.00 66.69 428 LEU A C 1
ATOM 3443 O O . LEU A 1 428 ? -52.280 -12.003 29.830 1.00 66.69 428 LEU A O 1
ATOM 3447 N N . SER A 1 429 ? -51.810 -12.661 31.925 1.00 65.06 429 SER A N 1
ATOM 3448 C CA . SER A 1 429 ? -52.817 -13.713 32.016 1.00 65.06 429 SER A CA 1
ATOM 3449 C C . SER A 1 429 ? -54.185 -13.061 32.221 1.00 65.06 429 SER A C 1
ATOM 3451 O O . SER A 1 429 ? -54.610 -12.809 33.353 1.00 65.06 429 SER A O 1
ATOM 3453 N N . GLY A 1 430 ? -54.884 -12.777 31.122 1.00 68.56 430 GLY A N 1
ATOM 3454 C CA . GLY A 1 430 ? -56.305 -12.455 31.174 1.00 68.56 430 GLY A CA 1
ATOM 3455 C C . GLY A 1 430 ? -57.068 -13.661 31.718 1.00 68.56 430 GLY A C 1
ATOM 3456 O O . GLY A 1 430 ? -57.090 -14.711 31.084 1.00 68.56 430 GLY A O 1
ATOM 3457 N N . HIS A 1 431 ? -57.673 -13.521 32.894 1.00 73.69 431 HIS A N 1
ATOM 3458 C CA . HIS A 1 431 ? -58.594 -14.512 33.441 1.00 73.69 431 HIS A CA 1
ATOM 3459 C C . HIS A 1 431 ? -59.940 -13.841 33.703 1.00 73.69 431 HIS A C 1
ATOM 3461 O O . HIS A 1 431 ? -60.012 -12.650 34.003 1.00 73.69 431 HIS A O 1
ATOM 3467 N N . THR A 1 432 ? -61.019 -14.603 33.567 1.00 77.25 432 THR A N 1
ATOM 3468 C CA . THR A 1 432 ? -62.357 -14.148 33.943 1.00 77.25 432 THR A CA 1
ATOM 3469 C C . THR A 1 432 ? -62.461 -14.119 35.461 1.00 77.25 432 THR A C 1
ATOM 3471 O O . THR A 1 432 ? -62.253 -15.151 36.103 1.00 77.25 432 THR A O 1
ATOM 3474 N N . HIS A 1 433 ? -62.775 -12.957 36.035 1.00 79.19 433 HIS A N 1
ATOM 3475 C CA . HIS A 1 433 ? -62.893 -12.818 37.481 1.00 79.19 433 HIS A CA 1
ATOM 3476 C C . HIS A 1 433 ? -64.044 -13.674 38.018 1.00 79.19 433 HIS A C 1
ATOM 3478 O O . HIS A 1 433 ? -65.211 -13.430 37.716 1.00 79.19 433 HIS A O 1
ATOM 3484 N N . GLN A 1 434 ? -63.710 -14.668 38.837 1.00 82.38 434 GLN A N 1
ATOM 3485 C CA . GLN A 1 434 ? -64.663 -15.310 39.736 1.00 82.38 434 GLN A CA 1
ATOM 3486 C C . GLN A 1 434 ? -64.537 -14.642 41.099 1.00 82.38 434 GLN A C 1
ATOM 3488 O O . GLN A 1 434 ? -63.445 -14.599 41.669 1.00 82.38 434 GLN A O 1
ATOM 3493 N N . TYR A 1 435 ? -65.637 -14.072 41.578 1.00 87.25 435 TYR A N 1
ATOM 3494 C CA . TYR A 1 435 ? -65.688 -13.299 42.812 1.00 87.25 435 TYR A CA 1
ATOM 3495 C C . TYR A 1 435 ? -66.136 -14.166 43.989 1.00 87.25 435 TYR A C 1
ATOM 3497 O O . TYR A 1 435 ? -66.991 -15.038 43.827 1.00 87.25 435 TYR A O 1
ATOM 3505 N N . SER A 1 436 ? -65.546 -13.926 45.158 1.00 80.31 436 SER A N 1
ATOM 3506 C CA . SER A 1 436 ? -65.927 -14.563 46.417 1.00 80.31 436 SER A CA 1
ATOM 3507 C C . SER A 1 436 ? -67.255 -14.016 46.954 1.00 80.31 436 SER A C 1
ATOM 3509 O O . SER A 1 436 ? -67.879 -13.131 46.361 1.00 80.31 436 SER A O 1
ATOM 3511 N N . GLU A 1 437 ? -67.676 -14.545 48.104 1.00 82.19 437 GLU A N 1
ATOM 3512 C CA . GLU A 1 437 ? -68.826 -14.036 48.851 1.00 82.19 437 GLU A CA 1
ATOM 3513 C C . GLU A 1 437 ? -68.696 -12.533 49.145 1.00 82.19 437 GLU A C 1
ATOM 3515 O O . GLU A 1 437 ? -67.596 -11.995 49.289 1.00 82.19 437 GLU A O 1
ATOM 3520 N N . GLU A 1 438 ? -69.846 -11.859 49.174 1.00 86.62 438 GLU A N 1
ATOM 3521 C CA . GLU A 1 438 ? -69.967 -10.421 49.429 1.00 86.62 438 GLU A CA 1
ATOM 3522 C C . GLU A 1 438 ? -69.715 -10.104 50.891 1.00 86.62 438 GLU A C 1
ATOM 3524 O O . GLU A 1 438 ? -70.324 -10.702 51.776 1.00 86.62 438 GLU A O 1
ATOM 3529 N N . THR A 1 439 ? -68.890 -9.090 51.125 1.00 85.62 439 THR A N 1
ATOM 3530 C CA . THR A 1 439 ? -68.743 -8.460 52.430 1.00 85.62 439 THR A CA 1
ATOM 3531 C C . THR A 1 439 ? -69.381 -7.080 52.389 1.00 85.62 439 THR A C 1
ATOM 3533 O O . THR A 1 439 ? -69.168 -6.305 51.454 1.00 85.62 439 THR A O 1
ATOM 3536 N N . TYR A 1 440 ? -70.199 -6.794 53.396 1.00 88.25 440 TYR A N 1
ATOM 3537 C CA . TYR A 1 440 ? -70.808 -5.488 53.604 1.00 88.25 440 TYR A CA 1
ATOM 3538 C C . TYR A 1 440 ? -69.962 -4.690 54.594 1.00 88.25 440 TYR A C 1
ATOM 3540 O O . TYR A 1 440 ? -69.533 -5.239 55.613 1.00 88.25 440 TYR A O 1
ATOM 3548 N N . ASN A 1 441 ? -69.708 -3.421 54.284 1.00 84.06 441 ASN A N 1
ATOM 3549 C CA . ASN A 1 441 ? -68.980 -2.519 55.163 1.00 84.06 441 ASN A CA 1
ATOM 3550 C C . ASN A 1 441 ? -69.926 -1.465 55.759 1.00 84.06 441 ASN A C 1
ATOM 3552 O O . ASN A 1 441 ? -70.372 -0.562 55.056 1.00 84.06 441 ASN A O 1
ATOM 3556 N N . GLU A 1 442 ? -70.193 -1.571 57.065 1.00 80.12 442 GLU A N 1
ATOM 3557 C CA . GLU A 1 442 ? -71.118 -0.700 57.810 1.00 80.12 442 GLU A CA 1
ATOM 3558 C C . GLU A 1 442 ? -70.678 0.772 57.872 1.00 80.12 442 GLU A C 1
ATOM 3560 O O . GLU A 1 442 ? -71.521 1.650 58.030 1.00 80.12 442 GLU A O 1
ATOM 3565 N N . GLU A 1 443 ? -69.380 1.065 57.743 1.00 81.94 443 GLU A N 1
ATOM 3566 C CA . GLU A 1 443 ? -68.874 2.444 57.816 1.00 81.94 443 GLU A CA 1
ATOM 3567 C C . GLU A 1 443 ? -69.059 3.223 56.508 1.00 81.94 443 GLU A C 1
ATOM 3569 O O . GLU A 1 443 ? -69.137 4.452 56.531 1.00 81.94 443 GLU A O 1
ATOM 3574 N N . THR A 1 444 ? -69.109 2.523 55.371 1.00 79.38 444 THR A N 1
ATOM 3575 C CA . THR A 1 444 ? -69.163 3.136 54.034 1.00 79.38 444 THR A CA 1
ATOM 3576 C C . THR A 1 444 ? -70.445 2.822 53.266 1.00 79.38 444 THR A C 1
ATOM 3578 O O . THR A 1 444 ? -70.609 3.358 52.181 1.00 79.38 444 THR A O 1
ATOM 3581 N N . ASP A 1 445 ? -71.341 1.988 53.813 1.00 84.00 445 ASP A N 1
ATOM 3582 C CA . ASP A 1 445 ? -72.590 1.519 53.177 1.00 84.00 445 ASP A CA 1
ATOM 3583 C C . ASP A 1 445 ? -72.373 0.889 51.781 1.00 84.00 445 ASP A C 1
ATOM 3585 O O . ASP A 1 445 ? -73.200 0.968 50.875 1.00 84.00 445 ASP A O 1
ATOM 3589 N N . GLU A 1 446 ? -71.220 0.238 51.594 1.00 86.50 446 GLU A N 1
ATOM 3590 C CA . GLU A 1 446 ? -70.805 -0.360 50.322 1.00 86.50 446 GLU A CA 1
ATOM 3591 C C . GLU A 1 446 ? -70.623 -1.879 50.454 1.00 86.50 446 GLU A C 1
ATOM 3593 O O . GLU A 1 446 ? -70.158 -2.400 51.475 1.00 86.50 446 GLU A O 1
ATOM 3598 N N . TYR A 1 447 ? -70.944 -2.603 49.380 1.00 88.38 447 TYR A N 1
ATOM 3599 C CA . TYR A 1 447 ? -70.659 -4.028 49.238 1.00 88.38 447 TYR A CA 1
ATOM 3600 C C . TYR A 1 447 ? -69.371 -4.220 48.442 1.00 88.38 447 TYR A C 1
ATOM 3602 O O . TYR A 1 447 ? -69.141 -3.562 47.427 1.00 88.38 447 TYR A O 1
ATOM 3610 N N . SER A 1 448 ? -68.538 -5.172 48.856 1.00 88.88 448 SER A N 1
ATOM 3611 C CA . SER A 1 448 ? -67.313 -5.519 48.136 1.00 88.88 448 SER A CA 1
ATOM 3612 C C . SER A 1 448 ? -67.208 -7.018 47.878 1.00 88.88 448 SER A C 1
ATOM 3614 O O . SER A 1 448 ? -67.653 -7.841 48.681 1.00 88.88 448 SER A O 1
ATOM 3616 N N . LYS A 1 449 ? -66.620 -7.385 46.736 1.00 89.12 449 LYS A N 1
ATOM 3617 C CA . LYS A 1 449 ? -66.235 -8.763 46.412 1.00 89.12 449 LYS A CA 1
ATOM 3618 C C . LYS A 1 449 ? -64.821 -8.792 45.850 1.00 89.12 449 LYS A C 1
ATOM 3620 O O . LYS A 1 449 ? -64.494 -8.026 44.943 1.00 89.12 449 LYS A O 1
ATOM 3625 N N . SER A 1 450 ? -63.980 -9.691 46.348 1.00 87.00 450 SER A N 1
ATOM 3626 C CA . SER A 1 450 ? -62.633 -9.918 45.819 1.00 87.00 450 SER A CA 1
ATOM 3627 C C . SER A 1 450 ? -62.623 -11.097 44.849 1.00 87.00 450 SER A C 1
ATOM 3629 O O . SER A 1 450 ? -63.397 -12.046 44.969 1.00 87.00 450 SER A O 1
ATOM 3631 N N . CYS A 1 451 ? -61.780 -11.026 43.825 1.00 86.56 451 CYS A N 1
ATOM 3632 C CA . CYS A 1 451 ? -61.584 -12.138 42.912 1.00 86.56 451 CYS A CA 1
ATOM 3633 C C . CYS A 1 451 ? -60.786 -13.250 43.612 1.00 86.56 451 CYS A C 1
ATOM 3635 O O . CYS A 1 451 ? -59.809 -12.998 44.306 1.00 86.56 451 CYS A O 1
ATOM 3637 N N . ILE A 1 452 ? -61.192 -14.503 43.425 1.00 81.50 452 ILE A N 1
ATOM 3638 C CA . ILE A 1 452 ? -60.575 -15.663 44.090 1.00 81.50 452 ILE A CA 1
ATOM 3639 C C . ILE A 1 452 ? -59.189 -15.963 43.500 1.00 81.50 452 ILE A C 1
ATOM 3641 O O . ILE A 1 452 ? -58.299 -16.471 44.177 1.00 81.50 452 ILE A O 1
ATOM 3645 N N . THR A 1 453 ? -59.001 -15.647 42.221 1.00 76.25 453 THR A N 1
ATOM 3646 C CA . THR A 1 453 ? -57.791 -15.963 41.454 1.00 76.25 453 THR A CA 1
ATOM 3647 C C . THR A 1 453 ? -56.823 -14.788 41.329 1.00 76.25 453 THR A C 1
ATOM 3649 O O . THR A 1 453 ? -55.689 -14.986 40.897 1.00 76.25 453 THR A O 1
ATOM 3652 N N . CYS A 1 454 ? -57.228 -13.567 41.693 1.00 80.94 454 CYS A N 1
ATOM 3653 C CA . CYS A 1 454 ? -56.341 -12.402 41.701 1.00 80.94 454 CYS A CA 1
ATOM 3654 C C . CYS A 1 454 ? -56.769 -11.348 42.723 1.00 80.94 454 CYS A C 1
ATOM 3656 O O . CYS A 1 454 ? -57.904 -11.324 43.175 1.00 80.94 454 CYS A O 1
ATOM 3658 N N . ASN A 1 455 ? -55.893 -10.387 43.000 1.00 77.94 455 ASN A N 1
ATOM 3659 C CA . ASN A 1 455 ? -56.147 -9.326 43.980 1.00 77.94 455 ASN A CA 1
ATOM 3660 C C . ASN A 1 455 ? -57.099 -8.214 43.482 1.00 77.94 455 ASN A C 1
ATOM 3662 O O . ASN A 1 455 ? -57.018 -7.085 43.957 1.00 77.94 455 ASN A O 1
ATOM 3666 N N . HIS A 1 456 ? -57.973 -8.489 42.510 1.00 82.38 456 HIS A N 1
ATOM 3667 C CA . HIS A 1 456 ? -58.953 -7.514 42.033 1.00 82.38 456 HIS A CA 1
ATOM 3668 C C . HIS A 1 456 ? -60.169 -7.470 42.967 1.00 82.38 456 HIS A C 1
ATOM 3670 O O . HIS A 1 456 ? -60.866 -8.473 43.121 1.00 82.38 456 HIS A O 1
ATOM 3676 N N . THR A 1 457 ? -60.484 -6.301 43.518 1.00 84.94 457 THR A N 1
ATOM 3677 C CA . THR A 1 457 ? -61.687 -6.040 44.325 1.00 84.94 457 THR A CA 1
ATOM 3678 C C . THR A 1 457 ? -62.698 -5.210 43.544 1.00 84.94 457 THR A C 1
ATOM 3680 O O . THR A 1 457 ? -62.343 -4.225 42.905 1.00 84.94 457 THR A O 1
ATOM 3683 N N . LEU A 1 458 ? -63.962 -5.625 43.573 1.00 84.31 458 LEU A N 1
ATOM 3684 C CA . LEU A 1 458 ? -65.091 -4.908 42.991 1.00 84.31 458 LEU A CA 1
ATOM 3685 C C . LEU A 1 458 ? -65.961 -4.372 44.133 1.00 84.31 458 LEU A C 1
ATOM 3687 O O . LEU A 1 458 ? -66.488 -5.166 44.912 1.00 84.31 458 LEU A O 1
ATOM 3691 N N . THR A 1 459 ? -66.090 -3.052 44.232 1.00 87.25 459 THR A N 1
ATOM 3692 C CA . THR A 1 459 ? -66.959 -2.356 45.194 1.00 87.25 459 THR A CA 1
ATOM 3693 C C . THR A 1 459 ? -68.195 -1.811 44.480 1.00 87.25 459 THR A C 1
ATOM 3695 O O . THR A 1 459 ? -68.096 -1.343 43.344 1.00 87.25 459 THR A O 1
ATOM 3698 N N . TYR A 1 460 ? -69.370 -1.937 45.097 1.00 86.19 460 TYR A N 1
ATOM 3699 C CA . TYR A 1 460 ? -70.647 -1.477 44.549 1.00 86.19 460 TYR A CA 1
ATOM 3700 C C . TYR A 1 460 ? -71.693 -1.251 45.648 1.00 86.19 460 TYR A C 1
ATOM 3702 O O . TYR A 1 460 ? -71.657 -1.876 46.705 1.00 86.19 460 TYR A O 1
ATOM 3710 N N . GLU A 1 461 ? -72.672 -0.400 45.362 1.00 82.81 461 GLU A N 1
ATOM 3711 C CA . GLU A 1 461 ? -73.850 -0.180 46.204 1.00 82.81 461 GLU A CA 1
ATOM 3712 C C . GLU A 1 461 ? -74.989 -1.111 45.751 1.00 82.81 461 GLU A C 1
ATOM 3714 O O . GLU A 1 461 ? -75.181 -1.336 44.549 1.00 82.81 461 GLU A O 1
ATOM 3719 N N . LYS A 1 462 ? -75.745 -1.693 46.691 1.00 82.19 462 LYS A N 1
ATOM 3720 C CA . LYS A 1 462 ? -76.964 -2.452 46.367 1.00 82.19 462 LYS A CA 1
ATOM 3721 C C . LYS A 1 462 ? -78.173 -1.529 46.480 1.00 82.19 462 LYS A C 1
ATOM 3723 O O . LYS A 1 462 ? -78.425 -0.999 47.554 1.00 82.19 462 LYS A O 1
ATOM 3728 N N . MET A 1 463 ? -78.891 -1.375 45.369 1.00 68.81 463 MET A N 1
ATOM 3729 C CA . MET A 1 463 ? -80.159 -0.638 45.286 1.00 68.81 463 MET A CA 1
ATOM 3730 C C . MET A 1 463 ? -81.308 -1.372 45.971 1.00 68.81 463 MET A C 1
ATOM 3732 O O . MET A 1 463 ? -81.351 -2.622 45.856 1.00 68.81 463 MET A O 1
#

InterPro domains:
  IPR000465 XPA/RAD14 [PTHR10142] (203-463)
  IPR000465 XPA/RAD14 [TIGR00598] (295-463)
  IPR009061 Putative DNA-binding domain superfamily [SSF46955] (324-396)
  IPR011990 Tetratricopeptide-like helical domain superfamily [G3DSA:1.25.40.10] (1-45)
  IPR011990 Tetratricopeptide-like helical domain superfamily [G3DSA:1.25.40.10] (46-109)
  IPR011990 Tetratricopeptide-like helical domain superfamily [SSF48452] (16-108)
  IPR019734 Tetratricopeptide repeat [PS50005] (16-49)
  IPR019734 Tetratricopeptide repeat [SM00028] (16-49)
  IPR019734 Tetratricopeptide repeat [SM00028] (50-77)
  IPR022652 Zinc finger, XPA-type, conserved site [PF01286] (294-323)
  IPR022656 XPA, C-terminal [PF05181] (325-374)
  IPR037129 XPA domain superfamily [G3DSA:3.90.530.10] (289-397)

Organism: Bugula neritina (NCBI:txid10212)

Radius of gyration: 42.54 Å; chains: 1; bounding box: 136×70×117 Å

Secondary structure (DSSP, 8-state):
--HHHHHHHHHHHHHHHHHHHHHHHHHHTT-HHHHHHHHHHHHHHHHHHHHHHHHHTT-HHHHHHHHHHHHHHHHHHH-SS---HHHHHHHHHHHHHHHHTT-HHHHHHHHHHHHHHHHHHHHHHHHHHHHHHHHHHHHHHHHHHHHHHHHHHHHTS--PPP--SSSHHHHHHHHHHHHHHHHHHHHHHHHHHTTSSS--S----------HHHHHHHHHHHHHHHHHHHHHHHHHHHHHHHHHHHHHH-------SS----------------TTSS---------S----EEPTTT--EES--HHHHHH-----GGG--TTTT-EEEHHHHHHHS---HHHHHTSSSPPP-EEE--TT-TTSPPEEEEEHHHHHHHHHHHHSSHHHHHHHHHHHHHHHHHHHHHHHHHHHHHHHHHHHHHH-----------B---EEETTTTEEEEEBSSSS-EEEE---